Protein AF-A0A8X8WNT2-F1 (afdb_monomer)

Secondary structure (DSSP, 8-state):
-HHHHHHS-TTT------HHHHH-EEEEE-TTS-EEEEEHHHHS-TTTTT--PPP---GGGG-PPPPPSS---HHHHHHHPBP--TTT-SEE-SS-EEEEEEPSSSSS--EEEEEEEEEEETTS-EEEEEEES---SS---SSSTTEEEEEEE-----SSSEEEEEEEEE-HHHHHHHT--S-SEEEEEEEEEE-GGGEEE-EEEEEE--SS--TTS---HHHHHHS---STT--HHHHHHHHHHHHHHHHHHHTTS--------HHHHHHHHHHHHHHHHHHHHHHHHHHHHHHHHHHHHHHHHHHHHHHHHHHHHHHHHHHHHHHHHHHHHHHHHHHHHHHHHHHHHH----PPPGGGS-TT----

Organism: Salvia splendens (NCBI:txid180675)

Foldseek 3Di:
DLVVQCVPDPVRDDDDPFPVQQADWDWDQDPVRDIDIDGPVCPNDVVNVVDDDDDDDDVCVPLQFAADPDAFDVVVLVVVADEQDQVCPQDQQPFKHKYKAFAPAFDQAFKKKKFFFKKFFLQFKWKKWKFKSDPDPDDDDCSHLRTQGMDIHHRDDDPDRIDTDMDITTCNSSCRRNVHHRDRIMMMIMGTDTPSNRITTGGIHMGGPPPDPCVVPDDDPVRVVVPPPPPPPDDVVVVVVVVVVVVVVVVVVVVVPDDDDDDDDDPVVVVVVVVVVVVVVVVVVVVVVVVVVVVVVVVVVVVVVVVVVVVVVVVVVVVVVVVVVVVVLVVVLVVVVVVVVVLVVVCVVVVDDDDDDCPPNDPDPDDD

Radius of gyration: 32.55 Å; Cα contacts (8 Å, |Δi|>4): 405; chains: 1; bounding box: 71×98×78 Å

pLDDT: mean 74.8, std 18.67, range [29.34, 97.81]

Sequence (368 aa):
MWTLWKDIPADYSKDITDTDFLKSAFMFYDENKNLVRVTVADFLDYKKMGYEYEPGNTPWMNYRPQKRAVPANIRNLAKTAQAPDKTSFPLTLNKIVKVVVAKPSKGKADEVLVIEDIVTDNTKLIKFDVFVDDEDEKPEEVDRAEYAGAFTQLRHRVKAKESTGNLRLKLKELYENINIADDDRVAVTIVPTINGDAVTIGVLMVDLLDVNDISMIGYSLKDILMHSNLFDEMPKRNLIHLRRVSDKFMRYVSDKGMASDAESTSNGRVSNRESAKRLRTNKQERVRELIREEALLKEENEKLRQRIEAVTRKHFVRECYNNVLRARMAELADRLKWLNSLLQDISKVTGLAIEIPGELLQPGSVCP

Structure (mmCIF, N/CA/C/O backbone):
data_AF-A0A8X8WNT2-F1
#
_entry.id   AF-A0A8X8WNT2-F1
#
loop_
_atom_site.group_PDB
_atom_site.id
_atom_site.type_symbol
_atom_site.label_atom_id
_atom_site.label_alt_id
_atom_site.label_comp_id
_atom_site.label_asym_id
_atom_site.label_entity_id
_atom_site.label_seq_id
_atom_site.pdbx_PDB_ins_code
_atom_site.Cartn_x
_atom_site.Cartn_y
_atom_site.Cartn_z
_atom_site.occupancy
_atom_site.B_iso_or_equiv
_atom_site.auth_seq_id
_atom_site.auth_comp_id
_atom_site.auth_asym_id
_atom_site.auth_atom_id
_atom_site.pdbx_PDB_model_num
ATOM 1 N N . MET A 1 1 ? -16.449 -3.910 -3.480 1.00 87.94 1 MET A N 1
ATOM 2 C CA . MET A 1 1 ? -15.078 -4.119 -3.998 1.00 87.94 1 MET A CA 1
ATOM 3 C C . MET A 1 1 ? -14.576 -5.513 -3.698 1.00 87.94 1 MET A C 1
ATOM 5 O O . MET A 1 1 ? -14.286 -6.212 -4.647 1.00 87.94 1 MET A O 1
ATOM 9 N N . TRP A 1 2 ? -14.524 -5.953 -2.437 1.00 88.81 2 TRP A N 1
ATOM 10 C CA . TRP A 1 2 ? -14.079 -7.315 -2.118 1.00 88.81 2 TRP A CA 1
ATOM 11 C C . TRP A 1 2 ? -14.868 -8.418 -2.848 1.00 88.81 2 TRP A C 1
ATOM 13 O O . TRP A 1 2 ? -14.258 -9.278 -3.473 1.00 88.81 2 TRP A O 1
ATOM 23 N N . THR A 1 3 ? -16.203 -8.355 -2.829 1.00 88.25 3 THR A N 1
ATOM 24 C CA . THR A 1 3 ? -17.066 -9.297 -3.564 1.00 88.25 3 THR A CA 1
ATOM 25 C C . THR A 1 3 ? -16.759 -9.296 -5.061 1.00 88.25 3 THR A C 1
ATOM 27 O O . THR A 1 3 ? -16.430 -10.336 -5.609 1.00 88.25 3 THR A O 1
ATOM 30 N N . LEU A 1 4 ? -16.722 -8.111 -5.679 1.00 88.62 4 LEU A N 1
ATOM 31 C CA . LEU A 1 4 ? -16.348 -7.946 -7.088 1.00 88.62 4 LEU A CA 1
ATOM 32 C C . LEU A 1 4 ? -14.946 -8.492 -7.394 1.00 88.62 4 LEU A C 1
ATOM 34 O O . LEU A 1 4 ? -14.756 -9.106 -8.430 1.00 88.62 4 LEU A O 1
ATOM 38 N N . TRP A 1 5 ? -13.970 -8.296 -6.502 1.00 86.75 5 TRP A N 1
ATOM 39 C CA . TRP A 1 5 ? -12.603 -8.788 -6.684 1.00 86.75 5 TRP A CA 1
ATOM 40 C C . TRP A 1 5 ? -12.527 -10.317 -6.674 1.00 86.75 5 TRP A C 1
ATOM 42 O O . TRP A 1 5 ? -11.757 -10.877 -7.445 1.00 86.75 5 TRP A O 1
ATOM 52 N N . LYS A 1 6 ? -13.347 -10.995 -5.860 1.00 83.25 6 LYS A N 1
ATOM 53 C CA . LYS A 1 6 ? -13.458 -12.464 -5.883 1.00 83.25 6 LYS A CA 1
ATOM 54 C C . LYS A 1 6 ? -14.020 -12.998 -7.203 1.00 83.25 6 LYS A C 1
ATOM 56 O O . LYS A 1 6 ? -13.680 -14.109 -7.589 1.00 83.25 6 LYS A O 1
ATOM 61 N N . ASP A 1 7 ? -14.844 -12.207 -7.884 1.00 82.69 7 ASP A N 1
ATOM 62 C CA . ASP A 1 7 ? -15.470 -12.590 -9.152 1.00 82.69 7 ASP A CA 1
ATOM 63 C C . ASP A 1 7 ? -14.562 -12.320 -10.376 1.00 82.69 7 ASP A C 1
ATOM 65 O O . ASP A 1 7 ? -14.855 -12.774 -11.484 1.00 82.69 7 ASP A O 1
ATOM 69 N N . ILE A 1 8 ? -13.443 -11.600 -10.200 1.00 82.62 8 ILE A N 1
ATOM 70 C CA . ILE A 1 8 ? -12.401 -11.413 -11.229 1.00 82.62 8 ILE A CA 1
ATOM 71 C C . ILE A 1 8 ? -11.619 -12.733 -11.403 1.00 82.62 8 ILE A C 1
ATOM 73 O O . ILE A 1 8 ? -11.437 -13.447 -10.414 1.00 82.62 8 ILE A O 1
ATOM 77 N N . PRO A 1 9 ? -11.121 -13.073 -12.616 1.00 76.38 9 PRO A N 1
ATOM 78 C CA . PRO A 1 9 ? -10.366 -14.304 -12.860 1.00 76.38 9 PRO A CA 1
ATOM 79 C C . PRO A 1 9 ? -9.258 -14.595 -11.836 1.00 76.38 9 PRO A C 1
ATOM 81 O O . PRO A 1 9 ? -8.556 -13.689 -11.382 1.00 76.38 9 PRO A O 1
ATOM 84 N N . ALA A 1 10 ? -9.059 -15.883 -11.540 1.00 66.25 10 ALA A N 1
ATOM 85 C CA . ALA A 1 10 ? -8.167 -16.379 -10.483 1.00 66.25 10 ALA A CA 1
ATOM 86 C C . ALA A 1 10 ? -6.677 -16.004 -10.651 1.00 66.25 10 ALA A C 1
ATOM 88 O O . ALA A 1 10 ? -5.899 -16.078 -9.701 1.00 66.25 10 ALA A O 1
ATOM 89 N N . ASP A 1 11 ? -6.264 -15.570 -11.845 1.00 69.38 11 ASP A N 1
ATOM 90 C CA . ASP A 1 11 ? -4.919 -15.029 -12.074 1.00 69.38 11 ASP A CA 1
ATOM 91 C C . ASP A 1 11 ? -4.688 -13.712 -11.301 1.00 69.38 11 ASP A C 1
ATOM 93 O O . ASP A 1 11 ? -3.552 -13.375 -10.955 1.00 69.38 11 ASP A O 1
ATOM 97 N N . TYR A 1 12 ? -5.769 -12.992 -10.976 1.00 66.69 12 TYR A N 1
ATOM 98 C CA . TYR A 1 12 ? -5.757 -11.739 -10.215 1.00 66.69 12 TYR A CA 1
ATOM 99 C C . TYR A 1 12 ? -6.219 -11.914 -8.770 1.00 66.69 12 TYR A C 1
ATOM 101 O O . TYR A 1 12 ? -5.705 -11.226 -7.882 1.00 66.69 12 TYR A O 1
ATOM 109 N N . SER A 1 13 ? -7.189 -12.802 -8.539 1.00 70.38 13 SER A N 1
ATOM 110 C CA . SER A 1 13 ? -7.825 -13.008 -7.241 1.00 70.38 13 SER A CA 1
ATOM 111 C C . SER A 1 13 ? -7.459 -14.370 -6.649 1.00 70.38 13 SER A C 1
ATOM 113 O O . SER A 1 13 ? -7.547 -15.410 -7.295 1.00 70.38 13 SER A O 1
ATOM 115 N N . LYS A 1 14 ? -7.003 -14.373 -5.394 1.00 75.56 14 LYS A N 1
ATOM 116 C CA . LYS A 1 14 ? -6.686 -15.597 -4.647 1.00 75.56 14 LYS A CA 1
ATOM 117 C C . LYS A 1 14 ? -7.316 -15.530 -3.270 1.00 75.56 14 LYS A C 1
ATOM 119 O O . LYS A 1 14 ? -7.243 -14.501 -2.598 1.00 75.56 14 LYS A O 1
ATOM 124 N N . ASP A 1 15 ? -7.904 -16.637 -2.840 1.00 79.06 15 ASP A N 1
ATOM 125 C CA . ASP A 1 15 ? -8.403 -16.744 -1.477 1.00 79.06 15 ASP A CA 1
ATOM 126 C C . ASP A 1 15 ? -7.246 -16.737 -0.476 1.00 79.06 15 ASP A C 1
ATOM 128 O O . ASP A 1 15 ? -6.197 -17.350 -0.684 1.00 79.06 15 ASP A O 1
ATOM 132 N N . ILE A 1 16 ? -7.457 -16.041 0.640 1.00 83.69 16 ILE A N 1
ATOM 133 C CA . ILE A 1 16 ? -6.492 -15.995 1.734 1.00 83.69 16 ILE A CA 1
ATOM 134 C C . ILE A 1 16 ? -6.683 -17.257 2.577 1.00 83.69 16 ILE A C 1
ATOM 136 O O . ILE A 1 16 ? -7.671 -17.391 3.298 1.00 83.69 16 ILE A O 1
ATOM 140 N N . THR A 1 17 ? -5.730 -18.183 2.488 1.00 86.31 17 THR A N 1
ATOM 141 C CA . THR A 1 17 ? -5.746 -19.458 3.227 1.00 86.31 17 THR A CA 1
ATOM 142 C C . THR A 1 17 ? -4.917 -19.423 4.510 1.00 86.31 17 THR A C 1
ATOM 144 O O . THR A 1 17 ? -4.731 -20.458 5.153 1.00 86.31 17 THR A O 1
ATOM 147 N N . ASP A 1 18 ? -4.381 -18.254 4.868 1.00 87.69 18 ASP A N 1
ATOM 148 C CA . ASP A 1 18 ? -3.565 -18.086 6.064 1.00 87.69 18 ASP A CA 1
ATOM 149 C C . ASP A 1 18 ? -4.330 -18.455 7.328 1.00 87.69 18 ASP A C 1
ATOM 151 O O . ASP A 1 18 ? -5.385 -17.897 7.625 1.00 87.69 18 ASP A O 1
ATOM 155 N N . THR A 1 19 ? -3.769 -19.361 8.119 1.00 91.69 19 THR A N 1
ATOM 156 C CA . THR A 1 19 ? -4.420 -19.791 9.353 1.00 91.69 19 THR A CA 1
ATOM 157 C C . THR A 1 19 ? -4.442 -18.674 10.395 1.00 91.69 19 THR A C 1
ATOM 159 O O . THR A 1 19 ? -5.428 -18.569 11.129 1.00 91.69 19 THR A O 1
ATOM 162 N N . ASP A 1 20 ? -3.405 -17.835 10.453 1.00 92.19 20 ASP A N 1
ATOM 163 C CA . ASP A 1 20 ? -3.318 -16.753 11.437 1.00 92.19 20 ASP A CA 1
ATOM 164 C C . ASP A 1 20 ? -4.300 -15.622 11.090 1.00 92.19 20 ASP A C 1
ATOM 166 O O . ASP A 1 20 ? -5.066 -15.170 11.951 1.00 92.19 20 ASP A O 1
ATOM 170 N N . PHE A 1 21 ? -4.391 -15.239 9.814 1.00 90.50 21 PHE A N 1
ATOM 171 C CA . PHE A 1 21 ? -5.444 -14.352 9.315 1.00 90.50 21 PHE A CA 1
ATOM 172 C C . PHE A 1 21 ? -6.847 -14.904 9.591 1.00 90.50 21 PHE A C 1
ATOM 174 O O . PHE A 1 21 ? -7.667 -14.215 10.191 1.00 90.50 21 PHE A O 1
ATOM 181 N N . LEU A 1 22 ? -7.130 -16.157 9.214 1.00 91.56 22 LEU A N 1
ATOM 182 C CA . LEU A 1 22 ? -8.464 -16.755 9.347 1.00 91.56 22 LEU A CA 1
ATOM 183 C C . LEU A 1 22 ? -8.931 -16.841 10.804 1.00 91.56 22 LEU A C 1
ATOM 185 O O . LEU A 1 22 ? -10.116 -16.656 11.088 1.00 91.56 22 LEU A O 1
ATOM 189 N N . LYS A 1 23 ? -8.004 -17.103 11.732 1.00 93.38 23 LYS A N 1
ATOM 190 C CA . LYS A 1 23 ? -8.284 -17.192 13.173 1.00 93.38 23 LYS A CA 1
ATOM 191 C C . LYS A 1 23 ? -8.256 -15.845 13.889 1.00 93.38 23 LYS A C 1
ATOM 193 O O . LYS A 1 23 ? -8.602 -15.796 15.075 1.00 93.38 23 LYS A O 1
ATOM 198 N N . SER A 1 24 ? -7.863 -14.769 13.207 1.00 94.75 24 SER A N 1
ATOM 199 C CA . SER A 1 24 ? -7.923 -13.421 13.768 1.00 94.75 24 SER A CA 1
ATOM 200 C C . SER A 1 24 ? -9.359 -13.104 14.171 1.00 94.75 24 SER A C 1
ATOM 202 O O . SER A 1 24 ? -10.304 -13.372 13.427 1.00 94.75 24 SER A O 1
ATOM 204 N N . ALA A 1 25 ? -9.524 -12.594 15.390 1.00 95.00 25 ALA A N 1
ATOM 205 C CA . ALA A 1 25 ? -10.828 -12.452 16.016 1.00 95.00 25 ALA A CA 1
ATOM 206 C C . ALA A 1 25 ? -11.073 -11.033 16.517 1.00 95.00 25 ALA A C 1
ATOM 208 O O . ALA A 1 25 ? -10.174 -10.375 17.040 1.00 95.00 25 ALA A O 1
ATOM 209 N N . PHE A 1 26 ? -12.327 -10.614 16.413 1.00 95.31 26 PHE A N 1
ATOM 210 C CA . PHE A 1 26 ? -12.812 -9.304 16.821 1.00 95.31 26 PHE A CA 1
ATOM 211 C C . PHE A 1 26 ? -13.997 -9.463 17.773 1.00 95.31 26 PHE A C 1
ATOM 213 O O . PHE A 1 26 ? -14.609 -10.531 17.853 1.00 95.31 26 PHE A O 1
ATOM 220 N N . MET A 1 27 ? -14.308 -8.404 18.517 1.00 96.25 27 MET A N 1
ATOM 221 C CA . MET A 1 27 ? -15.440 -8.371 19.440 1.00 96.25 27 MET A CA 1
ATOM 222 C C . MET A 1 27 ? -16.366 -7.220 19.064 1.00 96.25 27 MET A C 1
ATOM 224 O O . MET A 1 27 ? -15.912 -6.081 18.960 1.00 96.25 27 MET A O 1
ATOM 228 N N . PHE A 1 28 ? -17.650 -7.518 18.889 1.00 95.88 28 PHE A N 1
ATOM 229 C CA . PHE A 1 28 ? -18.687 -6.539 18.567 1.00 95.88 28 PHE A CA 1
ATOM 230 C C . PHE A 1 28 ? -19.878 -6.709 19.501 1.00 95.88 28 PHE A C 1
ATOM 232 O O . PHE A 1 28 ? -20.115 -7.797 20.020 1.00 95.88 28 PHE A O 1
ATOM 239 N N . TYR A 1 29 ? -20.626 -5.631 19.707 1.00 96.69 29 TYR A N 1
ATOM 240 C CA . TYR A 1 29 ? -21.952 -5.730 20.301 1.00 96.69 29 TYR A CA 1
ATOM 241 C C . TYR A 1 29 ? -22.970 -6.014 19.201 1.00 96.69 29 TYR A C 1
ATOM 243 O O . TYR A 1 29 ? -22.965 -5.322 18.182 1.00 96.69 29 TYR A O 1
ATOM 251 N N . ASP A 1 30 ? -23.813 -7.022 19.411 1.00 96.50 30 ASP A N 1
ATOM 252 C CA . ASP A 1 30 ? -24.957 -7.295 18.543 1.00 96.50 30 ASP A CA 1
ATOM 253 C C . ASP A 1 30 ? -26.114 -6.309 18.816 1.00 96.50 30 ASP A C 1
ATOM 255 O O . ASP A 1 30 ? -26.065 -5.468 19.724 1.00 96.50 30 ASP A O 1
ATOM 259 N N . GLU A 1 31 ? -27.184 -6.410 18.033 1.00 96.94 31 GLU A N 1
ATOM 260 C CA . GLU A 1 31 ? -28.406 -5.613 18.177 1.00 96.94 31 GLU A CA 1
ATOM 261 C C . GLU A 1 31 ? -29.102 -5.793 19.539 1.00 96.94 31 GLU A C 1
ATOM 263 O O . GLU A 1 31 ? -29.834 -4.911 19.993 1.00 96.94 31 GLU A O 1
ATOM 268 N N . ASN A 1 32 ? -28.820 -6.900 20.228 1.00 97.81 32 ASN A N 1
ATOM 269 C CA . ASN A 1 32 ? -29.334 -7.231 21.553 1.00 97.81 32 ASN A CA 1
ATOM 270 C C . ASN A 1 32 ? -28.389 -6.780 22.681 1.00 97.81 32 ASN A C 1
ATOM 272 O O . ASN A 1 32 ? -28.662 -7.039 23.854 1.00 97.81 32 ASN A O 1
ATOM 276 N N . LYS A 1 33 ? -27.308 -6.056 22.348 1.00 96.50 33 LYS A N 1
ATOM 277 C CA . LYS A 1 33 ? -26.257 -5.586 23.267 1.00 96.50 33 LYS A CA 1
ATOM 278 C C . LYS A 1 33 ? -25.457 -6.717 23.917 1.00 96.50 33 LYS A C 1
ATOM 280 O O . LYS A 1 33 ? -24.814 -6.500 24.947 1.00 96.50 33 LYS A O 1
ATOM 285 N N . ASN A 1 34 ? -25.441 -7.901 23.318 1.00 97.56 34 ASN A N 1
ATOM 286 C CA . ASN A 1 34 ? -24.545 -8.972 23.720 1.00 97.56 34 ASN A CA 1
ATOM 287 C C . ASN A 1 34 ? -23.178 -8.755 23.082 1.00 97.56 34 ASN A C 1
ATOM 289 O O . ASN A 1 34 ? -23.068 -8.405 21.909 1.00 97.56 34 ASN A O 1
ATOM 293 N N . LEU A 1 35 ? -22.121 -8.990 23.855 1.00 97.50 35 LEU A N 1
ATOM 294 C CA . LEU A 1 35 ? -20.759 -8.954 23.343 1.00 97.50 35 LEU A CA 1
ATOM 295 C C . LEU A 1 35 ? -20.438 -10.288 22.655 1.00 97.50 35 LEU A C 1
ATOM 297 O O . LEU A 1 35 ? -20.324 -11.320 23.316 1.00 97.50 35 LEU A O 1
ATOM 301 N N . VAL A 1 36 ? -20.265 -10.260 21.337 1.00 96.56 36 VAL A N 1
ATOM 302 C CA . VAL A 1 36 ? -20.027 -11.434 20.493 1.00 96.56 36 VAL A CA 1
ATOM 303 C C . VAL A 1 36 ? -18.598 -11.410 19.959 1.00 96.56 36 VAL A C 1
ATOM 305 O O . VAL A 1 36 ? -18.108 -10.384 19.484 1.00 96.56 36 VAL A O 1
ATOM 308 N N . ARG A 1 37 ? -17.917 -12.559 20.029 1.00 96.44 37 ARG A N 1
ATOM 309 C CA . ARG A 1 37 ? -16.616 -12.781 19.389 1.00 96.44 37 ARG A CA 1
ATOM 310 C C . ARG A 1 37 ? -16.825 -13.428 18.025 1.00 96.44 37 ARG A C 1
ATOM 312 O O . ARG A 1 37 ? -17.503 -14.443 17.930 1.00 96.44 37 ARG A O 1
ATOM 319 N N . VAL A 1 38 ? -16.169 -12.884 17.012 1.00 94.69 38 VAL A N 1
ATOM 320 C CA . VAL A 1 38 ? -16.261 -13.309 15.609 1.00 94.69 38 VAL A CA 1
ATOM 321 C C . VAL A 1 38 ? -14.864 -13.465 15.023 1.00 94.69 38 VAL A C 1
ATOM 323 O O . VAL A 1 38 ? -13.939 -12.783 15.472 1.00 94.69 38 VAL A O 1
ATOM 326 N N . THR A 1 39 ? -14.688 -14.348 14.045 1.00 95.19 39 THR A N 1
ATOM 327 C CA . THR A 1 39 ? -13.402 -14.551 13.361 1.00 95.19 39 THR A CA 1
ATOM 328 C C . THR A 1 39 ? -13.463 -14.107 11.906 1.00 95.19 39 THR A C 1
ATOM 330 O O . THR A 1 39 ? -14.539 -13.999 11.326 1.00 95.19 39 THR A O 1
ATOM 333 N N . VAL A 1 40 ? -12.307 -13.846 11.292 1.00 94.31 40 VAL A N 1
ATOM 334 C CA . VAL A 1 40 ? -12.235 -13.488 9.865 1.00 94.31 40 VAL A CA 1
ATOM 335 C C . VAL A 1 40 ? -12.854 -14.574 8.983 1.00 94.31 40 VAL A C 1
ATOM 337 O O . VAL A 1 40 ? -13.570 -14.250 8.037 1.00 94.31 40 VAL A O 1
ATOM 340 N N . ALA A 1 41 ? -12.627 -15.852 9.307 1.00 93.12 41 ALA A N 1
ATOM 341 C CA . ALA A 1 41 ? -13.176 -16.982 8.560 1.00 93.12 41 ALA A CA 1
ATOM 342 C C . ALA A 1 41 ? -14.712 -16.953 8.457 1.00 93.12 41 ALA A C 1
ATOM 344 O O . ALA A 1 41 ? -15.257 -17.336 7.421 1.00 93.12 41 ALA A O 1
ATOM 345 N N . ASP A 1 42 ? -15.397 -16.448 9.488 1.00 90.69 42 ASP A N 1
ATOM 346 C CA . ASP A 1 42 ? -16.861 -16.351 9.525 1.00 90.69 42 ASP A CA 1
ATOM 347 C C . ASP A 1 42 ? -17.405 -15.329 8.507 1.00 90.69 42 ASP A C 1
ATOM 349 O O . ASP A 1 42 ? -18.552 -15.432 8.077 1.00 90.69 42 ASP A O 1
ATOM 353 N N . PHE A 1 43 ? -16.578 -14.364 8.088 1.00 89.62 43 PHE A N 1
ATOM 354 C CA . PHE A 1 43 ? -16.970 -13.246 7.225 1.00 89.62 43 PHE A CA 1
ATOM 355 C C . PHE A 1 43 ? -16.602 -13.418 5.750 1.00 89.62 43 PHE A C 1
ATOM 357 O O . PHE A 1 43 ? -17.074 -12.646 4.917 1.00 89.62 43 PHE A O 1
ATOM 364 N N . LEU A 1 44 ? -15.767 -14.406 5.397 1.00 89.06 44 LEU A N 1
ATOM 365 C CA . LEU A 1 44 ? -15.289 -14.582 4.016 1.00 89.06 44 LEU A CA 1
ATOM 366 C C . LEU A 1 44 ? -16.392 -14.933 3.009 1.00 89.06 44 LEU A C 1
ATOM 368 O O . LEU A 1 44 ? -16.201 -14.747 1.801 1.00 89.06 44 LEU A O 1
ATOM 372 N N . ASP A 1 45 ? -17.522 -15.428 3.506 1.00 89.12 45 ASP A N 1
ATOM 373 C CA . ASP A 1 45 ? -18.719 -15.748 2.742 1.00 89.12 45 ASP A CA 1
ATOM 374 C C . ASP A 1 45 ? -19.860 -14.812 3.156 1.00 89.12 45 ASP A C 1
ATOM 376 O O . ASP A 1 45 ? -20.599 -15.061 4.110 1.00 89.12 45 ASP A O 1
ATOM 380 N N . TYR A 1 46 ? -20.002 -13.716 2.412 1.00 88.06 46 TYR A N 1
ATOM 381 C CA . TYR A 1 46 ? -21.019 -12.700 2.669 1.00 88.06 46 TYR A CA 1
ATOM 382 C C . TYR A 1 46 ? -22.454 -13.247 2.570 1.00 88.06 46 TYR A C 1
ATOM 384 O O . TYR A 1 46 ? -23.350 -12.737 3.242 1.00 88.06 46 TYR A O 1
ATOM 392 N N . LYS A 1 47 ? -22.679 -14.334 1.817 1.00 91.00 47 LYS A N 1
ATOM 393 C CA . LYS A 1 47 ? -24.006 -14.955 1.689 1.00 91.00 47 LYS A CA 1
ATOM 394 C C . LYS A 1 47 ? -24.422 -15.658 2.974 1.00 91.00 47 LYS A C 1
ATOM 396 O O . LYS A 1 47 ? -25.584 -15.579 3.364 1.00 91.00 47 LYS A O 1
ATOM 401 N N . LYS A 1 48 ? -23.474 -16.274 3.691 1.00 93.31 48 LYS A N 1
ATOM 402 C CA . LYS A 1 48 ? -23.727 -16.840 5.032 1.00 93.31 48 LYS A CA 1
ATOM 403 C C . LYS A 1 48 ? -24.049 -15.776 6.076 1.00 93.31 48 LYS A C 1
ATOM 405 O O . LYS A 1 48 ? -24.742 -16.077 7.040 1.00 93.31 48 LYS A O 1
ATOM 410 N N . MET A 1 49 ? -23.590 -14.544 5.868 1.00 92.12 49 MET A N 1
ATOM 411 C CA . MET A 1 49 ? -23.947 -13.403 6.713 1.00 92.12 49 MET A CA 1
ATOM 412 C C . MET A 1 49 ? -25.359 -12.865 6.433 1.00 92.12 49 MET A C 1
ATOM 414 O O . MET A 1 49 ? -25.821 -11.982 7.149 1.00 92.12 49 MET A O 1
ATOM 418 N N . GLY A 1 50 ? -26.042 -13.374 5.402 1.00 94.56 50 GLY A N 1
ATOM 419 C CA . GLY A 1 50 ? -27.423 -13.011 5.094 1.00 94.56 50 GLY A CA 1
ATOM 420 C C . GLY A 1 50 ? -27.586 -11.693 4.336 1.00 94.56 50 GLY A C 1
ATOM 421 O O . GLY A 1 50 ? -28.666 -11.109 4.394 1.00 94.56 50 GLY A O 1
ATOM 422 N N . TYR A 1 51 ? -26.554 -11.218 3.628 1.00 93.94 51 TYR A N 1
ATOM 423 C CA . TYR A 1 51 ? -26.664 -10.047 2.752 1.00 93.94 51 TYR A CA 1
ATOM 424 C C . TYR A 1 51 ? -26.070 -10.303 1.362 1.00 93.94 51 TYR A C 1
ATOM 426 O O . TYR A 1 51 ? -25.253 -11.200 1.173 1.00 93.94 51 TYR A O 1
ATOM 434 N N . GLU A 1 52 ? -26.476 -9.494 0.385 1.00 93.19 52 GLU A N 1
ATOM 435 C CA . GLU A 1 52 ? -25.914 -9.444 -0.969 1.00 93.19 52 GLU A CA 1
ATOM 436 C C . GLU A 1 52 ? -26.023 -8.003 -1.495 1.00 93.19 52 GLU A C 1
ATOM 438 O O . GLU A 1 52 ? -26.782 -7.192 -0.956 1.00 93.19 52 GLU A O 1
ATOM 443 N N . TYR A 1 53 ? -25.228 -7.662 -2.508 1.00 92.25 53 TYR A N 1
ATOM 444 C CA . TYR A 1 53 ? -25.278 -6.347 -3.144 1.00 92.25 53 TYR A CA 1
ATOM 445 C C . TYR A 1 53 ? 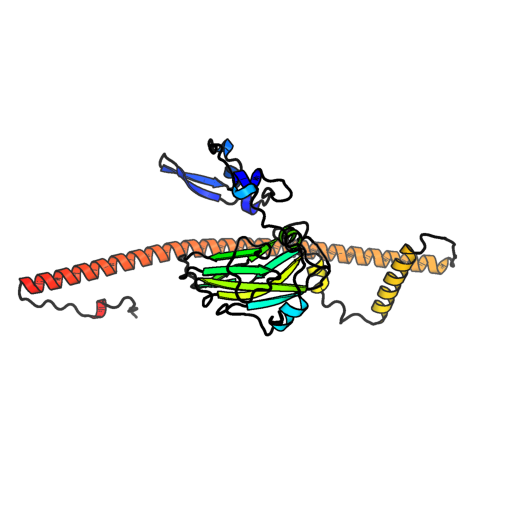-26.235 -6.363 -4.333 1.00 92.25 53 TYR A C 1
ATOM 447 O O . TYR A 1 53 ? -26.265 -7.325 -5.099 1.00 92.25 53 TYR A O 1
ATOM 455 N N . GLU A 1 54 ? -26.974 -5.270 -4.520 1.00 93.81 54 GLU A N 1
ATOM 456 C CA . GLU A 1 54 ? -27.742 -5.059 -5.744 1.00 93.81 54 GLU A CA 1
ATOM 457 C C . GLU A 1 54 ? -26.795 -5.056 -6.962 1.00 93.81 54 GLU A C 1
ATOM 459 O O . GLU A 1 54 ? -25.762 -4.373 -6.926 1.00 93.81 54 GLU A O 1
ATOM 464 N N . PRO A 1 55 ? -27.105 -5.806 -8.037 1.00 88.44 55 PRO A N 1
ATOM 465 C CA . PRO A 1 55 ? -26.292 -5.800 -9.244 1.00 88.44 55 PRO A CA 1
ATOM 466 C C . PRO A 1 55 ? -26.218 -4.396 -9.853 1.00 88.44 55 PRO A C 1
ATOM 468 O O . PRO A 1 55 ? -27.231 -3.808 -10.225 1.00 88.44 55 PRO A O 1
ATOM 471 N N . GLY A 1 56 ? -25.003 -3.868 -9.981 1.00 87.75 56 GLY A N 1
ATOM 472 C CA . GLY A 1 56 ? -24.737 -2.557 -10.565 1.00 87.75 56 GLY A CA 1
ATOM 473 C C . GLY A 1 56 ? -23.777 -2.645 -11.745 1.00 87.75 56 GLY A C 1
ATOM 474 O O . GLY A 1 56 ? -22.991 -3.585 -11.858 1.00 87.75 56 GLY A O 1
ATOM 475 N N . ASN A 1 57 ? -23.815 -1.641 -12.622 1.00 88.94 57 ASN A N 1
ATOM 476 C CA . ASN A 1 57 ? -22.828 -1.518 -13.692 1.00 88.94 57 ASN A CA 1
ATOM 477 C C . ASN A 1 57 ? -21.441 -1.187 -13.109 1.00 88.94 57 ASN A C 1
ATOM 479 O O . ASN A 1 57 ? -21.308 -0.291 -12.274 1.00 88.94 57 ASN A O 1
ATOM 483 N N . THR A 1 58 ? -20.401 -1.865 -13.592 1.00 89.44 58 THR A N 1
ATOM 484 C CA . THR A 1 58 ? -18.997 -1.664 -13.200 1.00 89.44 58 THR A CA 1
ATOM 485 C C . THR A 1 58 ? -18.192 -1.101 -14.379 1.00 89.44 58 THR A C 1
ATOM 487 O O . THR A 1 58 ? -17.415 -1.832 -14.998 1.00 89.44 58 THR A O 1
ATOM 490 N N . PRO A 1 59 ? -18.356 0.194 -14.727 1.00 89.44 59 PRO A N 1
ATOM 491 C CA . PRO A 1 59 ? -17.767 0.776 -15.939 1.00 89.44 59 PRO A CA 1
ATOM 492 C C . PRO A 1 59 ? -16.231 0.758 -15.946 1.00 89.44 59 PRO A C 1
ATOM 494 O O . PRO A 1 59 ? -15.615 0.729 -17.007 1.00 89.44 59 PRO A O 1
ATOM 497 N N . TRP A 1 60 ? -15.606 0.725 -14.768 1.00 87.69 60 TRP A N 1
ATOM 498 C CA . TRP A 1 60 ? -14.153 0.689 -14.600 1.00 87.69 60 TRP A CA 1
ATOM 499 C C . TRP A 1 60 ? -13.516 -0.669 -14.944 1.00 87.69 60 TRP A C 1
ATOM 501 O O . TRP A 1 60 ? -12.307 -0.725 -15.136 1.00 87.69 60 TRP A O 1
ATOM 511 N N . MET A 1 61 ? -14.294 -1.752 -15.086 1.00 84.81 61 MET A N 1
ATOM 512 C CA . MET A 1 61 ? -13.761 -3.085 -15.432 1.00 84.81 61 MET A CA 1
ATOM 513 C C . MET A 1 61 ? -13.090 -3.129 -16.811 1.00 84.81 61 MET A C 1
ATOM 515 O O . MET A 1 61 ? -12.206 -3.948 -17.038 1.00 84.81 61 MET A O 1
ATOM 519 N N . ASN A 1 62 ? -13.483 -2.231 -17.719 1.00 83.00 62 ASN A N 1
ATOM 520 C CA . ASN A 1 62 ? -12.907 -2.116 -19.061 1.00 83.00 62 ASN A CA 1
ATOM 521 C C . ASN A 1 62 ? -11.989 -0.889 -19.200 1.00 83.00 62 ASN A C 1
ATOM 523 O O . ASN A 1 62 ? -11.632 -0.513 -20.314 1.00 83.00 62 ASN A O 1
ATOM 527 N N . TYR A 1 63 ? -11.617 -0.244 -18.090 1.00 84.88 63 TYR A N 1
ATOM 528 C CA . TYR A 1 63 ? -10.808 0.977 -18.088 1.00 84.88 63 TYR A CA 1
ATOM 529 C C . TYR A 1 63 ? -9.308 0.654 -18.029 1.00 84.88 63 TYR A C 1
ATOM 531 O O . TYR A 1 63 ? -8.585 1.106 -17.144 1.00 84.88 63 TYR A O 1
ATOM 539 N N . ARG A 1 64 ? -8.831 -0.181 -18.959 1.00 83.94 64 ARG A N 1
ATOM 540 C CA . ARG A 1 64 ? -7.392 -0.434 -19.117 1.00 83.94 64 ARG A CA 1
ATOM 541 C C . ARG A 1 64 ? -6.763 0.741 -19.886 1.00 83.94 64 ARG A C 1
ATOM 543 O O . ARG A 1 64 ? -7.300 1.087 -20.941 1.00 83.94 64 ARG A O 1
ATOM 550 N N . PRO A 1 65 ? -5.645 1.333 -19.413 1.00 84.94 65 PRO A N 1
ATOM 551 C CA . PRO A 1 65 ? -4.964 2.407 -20.133 1.00 84.94 65 PRO A CA 1
ATOM 552 C C . PRO A 1 65 ? -4.616 2.011 -21.570 1.00 84.94 65 PRO A C 1
ATOM 554 O O . PRO A 1 65 ? -4.311 0.846 -21.854 1.00 84.94 65 PRO A O 1
ATOM 557 N N . GLN A 1 66 ? -4.656 2.980 -22.487 1.00 82.75 66 GLN A N 1
ATOM 558 C CA . GLN A 1 66 ? -4.356 2.718 -23.893 1.00 82.75 66 GLN A CA 1
ATOM 559 C C . GLN A 1 66 ? -2.901 2.289 -24.070 1.00 82.75 66 GLN A C 1
ATOM 561 O O . GLN A 1 66 ? -1.979 2.906 -23.541 1.00 82.75 66 GLN A O 1
ATOM 566 N N . LYS A 1 67 ? -2.691 1.231 -24.855 1.00 82.81 67 LYS A N 1
ATOM 567 C CA . LYS A 1 67 ? -1.353 0.715 -25.133 1.00 82.81 67 LYS A CA 1
ATOM 568 C C . LYS A 1 67 ? -0.546 1.721 -25.953 1.00 82.81 67 LYS A C 1
ATOM 570 O O . LYS A 1 67 ? -0.985 2.181 -27.007 1.00 82.81 67 LYS A O 1
ATOM 575 N N . ARG A 1 68 ? 0.680 1.979 -25.515 1.00 78.12 68 ARG A N 1
ATOM 576 C CA . ARG A 1 68 ? 1.654 2.800 -26.223 1.00 78.12 68 ARG A CA 1
ATOM 577 C C . ARG A 1 68 ? 2.221 2.030 -27.420 1.00 78.12 68 ARG A C 1
ATOM 579 O O . ARG A 1 68 ? 2.589 0.859 -27.319 1.00 78.12 68 ARG A O 1
ATOM 586 N N . ALA A 1 69 ? 2.291 2.690 -28.576 1.00 71.06 69 ALA A N 1
ATOM 587 C CA . ALA A 1 69 ? 2.808 2.078 -29.803 1.00 71.06 69 ALA A CA 1
ATOM 588 C C . ALA A 1 69 ? 4.347 2.013 -29.832 1.00 71.06 69 ALA A C 1
ATOM 590 O O . ALA A 1 69 ? 4.917 1.065 -30.373 1.00 71.06 69 ALA A O 1
ATOM 591 N N . VAL A 1 70 ? 5.017 3.007 -29.239 1.00 73.38 70 VAL A N 1
ATOM 592 C CA . VAL A 1 70 ? 6.476 3.184 -29.298 1.00 73.38 70 VAL A CA 1
ATOM 593 C C . VAL A 1 70 ? 7.086 2.964 -27.910 1.00 73.38 70 VAL A C 1
ATOM 595 O O . VAL A 1 70 ? 6.620 3.614 -26.973 1.00 73.38 70 VAL A O 1
ATOM 598 N N . PRO A 1 71 ? 8.115 2.107 -27.763 1.00 69.69 71 PRO A N 1
ATOM 599 C CA . PRO A 1 71 ? 8.825 1.940 -26.494 1.00 69.69 71 PRO A CA 1
ATOM 600 C C . PRO A 1 71 ? 9.449 3.262 -26.027 1.00 69.69 71 PRO A C 1
ATOM 602 O O . PRO A 1 71 ? 9.901 4.063 -26.848 1.00 69.69 71 PRO A O 1
ATOM 605 N N . ALA A 1 72 ? 9.506 3.476 -24.714 1.00 69.06 72 ALA A N 1
ATOM 606 C CA . ALA A 1 72 ? 10.204 4.617 -24.130 1.00 69.06 72 ALA A CA 1
ATOM 607 C C . ALA A 1 72 ? 11.724 4.527 -24.348 1.00 69.06 72 ALA A C 1
ATOM 609 O O . ALA A 1 72 ? 12.315 3.444 -24.362 1.00 69.06 72 ALA A O 1
ATOM 610 N N . ASN A 1 73 ? 12.385 5.674 -24.498 1.00 74.25 73 ASN A N 1
ATOM 611 C CA . ASN A 1 73 ? 13.829 5.724 -24.695 1.00 74.25 73 ASN A CA 1
ATOM 612 C C . ASN A 1 73 ? 14.582 5.811 -23.359 1.00 74.25 73 ASN A C 1
ATOM 614 O O . ASN A 1 73 ? 14.964 6.892 -22.895 1.00 74.25 73 ASN A O 1
ATOM 618 N N . ILE A 1 74 ? 14.888 4.646 -22.783 1.00 71.38 74 ILE A N 1
ATOM 619 C CA . ILE A 1 74 ? 15.572 4.522 -21.484 1.00 71.38 74 ILE A CA 1
ATOM 620 C C . ILE A 1 74 ? 16.932 5.237 -21.467 1.00 71.38 74 ILE A C 1
ATOM 622 O O . ILE A 1 74 ? 17.330 5.806 -20.450 1.00 71.38 74 ILE A O 1
ATOM 626 N N . ARG A 1 75 ? 17.642 5.310 -22.604 1.00 67.50 75 ARG A N 1
ATOM 627 C CA . ARG A 1 75 ? 18.934 6.021 -22.689 1.00 67.50 75 ARG A CA 1
ATOM 628 C C . ARG A 1 75 ? 18.803 7.523 -22.460 1.00 67.50 75 ARG A C 1
ATOM 630 O O . ARG A 1 75 ? 19.755 8.140 -21.990 1.00 67.50 75 ARG A O 1
ATOM 637 N N . ASN A 1 76 ? 17.670 8.122 -22.821 1.00 72.44 76 ASN A N 1
ATOM 638 C CA . ASN A 1 76 ? 17.415 9.533 -22.546 1.00 72.44 76 ASN A CA 1
ATOM 639 C C . ASN A 1 76 ? 16.971 9.736 -21.094 1.00 72.44 76 ASN A C 1
ATOM 641 O O . ASN A 1 76 ? 17.476 10.646 -20.442 1.00 72.44 76 ASN A O 1
ATOM 645 N N . LEU A 1 77 ? 16.139 8.837 -20.567 1.00 68.38 77 LEU A N 1
ATOM 646 C CA . LEU A 1 77 ? 15.688 8.853 -19.170 1.00 68.38 77 LEU A CA 1
ATOM 647 C C . LEU A 1 77 ? 16.850 8.724 -18.177 1.00 68.38 77 LEU A C 1
ATOM 649 O O . LEU A 1 77 ? 16.926 9.465 -17.194 1.00 68.38 77 LEU A O 1
ATOM 653 N N . ALA A 1 78 ? 17.811 7.849 -18.482 1.00 67.19 78 ALA A N 1
ATOM 654 C CA . ALA A 1 78 ? 18.997 7.622 -17.663 1.00 67.19 78 ALA A CA 1
ATOM 655 C C . ALA A 1 78 ? 19.916 8.850 -17.540 1.00 67.19 78 ALA A C 1
ATOM 657 O O . ALA A 1 78 ? 20.706 8.917 -16.604 1.00 67.19 78 ALA A O 1
ATOM 658 N N . LYS A 1 79 ? 19.819 9.843 -18.439 1.00 70.19 79 LYS A N 1
ATOM 659 C CA . LYS A 1 79 ? 20.622 11.080 -18.351 1.00 70.19 79 LYS A CA 1
ATOM 660 C C . LYS A 1 79 ? 20.176 11.983 -17.204 1.00 70.19 79 LYS A C 1
ATOM 662 O O . LYS A 1 79 ? 20.987 12.721 -16.658 1.00 70.19 79 LYS A O 1
ATOM 667 N N . THR A 1 80 ? 18.888 11.943 -16.870 1.00 65.44 80 THR A N 1
ATOM 668 C CA . THR A 1 80 ? 18.262 12.798 -15.849 1.00 65.44 80 THR A CA 1
ATOM 669 C C . THR A 1 80 ? 18.000 12.073 -14.530 1.00 65.44 80 THR A C 1
ATOM 671 O O . THR A 1 80 ? 17.610 12.702 -13.549 1.00 65.44 80 THR A O 1
ATOM 674 N N . ALA A 1 81 ? 18.180 10.754 -14.507 1.00 70.25 81 ALA A N 1
ATOM 675 C CA . ALA A 1 81 ? 17.800 9.902 -13.394 1.00 70.25 81 ALA A CA 1
ATOM 676 C C . ALA A 1 81 ? 18.996 9.538 -12.502 1.00 70.25 81 ALA A C 1
ATOM 678 O O . ALA A 1 81 ? 20.137 9.435 -12.950 1.00 70.25 81 ALA A O 1
ATOM 679 N N . GLN A 1 82 ? 18.717 9.347 -11.215 1.00 69.25 82 GLN A N 1
ATOM 680 C CA . GLN A 1 82 ? 19.697 8.933 -10.216 1.00 69.25 82 GLN A CA 1
ATOM 681 C C . GLN A 1 82 ? 19.876 7.409 -10.242 1.00 69.25 82 GLN A C 1
ATOM 683 O O . GLN A 1 82 ? 18.942 6.665 -10.556 1.00 69.25 82 GLN A O 1
ATOM 688 N N . ALA A 1 83 ? 21.072 6.935 -9.891 1.00 61.94 83 ALA A N 1
ATOM 689 C CA . ALA A 1 83 ? 21.301 5.516 -9.647 1.00 61.94 83 ALA A CA 1
ATOM 690 C C . ALA A 1 83 ? 20.766 5.121 -8.251 1.00 61.94 83 ALA A C 1
ATOM 692 O O . ALA A 1 83 ? 20.919 5.897 -7.298 1.00 61.94 83 ALA A O 1
ATOM 693 N N . PRO A 1 84 ? 20.150 3.935 -8.099 1.00 59.91 84 PRO A N 1
ATOM 694 C CA . PRO A 1 84 ? 19.745 3.372 -6.816 1.00 59.91 84 PRO A CA 1
ATOM 695 C C . PRO A 1 84 ? 20.969 2.777 -6.109 1.00 59.91 84 PRO A C 1
ATOM 697 O O . PRO A 1 84 ? 21.091 1.567 -5.947 1.00 59.91 84 PRO A O 1
ATOM 700 N N . ASP A 1 85 ? 21.916 3.630 -5.733 1.00 61.06 85 ASP A N 1
ATOM 701 C CA . ASP A 1 85 ? 23.085 3.234 -4.955 1.00 61.06 85 ASP A CA 1
ATOM 702 C C . ASP A 1 85 ? 22.836 3.486 -3.460 1.00 61.06 85 ASP A C 1
ATOM 704 O O . ASP A 1 85 ? 22.034 4.333 -3.071 1.00 61.06 85 ASP A O 1
ATOM 708 N N . LYS A 1 86 ? 23.582 2.805 -2.580 1.00 57.50 86 LYS A N 1
ATOM 709 C CA . LYS A 1 86 ? 23.501 2.991 -1.111 1.00 57.50 86 LYS A CA 1
ATOM 710 C C . LYS A 1 86 ? 23.759 4.429 -0.634 1.00 57.50 86 LYS A C 1
ATOM 712 O O . LYS A 1 86 ? 23.568 4.721 0.538 1.00 57.50 86 LYS A O 1
ATOM 717 N N . THR A 1 87 ? 24.253 5.303 -1.506 1.00 55.81 87 THR A N 1
ATOM 718 C CA . THR A 1 87 ? 24.500 6.722 -1.231 1.00 55.81 87 THR A CA 1
ATOM 719 C C . THR A 1 87 ? 23.312 7.623 -1.567 1.00 55.81 87 THR A C 1
ATOM 721 O O . THR A 1 87 ? 23.288 8.754 -1.087 1.00 55.81 87 THR A O 1
ATOM 724 N N . SER A 1 88 ? 22.344 7.166 -2.373 1.00 66.56 88 SER A N 1
ATOM 725 C CA . SER A 1 88 ? 21.149 7.942 -2.745 1.00 66.56 88 SER A CA 1
ATOM 726 C C . SER A 1 88 ? 19.937 7.663 -1.853 1.00 66.56 88 SER A C 1
ATOM 728 O O . SER A 1 88 ? 18.982 8.438 -1.873 1.00 66.56 88 SER A O 1
ATOM 730 N N . PHE A 1 89 ? 20.006 6.613 -1.030 1.00 79.50 89 PHE A N 1
ATOM 731 C CA . PHE A 1 89 ? 18.995 6.254 -0.042 1.00 79.50 89 PHE A CA 1
ATOM 732 C C . PHE A 1 89 ? 19.572 6.271 1.384 1.00 79.50 89 PHE A C 1
ATOM 734 O O . PHE A 1 89 ? 20.733 5.900 1.571 1.00 79.50 89 PHE A O 1
ATOM 741 N N . PRO A 1 90 ? 18.791 6.659 2.409 1.00 82.94 90 PRO A N 1
ATOM 742 C CA . PRO A 1 90 ? 17.375 7.032 2.360 1.00 82.94 90 PRO A CA 1
ATOM 743 C C . PRO A 1 90 ? 17.126 8.404 1.709 1.00 82.94 90 PRO A C 1
ATOM 745 O O . PRO A 1 90 ? 17.918 9.332 1.865 1.00 82.94 90 PRO A O 1
ATOM 748 N N . LEU A 1 91 ? 16.011 8.529 0.983 1.00 86.94 91 LEU A N 1
ATOM 749 C CA . LEU A 1 91 ? 15.680 9.699 0.166 1.00 86.94 91 LEU A CA 1
ATOM 750 C C . LEU A 1 91 ? 14.415 10.404 0.658 1.00 86.94 91 LEU A C 1
ATOM 752 O O . LEU A 1 91 ? 13.352 9.792 0.740 1.00 86.94 91 LEU A O 1
ATOM 756 N N . THR A 1 92 ? 14.501 11.713 0.898 1.00 89.81 92 THR A N 1
ATOM 757 C CA . THR A 1 92 ? 13.332 12.549 1.214 1.00 89.81 92 THR A CA 1
ATOM 758 C C . THR A 1 92 ? 12.639 13.040 -0.061 1.00 89.81 92 THR A C 1
ATOM 760 O O . THR A 1 92 ? 13.283 13.618 -0.944 1.00 89.81 92 THR A O 1
ATOM 763 N N . LEU A 1 93 ? 11.317 12.868 -0.154 1.00 89.25 93 LEU A N 1
ATOM 764 C CA . LEU A 1 93 ? 10.520 13.197 -1.347 1.00 89.25 93 LEU A CA 1
ATOM 765 C C . LEU A 1 93 ? 10.117 14.682 -1.426 1.00 89.25 93 LEU A C 1
ATOM 767 O O . LEU A 1 93 ? 8.948 15.031 -1.577 1.00 89.25 93 LEU A O 1
ATOM 771 N N . ASN A 1 94 ? 11.095 15.586 -1.380 1.00 87.81 94 ASN A N 1
ATOM 772 C CA . ASN A 1 94 ? 10.843 17.035 -1.469 1.00 87.81 94 ASN A CA 1
ATOM 773 C C . ASN A 1 94 ? 10.495 17.513 -2.891 1.00 87.81 94 ASN A C 1
ATOM 775 O O . ASN A 1 94 ? 9.982 18.614 -3.078 1.00 87.81 94 ASN A O 1
ATOM 779 N N . LYS A 1 95 ? 10.850 16.725 -3.907 1.00 89.56 95 LYS A N 1
ATOM 780 C CA . LYS A 1 95 ? 10.685 17.026 -5.333 1.00 89.56 95 LYS A CA 1
ATOM 781 C C . LYS A 1 95 ? 10.485 15.729 -6.107 1.00 89.56 95 LYS A C 1
ATOM 783 O O . LYS A 1 95 ? 10.649 14.652 -5.545 1.00 89.56 95 LYS A O 1
ATOM 788 N N . ILE A 1 96 ? 10.183 15.844 -7.396 1.00 89.25 96 ILE A N 1
ATOM 789 C CA . ILE A 1 96 ? 10.122 14.694 -8.302 1.00 89.25 96 ILE A CA 1
ATOM 790 C C . ILE A 1 96 ? 11.488 14.007 -8.342 1.00 89.25 96 ILE A C 1
ATOM 792 O O . ILE A 1 96 ? 12.526 14.660 -8.500 1.00 89.25 96 ILE A O 1
ATOM 796 N N . VAL A 1 97 ? 11.474 12.686 -8.198 1.00 88.81 97 VAL A N 1
ATOM 797 C CA . VAL A 1 97 ? 12.669 11.843 -8.221 1.00 88.81 97 VAL A CA 1
ATOM 798 C C . VAL A 1 97 ? 12.536 10.851 -9.364 1.00 88.81 97 VAL A C 1
ATOM 800 O O . VAL A 1 97 ? 11.546 10.134 -9.440 1.00 88.81 97 VAL A O 1
ATOM 803 N N . LYS A 1 98 ? 13.556 10.776 -10.220 1.00 88.31 98 LYS A N 1
ATOM 804 C CA . LYS A 1 98 ? 13.707 9.710 -11.216 1.00 88.31 98 LYS A CA 1
ATOM 805 C C . LYS A 1 98 ? 14.853 8.794 -10.798 1.00 88.31 98 LYS A C 1
ATOM 807 O O . LYS A 1 98 ? 15.955 9.288 -10.556 1.00 88.31 98 LYS A O 1
ATOM 812 N N . VAL A 1 99 ? 14.607 7.489 -10.722 1.00 86.94 99 VAL A N 1
ATOM 813 C CA . VAL A 1 99 ? 15.587 6.469 -10.320 1.00 86.94 99 VAL A CA 1
ATOM 814 C C . VAL A 1 99 ? 15.624 5.351 -11.356 1.00 86.94 99 VAL A C 1
ATOM 816 O O . VAL A 1 99 ? 14.578 4.830 -11.729 1.00 86.94 99 VAL A O 1
ATOM 819 N N . VAL A 1 100 ? 16.812 4.962 -11.825 1.00 86.06 100 VAL A N 1
ATOM 820 C CA . VAL A 1 100 ? 16.956 3.850 -12.787 1.00 86.06 100 VAL A CA 1
ATOM 821 C C . VAL A 1 100 ? 17.250 2.546 -12.062 1.00 86.06 100 VAL A C 1
ATOM 823 O O . VAL A 1 100 ? 18.366 2.329 -11.603 1.00 86.06 100 VAL A O 1
ATOM 826 N N . VAL A 1 101 ? 16.283 1.641 -12.015 1.00 85.31 101 VAL A N 1
ATOM 827 C CA . VAL A 1 101 ? 16.398 0.357 -11.321 1.00 85.31 101 VAL A CA 1
ATOM 828 C C . VAL A 1 101 ? 16.769 -0.752 -12.305 1.00 85.31 101 VAL A C 1
ATOM 830 O O . VAL A 1 101 ? 16.314 -0.767 -13.449 1.00 85.31 101 VAL A O 1
ATOM 833 N N . ALA A 1 102 ? 17.644 -1.666 -11.883 1.00 83.12 102 ALA A N 1
ATOM 834 C CA . ALA A 1 102 ? 17.981 -2.853 -12.664 1.00 83.12 102 ALA A CA 1
ATOM 835 C C . ALA A 1 102 ? 16.859 -3.889 -12.562 1.00 83.12 102 ALA A C 1
ATOM 837 O O . ALA A 1 102 ? 16.320 -4.114 -11.479 1.00 83.12 102 ALA A O 1
ATOM 838 N N . LYS A 1 103 ? 16.533 -4.533 -13.680 1.00 80.00 103 LYS A N 1
ATOM 839 C CA . LYS A 1 103 ? 15.546 -5.608 -13.701 1.00 80.00 103 LYS A CA 1
ATOM 840 C C . LYS A 1 103 ? 16.171 -6.922 -13.240 1.00 80.00 103 LYS A C 1
ATOM 842 O O . LYS A 1 103 ? 17.336 -7.190 -13.553 1.00 80.00 103 LYS A O 1
ATOM 847 N N . PRO A 1 104 ? 15.399 -7.789 -12.575 1.00 75.06 104 PRO A N 1
ATOM 848 C CA . PRO A 1 104 ? 15.856 -9.126 -12.230 1.00 75.06 104 PRO A CA 1
ATOM 849 C C . PRO A 1 104 ? 15.930 -10.042 -13.463 1.00 75.06 104 PRO A C 1
ATOM 851 O O . PRO A 1 104 ? 16.709 -10.998 -13.471 1.00 75.06 104 PRO A O 1
ATOM 854 N N . SER A 1 105 ? 15.158 -9.756 -14.519 1.00 73.69 105 SER A N 1
ATOM 855 C CA . SER A 1 105 ? 15.178 -10.505 -15.774 1.00 73.69 105 SER A CA 1
ATOM 856 C C . SER A 1 105 ? 14.997 -9.604 -17.003 1.00 73.69 105 SER A C 1
ATOM 858 O O . SER A 1 105 ? 14.430 -8.516 -16.926 1.00 73.69 105 SER A O 1
ATOM 860 N N . LYS A 1 106 ? 15.521 -10.033 -18.159 1.00 66.69 106 LYS A N 1
ATOM 861 C CA . LYS A 1 106 ? 15.340 -9.304 -19.426 1.00 66.69 106 LYS A CA 1
ATOM 862 C C . LYS A 1 106 ? 13.965 -9.609 -20.019 1.00 66.69 106 LYS A C 1
ATOM 864 O O . LYS A 1 106 ? 13.553 -10.766 -20.039 1.00 66.69 106 LYS A O 1
ATOM 869 N N . GLY A 1 107 ? 13.310 -8.587 -20.569 1.00 62.88 107 GLY A N 1
ATOM 870 C CA . GLY A 1 107 ? 12.021 -8.722 -21.255 1.00 62.88 107 GLY A CA 1
ATOM 871 C C . GLY A 1 107 ? 10.802 -8.670 -20.327 1.00 62.88 107 GLY A C 1
ATOM 872 O O . GLY A 1 107 ? 10.848 -8.093 -19.240 1.00 62.88 107 GLY A O 1
ATOM 873 N N . LYS A 1 108 ? 9.672 -9.215 -20.787 1.00 61.56 108 LYS A N 1
ATOM 874 C CA . LYS A 1 108 ? 8.386 -9.189 -20.070 1.00 61.56 108 LYS A CA 1
ATOM 875 C C . LYS A 1 108 ? 8.298 -10.371 -19.111 1.00 61.56 108 LYS A C 1
ATOM 877 O O . LYS A 1 108 ? 7.862 -11.451 -19.503 1.00 61.56 108 LYS A O 1
ATOM 882 N N . ALA A 1 109 ? 8.734 -10.165 -17.877 1.00 63.69 109 ALA A N 1
ATOM 883 C CA . ALA A 1 109 ? 8.514 -11.109 -16.794 1.00 63.69 109 ALA A CA 1
ATOM 884 C C . ALA A 1 109 ? 7.455 -10.581 -15.823 1.00 63.69 109 ALA A C 1
ATOM 886 O O . ALA A 1 109 ? 7.177 -9.381 -15.766 1.00 63.69 109 ALA A O 1
ATOM 887 N N . ASP A 1 110 ? 6.871 -11.503 -15.060 1.00 73.94 110 ASP A N 1
ATOM 888 C CA . ASP A 1 110 ? 6.013 -11.167 -13.933 1.00 73.94 110 ASP A CA 1
ATOM 889 C C . ASP A 1 110 ? 6.916 -10.564 -12.846 1.00 73.94 110 ASP A C 1
ATOM 891 O O . ASP A 1 110 ? 7.582 -11.275 -12.101 1.00 73.94 110 ASP A O 1
ATOM 895 N N . GLU A 1 111 ? 6.996 -9.236 -12.814 1.00 82.75 111 GLU A N 1
ATOM 896 C CA . GLU A 1 111 ? 7.839 -8.455 -11.902 1.00 82.75 111 GLU A CA 1
ATOM 897 C C . GLU A 1 111 ? 6.970 -7.539 -11.023 1.00 82.75 111 GLU A C 1
ATOM 899 O O . GLU A 1 111 ? 5.857 -7.146 -11.397 1.00 82.75 111 GLU A O 1
ATOM 904 N N . VAL A 1 112 ? 7.474 -7.202 -9.836 1.00 85.69 112 VAL A N 1
ATOM 905 C CA . VAL A 1 112 ? 6.871 -6.255 -8.892 1.00 85.69 112 VAL A CA 1
ATOM 906 C C . VAL A 1 112 ? 7.874 -5.159 -8.575 1.00 85.69 112 VAL A C 1
ATOM 908 O O . VAL A 1 112 ? 9.010 -5.428 -8.192 1.00 85.69 112 VAL A O 1
ATOM 911 N N . LEU A 1 113 ? 7.422 -3.912 -8.679 1.00 88.50 113 LEU A N 1
ATOM 912 C CA . LEU A 1 113 ? 8.119 -2.776 -8.097 1.00 88.50 113 LEU A CA 1
ATOM 913 C C . LEU A 1 113 ? 7.869 -2.770 -6.590 1.00 88.50 113 LEU A C 1
ATOM 915 O O . LEU A 1 113 ? 6.717 -2.691 -6.151 1.00 88.50 113 LEU A O 1
ATOM 919 N N . VAL A 1 114 ? 8.946 -2.831 -5.816 1.00 87.94 114 VAL A N 1
ATOM 920 C CA . VAL A 1 114 ? 8.928 -2.815 -4.357 1.00 87.94 114 VAL A CA 1
ATOM 921 C C . VAL A 1 114 ? 9.552 -1.510 -3.871 1.00 87.94 114 VAL A C 1
ATOM 923 O O . VAL A 1 114 ? 10.705 -1.197 -4.171 1.00 87.94 114 VAL A O 1
ATOM 926 N N . ILE A 1 115 ? 8.769 -0.746 -3.113 1.00 87.94 115 ILE A N 1
ATOM 927 C CA . ILE A 1 115 ? 9.235 0.419 -2.361 1.00 87.94 115 ILE A CA 1
ATOM 928 C C . ILE A 1 115 ? 9.136 0.061 -0.882 1.00 87.94 115 ILE A C 1
ATOM 930 O O . ILE A 1 115 ? 8.035 -0.133 -0.360 1.00 87.94 115 ILE A O 1
ATOM 934 N N . GLU A 1 116 ? 10.280 -0.049 -0.224 1.00 87.06 116 GLU A N 1
ATOM 935 C CA . GLU A 1 116 ? 10.397 -0.468 1.170 1.00 87.06 116 GLU A CA 1
ATOM 936 C C . GLU A 1 116 ? 10.868 0.676 2.064 1.00 87.06 116 GLU A C 1
ATOM 938 O O . GLU A 1 116 ? 11.476 1.655 1.612 1.00 87.06 116 GLU A O 1
ATOM 943 N N . ASP A 1 117 ? 10.558 0.539 3.353 1.00 86.38 117 ASP A N 1
ATOM 944 C CA . ASP A 1 117 ? 10.930 1.491 4.395 1.00 86.38 117 ASP A CA 1
ATOM 945 C C . ASP A 1 117 ? 10.430 2.916 4.101 1.00 86.38 117 ASP A C 1
ATOM 947 O O . ASP A 1 117 ? 11.160 3.901 4.231 1.00 86.38 117 ASP A O 1
ATOM 951 N N . ILE A 1 118 ? 9.161 3.037 3.694 1.00 90.12 118 ILE A N 1
ATOM 952 C CA . ILE A 1 118 ? 8.498 4.330 3.500 1.00 90.12 118 ILE A CA 1
ATOM 953 C C . ILE A 1 118 ? 8.125 4.879 4.878 1.00 90.12 118 ILE A C 1
ATOM 955 O O . ILE A 1 118 ? 7.100 4.508 5.452 1.00 90.12 118 ILE A O 1
ATOM 959 N N . VAL A 1 119 ? 8.956 5.766 5.416 1.00 92.56 119 VAL A N 1
ATOM 960 C CA . VAL A 1 119 ? 8.723 6.441 6.696 1.00 92.56 119 VAL A CA 1
ATOM 961 C C . VAL A 1 119 ? 7.892 7.698 6.463 1.00 92.56 119 VAL A C 1
ATOM 963 O O . VAL A 1 119 ? 8.240 8.544 5.637 1.00 92.56 119 VAL A O 1
ATOM 966 N N . THR A 1 120 ? 6.783 7.813 7.192 1.00 92.12 120 THR A N 1
ATOM 967 C CA . THR A 1 120 ? 5.758 8.850 7.004 1.00 92.12 120 THR A CA 1
ATOM 968 C C . THR A 1 120 ? 5.340 9.497 8.321 1.00 92.12 120 THR A C 1
ATOM 970 O O . THR A 1 120 ? 5.264 8.816 9.340 1.00 92.12 120 THR A O 1
ATOM 973 N N . ASP A 1 121 ? 5.032 10.800 8.312 1.00 91.75 121 ASP A N 1
ATOM 974 C CA . ASP A 1 121 ? 4.440 11.501 9.465 1.00 91.75 121 ASP A CA 1
ATOM 975 C C . ASP A 1 121 ? 2.929 11.217 9.569 1.00 91.75 121 ASP A C 1
ATOM 977 O O . ASP A 1 121 ? 2.141 11.599 8.699 1.00 91.75 121 ASP A O 1
ATOM 981 N N . ASN A 1 122 ? 2.503 10.617 10.682 1.00 90.88 122 ASN A N 1
ATOM 982 C CA . ASN A 1 122 ? 1.120 10.182 10.906 1.00 90.88 122 ASN A CA 1
ATOM 983 C C . ASN A 1 122 ? 0.116 11.327 11.096 1.00 90.88 122 ASN A C 1
ATOM 985 O O . ASN A 1 122 ? -1.101 11.113 11.063 1.00 90.88 122 ASN A O 1
ATOM 989 N N . THR A 1 123 ? 0.605 12.550 11.312 1.00 91.12 123 THR A N 1
ATOM 990 C CA . THR A 1 123 ? -0.224 13.748 11.491 1.00 91.12 123 THR A CA 1
ATOM 991 C C . THR A 1 123 ? -0.634 14.391 10.168 1.00 91.12 123 THR A C 1
ATOM 993 O O . THR A 1 123 ? -1.581 15.187 10.135 1.00 91.12 123 THR A O 1
ATOM 996 N N . LYS A 1 124 ? 0.040 14.039 9.066 1.00 91.69 124 LYS A N 1
ATOM 997 C CA . LYS A 1 124 ? -0.183 14.604 7.733 1.00 91.69 124 LYS A CA 1
ATOM 998 C C . LYS A 1 124 ? -0.873 13.596 6.814 1.00 91.69 124 LYS A C 1
ATOM 1000 O O . LYS A 1 124 ? -0.827 12.390 7.010 1.00 91.69 124 LYS A O 1
ATOM 1005 N N . LEU A 1 125 ? -1.598 14.129 5.831 1.00 93.50 125 LEU A N 1
ATOM 1006 C CA . LEU A 1 125 ? -2.099 13.324 4.716 1.00 93.50 125 LEU A CA 1
ATOM 1007 C C . LEU A 1 125 ? -0.952 13.238 3.722 1.00 93.50 125 LEU A C 1
ATOM 1009 O O . LEU A 1 125 ? -0.429 14.288 3.355 1.00 93.50 125 LEU A O 1
ATOM 1013 N N . ILE A 1 126 ? -0.578 12.040 3.308 1.00 94.75 126 ILE A N 1
ATOM 1014 C CA . ILE A 1 126 ? 0.556 11.834 2.412 1.00 94.75 126 ILE A CA 1
ATOM 1015 C C . ILE A 1 126 ? 0.059 11.154 1.150 1.00 94.75 126 ILE A C 1
ATOM 1017 O O . ILE A 1 126 ? -0.692 10.183 1.236 1.00 94.75 126 ILE A O 1
ATOM 1021 N N . LYS A 1 127 ? 0.485 11.666 -0.006 1.00 95.06 127 LYS A N 1
ATOM 1022 C CA . LYS A 1 127 ? 0.257 11.031 -1.301 1.00 95.06 127 LYS A CA 1
ATOM 1023 C C . LYS A 1 127 ? 1.446 11.265 -2.225 1.00 95.06 127 LYS A C 1
ATOM 1025 O O . LYS A 1 127 ? 1.878 12.407 -2.389 1.00 95.06 127 LYS A O 1
ATOM 1030 N N . PHE A 1 128 ? 1.906 10.206 -2.874 1.00 94.75 128 PHE A N 1
ATOM 1031 C CA . PHE A 1 128 ? 2.788 10.302 -4.030 1.00 94.75 128 PHE A CA 1
ATOM 1032 C C . PHE A 1 128 ? 2.375 9.291 -5.098 1.00 94.75 128 PHE A C 1
ATOM 1034 O O . PHE A 1 128 ? 1.857 8.216 -4.790 1.00 94.75 128 PHE A O 1
ATOM 1041 N N . ASP A 1 129 ? 2.599 9.669 -6.346 1.00 95.12 129 ASP A N 1
ATOM 1042 C CA . ASP A 1 129 ? 2.269 8.898 -7.536 1.00 95.12 129 ASP A CA 1
ATOM 1043 C C . ASP A 1 129 ? 3.555 8.285 -8.121 1.00 95.12 129 ASP A C 1
ATOM 1045 O O . ASP A 1 129 ? 4.647 8.848 -7.991 1.00 95.12 129 ASP A O 1
ATOM 1049 N N . VAL A 1 130 ? 3.440 7.096 -8.711 1.00 94.50 130 VAL A N 1
ATOM 1050 C CA . VAL A 1 130 ? 4.566 6.323 -9.246 1.00 94.50 130 VAL A CA 1
ATOM 1051 C C . VAL A 1 130 ? 4.332 6.057 -10.727 1.00 94.50 130 VAL A C 1
ATOM 1053 O O . VAL A 1 130 ? 3.317 5.474 -11.112 1.00 94.50 130 VAL A O 1
ATOM 1056 N N . PHE A 1 131 ? 5.304 6.448 -11.543 1.00 91.81 131 PHE A N 1
ATOM 1057 C CA . PHE A 1 131 ? 5.316 6.251 -12.986 1.00 91.81 131 PHE A CA 1
ATOM 1058 C C . PHE A 1 131 ? 6.524 5.414 -13.396 1.00 91.81 131 PHE A C 1
ATOM 1060 O O . PHE A 1 131 ? 7.577 5.455 -12.755 1.00 91.81 131 PHE A O 1
ATOM 1067 N N . VAL A 1 132 ? 6.377 4.664 -14.479 1.00 90.12 132 VAL A N 1
ATOM 1068 C CA . VAL A 1 132 ? 7.396 3.768 -15.016 1.00 90.12 132 VAL A CA 1
ATOM 1069 C C . VAL A 1 132 ? 7.664 4.126 -16.474 1.00 90.12 132 VAL A C 1
ATOM 1071 O O . VAL A 1 132 ? 6.744 4.185 -17.282 1.00 90.12 132 VAL A O 1
ATOM 1074 N N . ASP A 1 133 ? 8.938 4.359 -16.785 1.00 87.38 133 ASP A N 1
ATOM 1075 C CA . ASP A 1 133 ? 9.461 4.745 -18.098 1.00 87.38 133 ASP A CA 1
ATOM 1076 C C . ASP A 1 133 ? 8.796 5.993 -18.711 1.00 87.38 133 ASP A C 1
ATOM 1078 O O . ASP A 1 133 ? 8.678 6.132 -19.929 1.00 87.38 133 ASP A O 1
ATOM 1082 N N . ASP A 1 134 ? 8.407 6.940 -17.853 1.00 84.62 134 ASP A N 1
ATOM 1083 C CA . ASP A 1 134 ? 7.811 8.204 -18.279 1.00 84.62 134 ASP A CA 1
ATOM 1084 C C . ASP A 1 134 ? 8.860 9.229 -18.746 1.00 84.62 134 ASP A C 1
ATOM 1086 O O . ASP A 1 134 ? 9.783 9.614 -18.009 1.00 84.62 134 ASP A O 1
ATOM 1090 N N . GLU A 1 135 ? 8.688 9.681 -19.987 1.00 81.44 135 GLU A N 1
ATOM 1091 C CA . GLU A 1 135 ? 9.534 10.654 -20.680 1.00 81.44 135 GLU A CA 1
ATOM 1092 C C . GLU A 1 135 ? 9.264 12.095 -20.249 1.00 81.44 135 GLU A C 1
ATOM 1094 O O . GLU A 1 135 ? 10.161 12.933 -20.376 1.00 81.44 135 GLU A O 1
ATOM 1099 N N . ASP A 1 136 ? 8.105 12.376 -19.652 1.00 80.56 136 ASP A N 1
ATOM 1100 C CA . ASP A 1 136 ? 7.762 13.721 -19.215 1.00 80.56 136 ASP A CA 1
ATOM 1101 C C . ASP A 1 136 ? 8.539 14.124 -17.959 1.00 80.56 136 ASP A C 1
ATOM 1103 O O . ASP A 1 136 ? 8.788 13.338 -17.040 1.00 80.56 136 ASP A O 1
ATOM 1107 N N . GLU A 1 137 ? 8.963 15.388 -17.893 1.00 76.19 137 GLU A N 1
ATOM 1108 C CA . GLU A 1 137 ? 9.665 15.917 -16.716 1.00 76.19 137 GLU A CA 1
ATOM 1109 C C . GLU A 1 137 ? 8.744 16.032 -15.494 1.00 76.19 137 GLU A C 1
ATOM 1111 O O . GLU A 1 137 ? 9.211 15.918 -14.357 1.00 76.19 137 GLU A O 1
ATOM 1116 N N . LYS A 1 138 ? 7.445 16.253 -15.728 1.00 82.06 138 LYS A N 1
ATOM 1117 C CA . LYS A 1 138 ? 6.407 16.409 -14.705 1.00 82.06 138 LYS A CA 1
ATOM 1118 C C . LYS A 1 138 ? 5.128 15.689 -15.135 1.00 82.06 138 LYS A C 1
ATOM 1120 O O . LYS A 1 138 ? 4.256 16.322 -15.725 1.00 82.06 138 LYS A O 1
ATOM 1125 N N . PRO A 1 139 ? 5.022 14.382 -14.880 1.00 79.75 139 PRO A N 1
ATOM 1126 C CA . PRO A 1 139 ? 3.817 13.652 -15.224 1.00 79.75 139 PRO A CA 1
ATOM 1127 C C . PRO A 1 139 ? 2.700 13.954 -14.218 1.00 79.75 139 PRO A C 1
ATOM 1129 O O . PRO A 1 139 ? 2.905 13.879 -13.005 1.00 79.75 139 PRO A O 1
ATOM 1132 N N . GLU A 1 140 ? 1.529 14.328 -14.733 1.00 80.62 140 GLU A N 1
ATOM 1133 C CA . GLU A 1 140 ? 0.335 14.672 -13.940 1.00 80.62 140 GLU A CA 1
ATOM 1134 C C . GLU A 1 140 ? -0.877 13.782 -14.284 1.00 80.62 140 GLU A C 1
ATOM 1136 O O . GLU A 1 140 ? -1.782 13.611 -13.466 1.00 80.62 140 GLU A O 1
ATOM 1141 N N . GLU A 1 141 ? -0.889 13.185 -15.477 1.00 83.31 141 GLU A N 1
ATOM 1142 C CA . GLU A 1 141 ? -2.000 12.391 -16.008 1.00 83.31 141 GLU A CA 1
ATOM 1143 C C . GLU A 1 141 ? -1.931 10.934 -15.526 1.00 83.31 141 GLU A C 1
ATOM 1145 O O . GLU A 1 141 ? -0.972 10.213 -15.797 1.00 83.31 141 GLU A O 1
ATOM 1150 N N . VAL A 1 142 ? -2.967 10.485 -14.812 1.00 84.81 142 VAL A N 1
ATOM 1151 C CA . VAL A 1 142 ? -3.030 9.141 -14.201 1.00 84.81 142 VAL A CA 1
ATOM 1152 C C . VAL A 1 142 ? -3.705 8.089 -15.087 1.00 84.81 142 VAL A C 1
ATOM 1154 O O . VAL A 1 142 ? -3.696 6.906 -14.763 1.00 84.81 142 VAL A O 1
ATOM 1157 N N . ASP A 1 143 ? -4.306 8.499 -16.201 1.00 83.69 143 ASP A N 1
ATOM 1158 C CA . ASP A 1 143 ? -4.962 7.640 -17.195 1.00 83.69 143 ASP A CA 1
ATOM 1159 C C . ASP A 1 143 ? -4.005 7.149 -18.298 1.00 83.69 143 ASP A C 1
ATOM 1161 O O . ASP A 1 143 ? -4.425 6.592 -19.316 1.00 83.69 143 ASP A O 1
ATOM 1165 N N . ARG A 1 144 ? -2.700 7.306 -18.065 1.00 85.75 144 ARG A N 1
ATOM 1166 C CA . ARG A 1 144 ? -1.622 6.907 -18.968 1.00 85.75 144 ARG A CA 1
ATOM 1167 C C . ARG A 1 144 ? -1.097 5.502 -18.691 1.00 85.75 144 ARG A C 1
ATOM 1169 O O . ARG A 1 144 ? -1.202 4.979 -17.586 1.00 85.75 144 ARG A O 1
ATOM 1176 N N . ALA A 1 145 ? -0.496 4.888 -19.710 1.00 87.19 145 ALA A N 1
ATOM 1177 C CA . ALA A 1 145 ? 0.078 3.545 -19.608 1.00 87.19 145 ALA A CA 1
ATOM 1178 C C . ALA A 1 145 ? 1.268 3.476 -18.640 1.00 87.19 145 ALA A C 1
ATOM 1180 O O . ALA A 1 145 ? 1.518 2.424 -18.060 1.00 87.19 145 ALA A O 1
ATOM 1181 N N . GLU A 1 146 ? 1.989 4.585 -18.484 1.00 89.44 146 GLU A N 1
ATOM 1182 C CA . GLU A 1 146 ? 3.160 4.728 -17.621 1.00 89.44 146 GLU A CA 1
ATOM 1183 C C . GLU A 1 146 ? 2.802 4.799 -16.127 1.00 89.44 146 GLU A C 1
ATOM 1185 O O . GLU A 1 146 ? 3.665 4.576 -15.277 1.00 89.44 146 GLU A O 1
ATOM 1190 N N . TYR A 1 147 ? 1.542 5.088 -15.784 1.00 91.94 147 TYR A N 1
ATOM 1191 C CA . TYR A 1 147 ? 1.099 5.190 -14.397 1.00 91.94 147 TYR A CA 1
ATOM 1192 C C . TYR A 1 147 ? 1.009 3.806 -13.740 1.00 91.94 147 TYR A C 1
ATOM 1194 O O . TYR A 1 147 ? 0.195 2.964 -14.121 1.00 91.94 147 TYR A O 1
ATOM 1202 N N . ALA A 1 148 ? 1.842 3.573 -12.723 1.00 91.56 148 ALA A N 1
ATOM 1203 C CA . ALA A 1 148 ? 1.904 2.301 -12.004 1.00 91.56 148 ALA A CA 1
ATOM 1204 C C . ALA A 1 148 ? 0.981 2.261 -10.781 1.00 91.56 148 ALA A C 1
ATOM 1206 O O . ALA A 1 148 ? 0.520 1.190 -10.384 1.00 91.56 148 ALA A O 1
ATOM 1207 N N . GLY A 1 149 ? 0.726 3.414 -10.161 1.00 92.19 149 GLY A N 1
ATOM 1208 C CA . GLY A 1 149 ? -0.135 3.526 -8.990 1.00 92.19 149 GLY A CA 1
ATOM 1209 C C . GLY A 1 149 ? 0.269 4.664 -8.060 1.00 92.19 149 GLY A C 1
ATOM 1210 O O . GLY A 1 149 ? 1.115 5.496 -8.382 1.00 92.19 149 GLY A O 1
ATOM 1211 N N . ALA A 1 150 ? -0.333 4.679 -6.873 1.00 93.69 150 ALA A N 1
ATOM 1212 C CA . ALA A 1 150 ? -0.072 5.676 -5.844 1.00 93.69 150 ALA A CA 1
ATOM 1213 C C . ALA A 1 150 ? 0.113 5.031 -4.478 1.00 93.69 150 ALA A C 1
ATOM 1215 O O . ALA A 1 150 ? -0.525 4.029 -4.148 1.00 93.69 150 ALA A O 1
ATOM 1216 N N . PHE A 1 151 ? 0.910 5.687 -3.645 1.00 94.69 151 PHE A N 1
ATOM 1217 C CA . PHE A 1 151 ? 0.894 5.476 -2.209 1.00 94.69 151 PHE A CA 1
ATOM 1218 C C . PHE A 1 151 ? 0.097 6.599 -1.554 1.00 94.69 151 PHE A C 1
ATOM 1220 O O . PHE A 1 151 ? 0.328 7.777 -1.830 1.00 94.69 151 PHE A O 1
ATOM 1227 N N . THR A 1 152 ? -0.824 6.240 -0.662 1.00 94.44 152 THR A N 1
ATOM 1228 C CA . THR A 1 152 ? -1.564 7.204 0.152 1.00 94.44 152 THR A CA 1
ATOM 1229 C C . THR A 1 152 ? -1.611 6.738 1.597 1.00 94.44 152 THR A C 1
ATOM 1231 O O . THR A 1 152 ? -1.952 5.591 1.874 1.00 94.44 152 THR A O 1
ATOM 1234 N N . GLN A 1 153 ? -1.326 7.648 2.523 1.00 92.06 153 GLN A N 1
ATOM 1235 C CA . GLN A 1 153 ? -1.433 7.404 3.956 1.00 92.06 153 GLN A CA 1
ATOM 1236 C C . GLN A 1 153 ? -2.348 8.455 4.572 1.00 92.06 153 GLN A C 1
ATOM 1238 O O . GLN A 1 153 ? -2.112 9.661 4.460 1.00 92.06 153 GLN A O 1
ATOM 1243 N N . LEU A 1 154 ? -3.409 7.988 5.231 1.00 91.94 154 LEU A N 1
ATOM 1244 C CA . LEU A 1 154 ? -4.326 8.859 5.953 1.00 91.94 154 LEU A CA 1
ATOM 1245 C C . LEU A 1 154 ? -3.734 9.279 7.299 1.00 91.94 154 LEU A C 1
ATOM 1247 O O . LEU A 1 154 ? -3.016 8.530 7.972 1.00 91.94 154 LEU A O 1
ATOM 1251 N N . ARG A 1 155 ? -4.134 10.478 7.723 1.00 92.12 155 ARG A N 1
ATOM 1252 C CA . ARG A 1 155 ? -3.876 10.972 9.075 1.00 92.12 155 ARG A CA 1
ATOM 1253 C C . ARG A 1 155 ? -4.521 10.027 10.072 1.00 92.12 155 ARG A C 1
ATOM 1255 O O . ARG A 1 155 ? -5.719 9.763 9.980 1.00 92.12 155 ARG A O 1
ATOM 1262 N N . HIS A 1 156 ? -3.754 9.557 11.042 1.00 86.50 156 HIS A N 1
ATOM 1263 C CA . HIS A 1 156 ? -4.282 8.686 12.081 1.00 86.50 156 HIS A CA 1
ATOM 1264 C C . HIS A 1 156 ? -3.537 8.900 13.395 1.00 86.50 156 HIS A C 1
ATOM 1266 O O . HIS A 1 156 ? -2.356 9.238 13.438 1.00 86.50 156 HIS A O 1
ATOM 1272 N N . ARG A 1 157 ? -4.265 8.758 14.504 1.00 81.94 157 ARG A N 1
ATOM 1273 C CA . ARG A 1 157 ? -3.738 9.054 15.834 1.00 81.94 157 ARG A CA 1
ATOM 1274 C C . ARG A 1 157 ? -3.094 7.810 16.426 1.00 81.94 157 ARG A C 1
ATOM 1276 O O . ARG A 1 157 ? -3.772 6.968 17.008 1.00 81.94 157 ARG A O 1
ATOM 1283 N N . VAL A 1 158 ? -1.779 7.742 16.325 1.00 82.12 158 VAL A N 1
ATOM 1284 C CA . VAL A 1 158 ? -0.946 6.709 16.946 1.00 82.12 158 VAL A CA 1
ATOM 1285 C C . VAL A 1 158 ? 0.041 7.343 17.922 1.00 82.12 158 VAL A C 1
ATOM 1287 O O . VAL A 1 158 ? 0.285 8.548 17.888 1.00 82.12 158 VAL A O 1
ATOM 1290 N N . LYS A 1 159 ? 0.561 6.545 18.864 1.00 79.50 159 LYS A N 1
ATOM 1291 C CA . LYS A 1 159 ? 1.543 7.028 19.854 1.00 79.50 159 LYS A CA 1
ATOM 1292 C C . LYS A 1 159 ? 2.852 7.448 19.190 1.00 79.50 159 LYS A C 1
ATOM 1294 O O . LYS A 1 159 ? 3.480 8.400 19.641 1.00 79.50 159 LYS A O 1
ATOM 1299 N N . ALA A 1 160 ? 3.257 6.713 18.156 1.00 83.62 160 ALA A N 1
ATOM 1300 C CA . ALA A 1 160 ? 4.418 7.038 17.348 1.00 83.62 160 ALA A CA 1
ATOM 1301 C C . ALA A 1 160 ? 4.080 8.185 16.392 1.00 83.62 160 ALA A C 1
ATOM 1303 O O . ALA A 1 160 ? 3.028 8.183 15.752 1.00 83.62 160 ALA A O 1
ATOM 1304 N N . LYS A 1 161 ? 4.987 9.158 16.293 1.00 85.19 161 LYS A N 1
ATOM 1305 C CA . LYS A 1 161 ? 4.846 10.279 15.359 1.00 85.19 161 LYS A CA 1
ATOM 1306 C C . LYS A 1 161 ? 4.938 9.818 13.900 1.00 85.19 161 LYS A C 1
ATOM 1308 O O . LYS A 1 161 ? 4.294 10.404 13.038 1.00 85.19 161 LYS A O 1
ATOM 1313 N N . GLU A 1 162 ? 5.693 8.752 13.659 1.00 89.56 162 GLU A N 1
ATOM 1314 C CA . GLU A 1 162 ? 5.976 8.230 12.327 1.00 89.56 162 GLU A CA 1
ATOM 1315 C C . GLU A 1 162 ? 5.521 6.777 12.178 1.00 89.56 162 GLU A C 1
ATOM 1317 O O . GLU A 1 162 ? 5.379 6.035 13.159 1.00 89.56 162 GLU A O 1
ATOM 1322 N N . SER A 1 163 ? 5.265 6.366 10.942 1.00 86.81 163 SER A N 1
ATOM 1323 C CA . SER A 1 163 ? 4.997 4.974 10.596 1.00 86.81 163 SER A CA 1
ATOM 1324 C C . SER A 1 163 ? 5.716 4.571 9.327 1.00 86.81 163 SER A C 1
ATOM 1326 O O . SER A 1 163 ? 5.856 5.361 8.394 1.00 86.81 163 SER A O 1
ATOM 1328 N N . THR A 1 164 ? 6.163 3.320 9.332 1.00 89.75 164 THR A N 1
ATOM 1329 C CA . THR A 1 164 ? 6.846 2.690 8.212 1.00 89.75 164 THR A CA 1
ATOM 1330 C C . THR A 1 164 ? 5.852 1.829 7.447 1.00 89.75 164 THR A C 1
ATOM 1332 O O . THR A 1 164 ? 5.131 1.030 8.047 1.00 89.75 164 THR A O 1
ATOM 1335 N N . GLY A 1 165 ? 5.810 1.997 6.131 1.00 85.69 165 GLY A N 1
ATOM 1336 C CA . GLY A 1 165 ? 5.000 1.195 5.224 1.00 85.69 165 GLY A CA 1
ATOM 1337 C C . GLY A 1 165 ? 5.798 0.745 4.008 1.00 85.69 165 GLY A C 1
ATOM 1338 O O . GLY A 1 165 ? 6.893 1.239 3.753 1.00 85.69 165 GLY A O 1
ATOM 1339 N N . ASN A 1 166 ? 5.211 -0.174 3.248 1.00 88.56 166 ASN A N 1
ATOM 1340 C CA . ASN A 1 166 ? 5.777 -0.692 2.008 1.00 88.56 166 ASN A CA 1
ATOM 1341 C C . ASN A 1 166 ? 4.736 -0.562 0.890 1.00 88.56 166 ASN A C 1
ATOM 1343 O O . ASN A 1 166 ? 3.536 -0.699 1.139 1.00 88.56 166 ASN A O 1
ATOM 1347 N N . LEU A 1 167 ? 5.190 -0.341 -0.342 1.00 89.81 167 LEU A N 1
ATOM 1348 C CA . LEU A 1 167 ? 4.356 -0.335 -1.542 1.00 89.81 167 LEU A CA 1
ATOM 1349 C C . LEU A 1 167 ? 4.836 -1.426 -2.498 1.00 89.81 167 LEU A C 1
ATOM 1351 O O . LEU A 1 167 ? 6.026 -1.531 -2.783 1.00 89.81 167 LEU A O 1
ATOM 1355 N N . ARG A 1 168 ? 3.897 -2.222 -3.012 1.00 89.19 168 ARG A N 1
ATOM 1356 C CA . ARG A 1 168 ? 4.157 -3.252 -4.022 1.00 89.19 168 ARG A CA 1
ATOM 1357 C C . ARG A 1 168 ? 3.233 -3.035 -5.210 1.00 89.19 168 ARG A C 1
ATOM 1359 O O . ARG A 1 168 ? 2.016 -3.067 -5.042 1.00 89.19 168 ARG A O 1
ATOM 1366 N N . LEU A 1 169 ? 3.804 -2.831 -6.393 1.00 89.12 169 LEU A N 1
ATOM 1367 C CA . LEU A 1 169 ? 3.060 -2.615 -7.636 1.00 89.12 169 LEU A CA 1
ATOM 1368 C C . LEU A 1 169 ? 3.430 -3.701 -8.646 1.00 89.12 169 LEU A C 1
ATOM 1370 O O . LEU A 1 169 ? 4.594 -3.836 -9.015 1.00 89.12 169 LEU A O 1
ATOM 1374 N N . LYS A 1 170 ? 2.446 -4.489 -9.090 1.00 87.75 170 LYS A N 1
ATOM 1375 C CA . LYS A 1 170 ? 2.652 -5.515 -10.125 1.00 87.75 170 LYS A CA 1
ATOM 1376 C C . LYS A 1 170 ? 2.851 -4.837 -11.481 1.00 87.75 170 LYS A C 1
ATOM 1378 O O . LYS A 1 170 ? 2.019 -4.032 -11.885 1.00 87.75 170 LYS A O 1
ATOM 1383 N N . LEU A 1 171 ? 3.917 -5.192 -12.195 1.00 87.12 171 LEU A N 1
ATOM 1384 C CA . LEU A 1 171 ? 4.318 -4.511 -13.433 1.00 87.12 171 LEU A CA 1
ATOM 1385 C C . LEU A 1 171 ? 3.927 -5.255 -14.712 1.00 87.12 171 LEU A C 1
ATOM 1387 O O . LEU A 1 171 ? 4.052 -4.690 -15.792 1.00 87.12 171 LEU A O 1
ATOM 1391 N N . LYS A 1 172 ? 3.425 -6.493 -14.611 1.00 84.25 172 LYS A N 1
ATOM 1392 C CA . LYS A 1 172 ? 3.064 -7.340 -15.762 1.00 84.25 172 LYS A CA 1
ATOM 1393 C C . LYS A 1 172 ? 2.218 -6.603 -16.807 1.00 84.25 172 LYS A C 1
ATOM 1395 O O . LYS A 1 172 ? 2.627 -6.462 -17.957 1.00 84.25 172 LYS A O 1
ATOM 1400 N N . GLU A 1 173 ? 1.054 -6.099 -16.400 1.00 81.62 173 GLU A N 1
ATOM 1401 C CA . GLU A 1 173 ? 0.142 -5.399 -17.313 1.00 81.62 173 GLU A CA 1
ATOM 1402 C C . GLU A 1 173 ? 0.701 -4.057 -17.774 1.00 81.62 173 GLU A C 1
ATOM 1404 O O . GLU A 1 173 ? 0.500 -3.659 -18.923 1.00 81.62 173 GLU A O 1
ATOM 1409 N N . LEU A 1 174 ? 1.430 -3.372 -16.890 1.00 86.19 174 LEU A N 1
ATOM 1410 C CA . LEU A 1 174 ? 2.065 -2.104 -17.208 1.00 86.19 174 LEU A CA 1
ATOM 1411 C C . LEU A 1 174 ? 3.084 -2.290 -18.337 1.00 86.19 174 LEU A C 1
ATOM 1413 O O . LEU A 1 174 ? 3.004 -1.590 -19.340 1.00 86.19 174 LEU A O 1
ATOM 1417 N N . TYR A 1 175 ? 3.962 -3.292 -18.254 1.00 85.69 175 TYR A N 1
ATOM 1418 C CA . TYR A 1 175 ? 4.940 -3.631 -19.296 1.00 85.69 175 TYR A CA 1
ATOM 1419 C C . TYR A 1 175 ? 4.305 -4.025 -20.630 1.00 85.69 175 TYR A C 1
ATOM 1421 O O . TYR A 1 175 ? 4.852 -3.732 -21.701 1.00 85.69 175 TYR A O 1
ATOM 1429 N N . GLU A 1 176 ? 3.141 -4.673 -20.596 1.00 82.88 176 GLU A N 1
ATOM 1430 C CA . GLU A 1 176 ? 2.355 -4.935 -21.800 1.00 82.88 176 GLU A CA 1
ATOM 1431 C C . GLU A 1 176 ? 1.822 -3.644 -22.436 1.00 82.88 176 GLU A C 1
ATOM 1433 O O . GLU A 1 176 ? 1.810 -3.548 -23.669 1.00 82.88 176 GLU A O 1
ATOM 1438 N N . ASN A 1 177 ? 1.422 -2.668 -21.613 1.00 83.06 177 ASN A N 1
ATOM 1439 C CA . ASN A 1 177 ? 0.830 -1.399 -22.040 1.00 83.06 177 ASN A CA 1
ATOM 1440 C C . ASN A 1 177 ? 1.877 -0.379 -22.514 1.00 83.06 177 ASN A C 1
ATOM 1442 O O . ASN A 1 177 ? 1.659 0.254 -23.542 1.00 83.06 177 ASN A O 1
ATOM 1446 N N . ILE A 1 178 ? 3.023 -0.237 -21.839 1.00 81.75 178 ILE A N 1
ATOM 1447 C CA . ILE A 1 178 ? 4.086 0.707 -22.247 1.00 81.75 178 ILE A CA 1
ATOM 1448 C C . ILE A 1 178 ? 4.935 0.192 -23.418 1.00 81.75 178 ILE A C 1
ATOM 1450 O O . ILE A 1 178 ? 5.728 0.938 -23.987 1.00 81.75 178 ILE A O 1
ATOM 1454 N N . ASN A 1 179 ? 4.760 -1.081 -23.793 1.00 75.94 179 ASN A N 1
ATOM 1455 C CA . ASN A 1 179 ? 5.537 -1.766 -24.825 1.00 75.94 179 ASN A CA 1
ATOM 1456 C C . ASN A 1 179 ? 7.051 -1.722 -24.553 1.00 75.94 179 ASN A C 1
ATOM 1458 O O . ASN A 1 179 ? 7.824 -1.320 -25.418 1.00 75.94 179 ASN A O 1
ATOM 1462 N N . ILE A 1 180 ? 7.462 -2.130 -23.348 1.00 72.81 180 ILE A N 1
ATOM 1463 C CA . ILE A 1 180 ? 8.872 -2.119 -22.932 1.00 72.81 180 ILE A CA 1
ATOM 1464 C C . 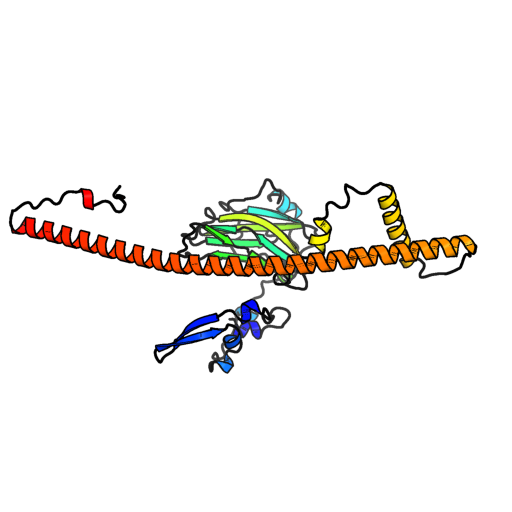ILE A 1 180 ? 9.753 -2.933 -23.900 1.00 72.81 180 ILE A C 1
ATOM 1466 O O . ILE A 1 180 ? 9.340 -3.996 -24.377 1.00 72.81 180 ILE A O 1
ATOM 1470 N N . ALA A 1 181 ? 10.955 -2.433 -24.197 1.00 67.56 181 ALA A N 1
ATOM 1471 C CA . ALA A 1 181 ? 11.955 -3.160 -24.979 1.00 67.56 181 ALA A CA 1
ATOM 1472 C C . ALA A 1 181 ? 12.644 -4.258 -24.135 1.00 67.56 181 ALA A C 1
ATOM 1474 O O . ALA A 1 181 ? 12.408 -4.373 -22.931 1.00 67.56 181 ALA A O 1
ATOM 1475 N N . ASP A 1 182 ? 13.531 -5.056 -24.744 1.00 70.06 182 ASP A N 1
ATOM 1476 C CA . ASP A 1 182 ? 14.359 -6.071 -24.054 1.00 70.06 182 ASP A CA 1
ATOM 1477 C C . ASP A 1 182 ? 15.498 -5.451 -23.214 1.00 70.06 182 ASP A C 1
ATOM 1479 O O . ASP A 1 182 ? 16.602 -5.998 -23.102 1.00 70.06 182 ASP A O 1
ATOM 1483 N N . ASP A 1 183 ? 15.233 -4.286 -22.629 1.00 71.56 183 ASP A N 1
ATOM 1484 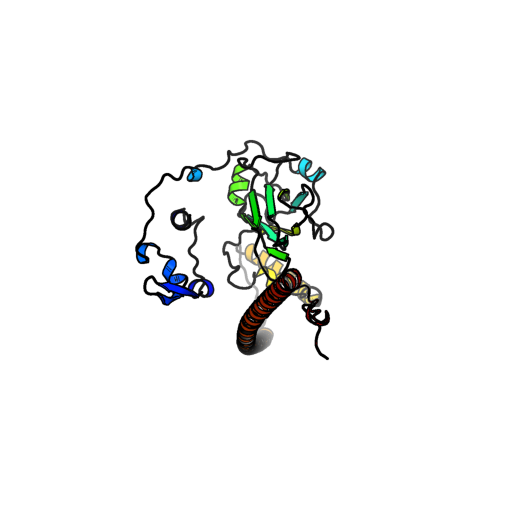C CA . ASP A 1 183 ? 16.159 -3.568 -21.773 1.00 71.56 183 ASP A CA 1
ATOM 1485 C C . ASP A 1 183 ? 16.286 -4.262 -20.407 1.00 71.56 183 ASP A C 1
ATOM 1487 O O . ASP A 1 183 ? 15.380 -4.949 -19.922 1.00 71.56 183 ASP A O 1
ATOM 1491 N N . ASP A 1 184 ? 17.453 -4.098 -19.787 1.00 79.81 184 ASP A N 1
ATOM 1492 C CA . ASP A 1 184 ? 17.822 -4.668 -18.487 1.00 79.81 184 ASP A CA 1
ATOM 1493 C C . ASP A 1 184 ? 17.544 -3.717 -17.311 1.00 79.81 184 ASP A C 1
ATOM 1495 O O . ASP A 1 184 ? 17.872 -4.019 -16.161 1.00 79.81 184 ASP A O 1
ATOM 1499 N N . ARG A 1 185 ? 16.947 -2.558 -17.592 1.00 82.31 185 ARG A N 1
ATOM 1500 C CA . ARG A 1 185 ? 16.704 -1.468 -16.647 1.00 82.31 185 ARG A CA 1
ATOM 1501 C C . ARG A 1 185 ? 15.346 -0.833 -16.880 1.00 82.31 185 ARG A C 1
ATOM 1503 O O . ARG A 1 185 ? 14.804 -0.928 -17.974 1.00 82.31 185 ARG A O 1
ATOM 1510 N N . VAL A 1 186 ? 14.843 -0.167 -15.848 1.00 87.12 186 VAL A N 1
ATOM 1511 C CA . VAL A 1 186 ? 13.579 0.575 -15.848 1.00 87.12 186 VAL A CA 1
ATOM 1512 C C . VAL A 1 186 ? 13.781 1.897 -15.128 1.00 87.12 186 VAL A C 1
ATOM 1514 O O . VAL A 1 186 ? 14.429 1.942 -14.082 1.00 87.12 186 VAL A O 1
ATOM 1517 N N . ALA A 1 187 ? 13.234 2.980 -15.668 1.00 88.31 187 ALA A N 1
ATOM 1518 C CA . ALA A 1 187 ? 13.205 4.271 -15.001 1.00 88.31 187 ALA A CA 1
ATOM 1519 C C . ALA A 1 187 ? 11.913 4.407 -14.187 1.00 88.31 187 ALA A C 1
ATOM 1521 O O . ALA A 1 187 ? 10.815 4.406 -14.729 1.00 88.31 187 ALA A O 1
ATOM 1522 N N . VAL A 1 188 ? 12.042 4.557 -12.874 1.00 90.56 188 VAL A N 1
ATOM 1523 C CA . VAL A 1 188 ? 10.922 4.797 -11.962 1.00 90.56 188 VAL A CA 1
ATOM 1524 C C . VAL A 1 188 ? 10.905 6.274 -11.594 1.00 90.56 188 VAL A C 1
ATOM 1526 O O . VAL A 1 188 ? 11.895 6.806 -11.087 1.00 90.56 188 VAL A O 1
ATOM 1529 N N . THR A 1 189 ? 9.780 6.939 -11.832 1.00 91.25 189 THR A N 1
ATOM 1530 C CA . THR A 1 189 ? 9.552 8.337 -11.463 1.00 91.25 189 THR A CA 1
ATOM 1531 C C . THR A 1 189 ? 8.574 8.394 -10.295 1.00 91.25 189 THR A C 1
ATOM 1533 O O . THR A 1 189 ? 7.456 7.900 -10.392 1.00 91.25 189 THR A O 1
ATOM 1536 N N . ILE A 1 190 ? 8.989 9.007 -9.188 1.00 92.94 190 ILE A N 1
ATOM 1537 C CA . ILE A 1 190 ? 8.170 9.213 -7.991 1.00 92.94 190 ILE A CA 1
ATOM 1538 C C . ILE A 1 190 ? 7.823 10.696 -7.900 1.00 92.94 190 ILE A C 1
ATOM 1540 O O . ILE A 1 190 ? 8.712 11.553 -7.827 1.00 92.94 190 ILE A O 1
ATOM 1544 N N . VAL A 1 191 ? 6.526 10.994 -7.902 1.00 92.81 191 VAL A N 1
ATOM 1545 C CA . VAL A 1 191 ? 5.983 12.354 -7.895 1.00 92.81 191 VAL A CA 1
ATOM 1546 C C . VAL A 1 191 ? 5.286 12.609 -6.558 1.00 92.81 191 VAL A C 1
ATOM 1548 O O . VAL A 1 191 ? 4.221 12.044 -6.311 1.00 92.81 191 VAL A O 1
ATOM 1551 N N . PRO A 1 192 ? 5.857 13.434 -5.662 1.00 93.88 192 PRO A N 1
ATOM 1552 C CA . PRO A 1 192 ? 5.166 13.823 -4.440 1.00 93.88 192 PRO A CA 1
ATOM 1553 C C . PRO A 1 192 ? 3.997 14.761 -4.763 1.00 93.88 192 PRO A C 1
ATOM 1555 O O . PRO A 1 192 ? 4.201 15.862 -5.271 1.00 93.88 192 PRO A O 1
ATOM 1558 N N . THR A 1 193 ? 2.780 14.343 -4.414 1.00 92.06 193 THR A N 1
ATOM 1559 C CA . THR A 1 193 ? 1.539 15.079 -4.717 1.00 92.06 193 THR A CA 1
ATOM 1560 C C . THR A 1 193 ? 1.025 15.827 -3.484 1.00 92.06 193 THR A C 1
ATOM 1562 O O . THR A 1 193 ? 0.564 16.962 -3.584 1.00 92.06 193 THR A O 1
ATOM 1565 N N . ILE A 1 194 ? 1.114 15.218 -2.293 1.00 92.31 194 ILE A N 1
ATOM 1566 C CA . ILE A 1 194 ? 0.676 15.815 -1.021 1.00 92.31 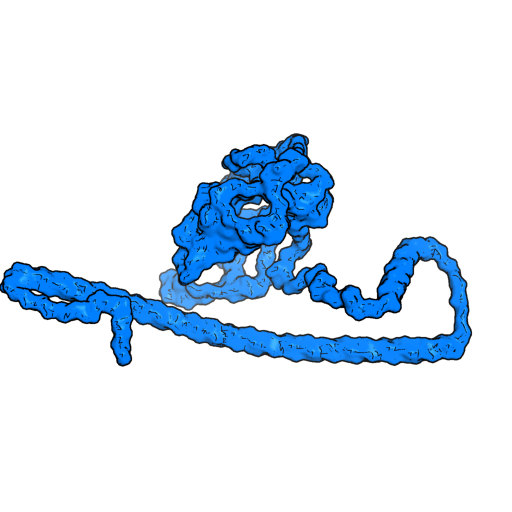194 ILE A CA 1
ATOM 1567 C C . ILE A 1 194 ? 1.704 15.515 0.077 1.00 92.31 194 ILE A C 1
ATOM 1569 O O . ILE A 1 194 ? 1.958 14.349 0.372 1.00 92.31 194 ILE A O 1
ATOM 1573 N N . ASN A 1 195 ? 2.231 16.567 0.722 1.00 90.88 195 ASN A N 1
ATOM 1574 C CA . ASN A 1 195 ? 3.173 16.506 1.857 1.00 90.88 195 ASN A CA 1
ATOM 1575 C C . ASN A 1 195 ? 4.352 15.530 1.652 1.00 90.88 195 ASN A C 1
ATOM 1577 O O . ASN A 1 195 ? 4.699 14.769 2.557 1.00 90.88 195 ASN A O 1
ATOM 1581 N N . GLY A 1 196 ? 4.961 15.530 0.461 1.00 87.38 196 GLY A N 1
ATOM 1582 C CA . GLY A 1 196 ? 6.120 14.677 0.159 1.00 87.38 196 GLY A CA 1
ATOM 1583 C C . GLY A 1 196 ? 7.352 14.969 1.022 1.00 87.38 196 GLY A C 1
ATOM 1584 O O . GLY A 1 196 ? 8.148 14.073 1.280 1.00 87.38 196 GLY A O 1
ATOM 1585 N N . ASP A 1 197 ? 7.460 16.189 1.555 1.00 91.06 197 ASP A N 1
ATOM 1586 C CA . ASP A 1 197 ? 8.492 16.599 2.515 1.00 91.06 197 ASP A CA 1
ATOM 1587 C C . ASP A 1 197 ? 8.481 15.775 3.810 1.00 91.06 197 ASP A C 1
ATOM 1589 O O . ASP A 1 197 ? 9.490 15.675 4.504 1.00 91.06 197 ASP A O 1
ATOM 1593 N N . ALA A 1 198 ? 7.337 15.171 4.129 1.00 90.56 198 ALA A N 1
ATOM 1594 C CA . ALA A 1 198 ? 7.150 14.311 5.287 1.00 90.56 198 ALA A CA 1
ATOM 1595 C C . ALA A 1 198 ? 7.305 12.815 4.966 1.00 90.56 198 ALA A C 1
ATOM 1597 O O . ALA A 1 198 ? 6.842 11.979 5.745 1.00 90.56 198 ALA A O 1
ATOM 1598 N N . VAL A 1 199 ? 7.914 12.481 3.822 1.00 93.12 199 VAL A N 1
ATOM 1599 C CA . VAL A 1 199 ? 8.145 11.103 3.382 1.00 93.12 199 VAL A CA 1
ATOM 1600 C C . VAL A 1 199 ? 9.624 10.864 3.150 1.00 93.12 199 VAL A C 1
ATOM 1602 O O . VAL A 1 199 ? 10.284 11.601 2.415 1.00 93.12 199 VAL A O 1
ATOM 1605 N N . THR A 1 200 ? 10.120 9.779 3.732 1.00 92.31 200 THR A N 1
ATOM 1606 C CA . THR A 1 200 ? 11.448 9.245 3.438 1.00 92.31 200 THR A CA 1
ATOM 1607 C C . THR A 1 200 ? 11.306 7.827 2.905 1.00 92.31 200 THR A C 1
ATOM 1609 O O . THR A 1 200 ? 10.641 7.009 3.529 1.00 92.31 200 THR A O 1
ATOM 1612 N N . ILE A 1 201 ? 11.910 7.541 1.754 1.00 89.75 201 ILE A N 1
ATOM 1613 C CA . ILE A 1 201 ? 11.977 6.193 1.181 1.00 89.75 201 ILE A CA 1
ATOM 1614 C C . ILE A 1 201 ? 13.325 5.582 1.546 1.00 89.75 201 ILE A C 1
ATOM 1616 O O . ILE A 1 201 ? 14.357 6.220 1.330 1.00 89.75 201 ILE A O 1
ATOM 1620 N N . GLY A 1 202 ? 13.326 4.356 2.068 1.00 84.44 202 GLY A N 1
ATOM 1621 C CA . GLY A 1 202 ? 14.555 3.627 2.374 1.00 84.44 202 GLY A CA 1
ATOM 1622 C C . GLY A 1 202 ? 15.088 2.803 1.204 1.00 84.44 202 GLY A C 1
ATOM 1623 O O . GLY A 1 202 ? 16.278 2.882 0.922 1.00 84.44 202 GLY A O 1
ATOM 1624 N N . VAL A 1 203 ? 14.246 2.042 0.498 1.00 82.75 203 VAL A N 1
ATOM 1625 C CA . VAL A 1 203 ? 14.700 1.153 -0.588 1.00 82.75 203 VAL A CA 1
ATOM 1626 C C . VAL A 1 203 ? 13.726 1.181 -1.765 1.00 82.75 203 VAL A C 1
ATOM 1628 O O . VAL A 1 203 ? 12.509 1.214 -1.588 1.00 82.75 203 VAL A O 1
ATOM 1631 N N . LEU A 1 204 ? 14.275 1.145 -2.981 1.00 84.62 204 LEU A N 1
ATOM 1632 C CA . LEU A 1 204 ? 13.532 1.008 -4.231 1.00 84.62 204 LEU A CA 1
ATOM 1633 C C . LEU A 1 204 ? 14.168 -0.091 -5.088 1.00 84.62 204 LEU A C 1
ATOM 1635 O O . LEU A 1 204 ? 15.329 0.032 -5.482 1.00 84.62 204 LEU A O 1
ATOM 1639 N N . MET A 1 205 ? 13.407 -1.136 -5.405 1.00 82.56 205 MET A N 1
ATOM 1640 C CA . MET A 1 205 ? 13.888 -2.277 -6.188 1.00 82.56 205 MET A CA 1
ATOM 1641 C C . MET A 1 205 ? 12.785 -2.908 -7.039 1.00 82.56 205 MET A C 1
ATOM 1643 O O . MET A 1 205 ? 11.598 -2.709 -6.790 1.00 82.56 205 MET A O 1
ATOM 1647 N N . VAL A 1 206 ? 13.185 -3.655 -8.067 1.00 82.50 206 VAL A N 1
ATOM 1648 C CA . VAL A 1 206 ? 12.282 -4.478 -8.877 1.00 82.50 206 VAL A CA 1
ATOM 1649 C C . VAL A 1 206 ? 12.641 -5.934 -8.625 1.00 82.50 206 VAL A C 1
ATOM 1651 O O . VAL A 1 206 ? 13.771 -6.342 -8.890 1.00 82.50 206 VAL A O 1
ATOM 1654 N N . ASP A 1 207 ? 11.670 -6.701 -8.146 1.00 79.44 207 ASP A N 1
ATOM 1655 C CA . ASP A 1 207 ? 11.814 -8.125 -7.861 1.00 79.44 207 ASP A CA 1
ATOM 1656 C C . ASP A 1 207 ? 10.922 -8.958 -8.783 1.00 79.44 207 ASP A C 1
ATOM 1658 O O . ASP A 1 207 ? 9.937 -8.475 -9.346 1.00 79.44 207 ASP A O 1
ATOM 1662 N N . LEU A 1 208 ? 11.271 -10.233 -8.958 1.00 73.06 208 LEU A N 1
ATOM 1663 C CA . LEU A 1 208 ? 10.380 -11.176 -9.629 1.00 73.06 208 LEU A CA 1
ATOM 1664 C C . LEU A 1 208 ? 9.161 -11.416 -8.738 1.00 73.06 208 LEU A C 1
ATOM 1666 O O . LEU A 1 208 ? 9.296 -11.574 -7.524 1.00 73.06 208 LEU A O 1
ATOM 1670 N N . LEU A 1 209 ? 7.978 -11.498 -9.347 1.00 63.62 209 LEU A N 1
ATOM 1671 C CA . LEU A 1 209 ? 6.840 -12.144 -8.711 1.00 63.62 209 LEU A CA 1
ATOM 1672 C C . LEU A 1 209 ? 7.240 -13.593 -8.490 1.00 63.62 209 LEU A C 1
ATOM 1674 O O . LEU A 1 209 ? 7.206 -14.413 -9.411 1.00 63.62 209 LEU A O 1
ATOM 1678 N N . ASP A 1 210 ? 7.624 -13.915 -7.262 1.00 49.81 210 ASP A N 1
ATOM 1679 C CA . ASP A 1 210 ? 7.646 -15.301 -6.852 1.00 49.81 210 ASP A CA 1
ATOM 1680 C C . ASP A 1 210 ? 6.247 -15.864 -7.137 1.00 49.81 210 ASP A C 1
ATOM 1682 O O . ASP A 1 210 ? 5.225 -15.347 -6.680 1.00 49.81 210 ASP A O 1
ATOM 1686 N N . VAL A 1 211 ? 6.196 -16.948 -7.920 1.00 41.34 211 VAL A N 1
ATOM 1687 C CA . VAL A 1 211 ? 4.968 -17.703 -8.255 1.00 41.34 211 VAL A CA 1
ATOM 1688 C C . VAL A 1 211 ? 4.233 -18.176 -6.990 1.00 41.34 211 VAL A C 1
ATOM 1690 O O . VAL A 1 211 ? 3.080 -18.602 -7.040 1.00 41.34 211 VAL A O 1
ATOM 1693 N N . ASN A 1 212 ? 4.859 -18.000 -5.831 1.00 35.22 212 ASN A N 1
ATOM 1694 C CA . ASN A 1 212 ? 4.202 -17.989 -4.555 1.00 35.22 212 ASN A CA 1
ATOM 1695 C C . ASN A 1 212 ? 4.422 -16.631 -3.874 1.00 35.22 212 ASN A C 1
ATOM 1697 O O . ASN A 1 212 ? 5.552 -16.313 -3.513 1.00 35.22 212 ASN A O 1
ATOM 1701 N N . ASP A 1 213 ? 3.340 -15.904 -3.585 1.00 35.88 213 ASP A N 1
ATOM 1702 C CA . ASP A 1 213 ? 3.265 -14.999 -2.432 1.00 35.88 213 ASP A CA 1
ATOM 1703 C C . ASP A 1 213 ? 3.512 -15.835 -1.155 1.00 35.88 213 ASP A C 1
ATOM 1705 O O . ASP A 1 213 ? 2.614 -16.184 -0.394 1.00 35.88 213 ASP A O 1
ATOM 1709 N N . ILE A 1 214 ? 4.769 -16.226 -0.966 1.00 34.69 214 ILE A N 1
ATOM 1710 C CA . ILE A 1 214 ? 5.344 -16.931 0.175 1.00 34.69 214 ILE A CA 1
ATOM 1711 C C . ILE A 1 214 ? 5.930 -15.897 1.147 1.00 34.69 214 ILE A C 1
ATOM 1713 O O . ILE A 1 214 ? 6.652 -16.236 2.068 1.00 34.69 214 ILE A O 1
ATOM 1717 N N . SER A 1 215 ? 5.473 -14.640 1.125 1.00 34.44 215 SER A N 1
ATOM 1718 C CA . SER A 1 215 ? 5.595 -13.781 2.318 1.00 34.44 215 SER A CA 1
ATOM 1719 C C . SER A 1 215 ? 4.696 -14.236 3.484 1.00 34.44 215 SER A C 1
ATOM 1721 O O . SER A 1 215 ? 4.509 -13.504 4.450 1.00 34.44 215 SER A O 1
ATOM 1723 N N . MET A 1 216 ? 4.173 -15.462 3.410 1.00 33.53 216 MET A N 1
ATOM 1724 C CA . MET A 1 216 ? 3.513 -16.188 4.484 1.00 33.53 216 MET A CA 1
ATOM 1725 C C . MET A 1 216 ? 4.190 -17.531 4.823 1.00 33.53 216 MET A C 1
ATOM 1727 O O . MET A 1 216 ? 3.710 -18.266 5.682 1.00 33.53 216 MET A O 1
ATOM 1731 N N . ILE A 1 217 ? 5.317 -17.875 4.185 1.00 31.56 217 ILE A N 1
ATOM 1732 C CA . ILE A 1 217 ? 6.146 -19.019 4.581 1.00 31.56 217 ILE A CA 1
ATOM 1733 C C . ILE A 1 217 ? 7.606 -18.563 4.523 1.00 31.56 217 ILE A C 1
ATOM 1735 O O . ILE A 1 217 ? 8.097 -18.124 3.498 1.00 31.56 217 ILE A O 1
ATOM 1739 N N . GLY A 1 218 ? 8.300 -18.605 5.655 1.00 32.53 218 GLY A N 1
ATOM 1740 C CA . GLY A 1 218 ? 9.660 -18.089 5.765 1.00 32.53 218 GLY A CA 1
ATOM 1741 C C . GLY A 1 218 ? 10.631 -18.598 4.687 1.00 32.53 218 GLY A C 1
ATOM 1742 O O . GLY A 1 218 ? 10.635 -19.778 4.347 1.00 32.53 218 GLY A O 1
ATOM 1743 N N . TYR A 1 219 ? 11.511 -17.676 4.286 1.00 31.81 219 TYR A N 1
ATOM 1744 C CA . TYR A 1 219 ? 12.787 -17.858 3.586 1.00 31.81 219 TYR A CA 1
ATOM 1745 C C . TYR A 1 219 ? 12.728 -18.325 2.122 1.00 31.81 219 TYR A C 1
ATOM 1747 O O . TYR A 1 219 ? 12.402 -19.470 1.811 1.00 31.81 219 TYR A O 1
ATOM 1755 N N . SER A 1 220 ? 13.192 -17.457 1.214 1.00 35.12 220 SER A N 1
ATOM 1756 C CA . SER A 1 220 ? 13.583 -17.855 -0.138 1.00 35.12 220 SER A CA 1
ATOM 1757 C C . SER A 1 220 ? 14.793 -18.793 -0.067 1.00 35.12 220 SER A C 1
ATOM 1759 O O . SER A 1 220 ? 15.781 -18.527 0.619 1.00 35.12 220 SER A O 1
ATOM 1761 N N . LEU A 1 221 ? 14.766 -19.887 -0.833 1.00 33.69 221 LEU A N 1
ATOM 1762 C CA . LEU A 1 221 ? 15.914 -20.789 -1.020 1.00 33.69 221 LEU A CA 1
ATOM 1763 C C . LEU A 1 221 ? 17.159 -20.059 -1.568 1.00 33.69 221 LEU A C 1
ATOM 1765 O O . LEU A 1 221 ? 18.277 -20.557 -1.437 1.00 33.69 221 LEU A O 1
ATOM 1769 N N . LYS A 1 222 ? 16.974 -18.870 -2.154 1.00 35.88 222 LYS A N 1
ATOM 1770 C CA . LYS A 1 222 ? 18.043 -17.978 -2.616 1.00 35.88 222 LYS A CA 1
ATOM 1771 C C . LYS A 1 222 ? 18.706 -17.218 -1.458 1.00 35.88 222 LYS A C 1
ATOM 1773 O O . LYS A 1 222 ? 19.926 -17.058 -1.474 1.00 35.88 222 LYS A O 1
ATOM 1778 N N . ASP A 1 223 ? 17.947 -16.872 -0.417 1.00 35.81 223 ASP A N 1
ATOM 1779 C CA . ASP A 1 223 ? 18.453 -16.180 0.779 1.00 35.81 223 ASP A CA 1
ATOM 1780 C C . ASP A 1 223 ? 19.305 -17.102 1.655 1.00 35.81 223 ASP A C 1
ATOM 1782 O O . ASP A 1 223 ? 20.310 -16.663 2.219 1.00 35.81 223 ASP A O 1
ATOM 1786 N N . ILE A 1 224 ? 18.973 -18.400 1.688 1.00 39.34 224 ILE A N 1
ATOM 1787 C CA . ILE A 1 224 ? 19.780 -19.442 2.347 1.00 39.34 224 ILE A CA 1
ATOM 1788 C C . ILE A 1 224 ? 21.106 -19.669 1.602 1.00 39.34 224 ILE A C 1
ATOM 1790 O O . ILE A 1 224 ? 22.120 -19.976 2.229 1.00 39.34 224 ILE A O 1
ATOM 1794 N N . LEU A 1 225 ? 21.130 -19.492 0.275 1.00 38.56 225 LEU A N 1
ATOM 1795 C CA . LEU A 1 225 ? 22.346 -19.681 -0.521 1.00 38.56 225 LEU A CA 1
ATOM 1796 C C . LEU A 1 225 ? 23.260 -18.448 -0.566 1.00 38.56 225 LEU A C 1
ATOM 1798 O O . LEU A 1 225 ? 24.468 -18.621 -0.718 1.00 38.56 225 LEU A O 1
ATOM 1802 N N . MET A 1 226 ? 22.727 -17.229 -0.438 1.00 38.56 226 MET A N 1
ATOM 1803 C CA . MET A 1 226 ? 23.545 -16.007 -0.501 1.00 38.56 226 MET A CA 1
ATOM 1804 C C . MET A 1 226 ? 24.100 -15.534 0.850 1.00 38.56 226 MET A C 1
ATOM 1806 O O . MET A 1 226 ? 25.112 -14.840 0.852 1.00 38.56 226 MET A O 1
ATOM 1810 N N . HIS A 1 227 ? 23.525 -15.941 1.989 1.00 37.53 227 HIS A N 1
ATOM 1811 C CA . HIS A 1 227 ? 24.034 -15.557 3.321 1.00 37.53 227 HIS A CA 1
ATOM 1812 C C . HIS A 1 227 ? 25.031 -16.549 3.933 1.00 37.53 227 HIS A C 1
ATOM 1814 O O . HIS A 1 227 ? 25.571 -16.308 5.014 1.00 37.53 227 HIS A O 1
ATOM 1820 N N . SER A 1 228 ? 25.325 -17.661 3.258 1.00 38.62 228 SER A N 1
ATOM 1821 C CA . SER A 1 228 ? 26.429 -18.513 3.677 1.00 38.62 228 SER A CA 1
ATOM 1822 C C . SER A 1 228 ? 27.741 -17.912 3.170 1.00 38.62 228 SER A C 1
ATOM 1824 O O . SER A 1 228 ? 28.047 -18.007 1.981 1.00 38.62 228 SER A O 1
ATOM 1826 N N . ASN A 1 229 ? 28.546 -17.357 4.077 1.00 39.62 229 ASN A N 1
ATOM 1827 C CA . ASN A 1 229 ? 29.979 -17.069 3.896 1.00 39.62 229 ASN A CA 1
ATOM 1828 C C . ASN A 1 229 ? 30.800 -18.362 3.654 1.00 39.62 229 ASN A C 1
ATOM 1830 O O . ASN A 1 229 ? 31.877 -18.556 4.205 1.00 39.62 229 ASN A O 1
ATOM 1834 N N . LEU A 1 230 ? 30.282 -19.302 2.860 1.00 39.81 230 LEU A N 1
ATOM 1835 C CA . LEU A 1 230 ? 30.836 -20.640 2.676 1.00 39.81 230 LEU A CA 1
ATOM 1836 C C . LEU A 1 230 ? 31.849 -20.716 1.525 1.00 39.81 230 LEU A C 1
ATOM 1838 O O . LEU A 1 230 ? 32.419 -21.781 1.293 1.00 39.81 230 LEU A O 1
ATOM 1842 N N . PHE A 1 231 ? 32.068 -19.622 0.790 1.00 39.34 231 PHE A N 1
ATOM 1843 C CA . PHE A 1 231 ? 33.018 -19.592 -0.326 1.00 39.34 231 PHE A CA 1
ATOM 1844 C C . PHE A 1 231 ? 34.404 -19.053 0.042 1.00 39.34 231 PHE A C 1
ATOM 1846 O O . PHE A 1 231 ? 35.377 -19.497 -0.568 1.00 39.34 231 PHE A O 1
ATOM 1853 N N . ASP A 1 232 ? 34.522 -18.205 1.067 1.00 41.56 232 ASP A N 1
ATOM 1854 C CA . ASP A 1 232 ? 35.808 -17.591 1.434 1.00 41.56 232 ASP A CA 1
ATOM 1855 C C . ASP A 1 232 ? 36.694 -18.474 2.333 1.00 41.56 232 ASP A C 1
ATOM 1857 O O . ASP A 1 232 ? 37.905 -18.269 2.395 1.00 41.56 232 ASP A O 1
ATOM 1861 N N . GLU A 1 233 ? 36.145 -19.529 2.949 1.00 44.81 233 GLU A N 1
ATOM 1862 C CA . GLU A 1 233 ? 36.895 -20.424 3.852 1.00 44.81 233 GLU A CA 1
ATOM 1863 C C . GLU A 1 233 ? 37.175 -21.832 3.289 1.00 44.81 233 GLU A C 1
ATOM 1865 O O . GLU A 1 233 ? 37.664 -22.714 3.999 1.00 44.81 233 GLU A O 1
ATOM 1870 N N . MET A 1 234 ? 36.904 -22.100 2.005 1.00 37.16 234 MET A N 1
ATOM 1871 C CA . MET A 1 234 ? 37.149 -23.436 1.448 1.00 37.16 234 MET A CA 1
ATOM 1872 C C . MET A 1 234 ? 38.602 -23.638 0.963 1.00 37.16 234 MET A C 1
ATOM 1874 O O . MET A 1 234 ? 39.080 -22.910 0.089 1.00 37.16 234 MET A O 1
ATOM 1878 N N . PRO A 1 235 ? 39.310 -24.700 1.412 1.00 55.09 235 PRO A N 1
ATOM 1879 C CA . PRO A 1 235 ? 40.630 -25.043 0.887 1.00 55.09 235 PRO A CA 1
ATOM 1880 C C . PRO A 1 235 ? 40.564 -25.326 -0.622 1.00 55.09 235 PRO A C 1
ATOM 1882 O O . PRO A 1 235 ? 39.688 -26.065 -1.074 1.00 55.09 235 PRO A O 1
ATOM 1885 N N . LYS A 1 236 ? 41.539 -24.831 -1.404 1.00 46.00 236 LYS A N 1
ATOM 1886 C CA . LYS A 1 236 ? 41.591 -24.901 -2.889 1.00 46.00 236 LYS A CA 1
ATOM 1887 C C . LYS A 1 236 ? 41.279 -26.282 -3.502 1.00 46.00 236 LYS A C 1
ATOM 1889 O O . LYS A 1 236 ? 40.806 -26.363 -4.634 1.00 46.00 236 LYS A O 1
ATOM 1894 N N . ARG A 1 237 ? 41.497 -27.378 -2.763 1.00 44.84 237 ARG A N 1
ATOM 1895 C CA . ARG A 1 237 ? 41.137 -28.750 -3.176 1.00 44.84 237 ARG A CA 1
ATOM 1896 C C . ARG A 1 237 ? 39.625 -28.961 -3.348 1.00 44.84 237 ARG A C 1
ATOM 1898 O O . ARG A 1 237 ? 39.229 -29.686 -4.257 1.00 44.84 237 ARG A O 1
ATOM 1905 N N . ASN A 1 238 ? 38.791 -28.299 -2.548 1.00 46.31 238 ASN A N 1
ATOM 1906 C CA . ASN A 1 238 ? 37.331 -28.400 -2.630 1.00 46.31 238 ASN A CA 1
ATOM 1907 C C . ASN A 1 238 ? 36.768 -27.606 -3.816 1.00 46.31 238 ASN A C 1
ATOM 1909 O O . ASN A 1 238 ? 35.823 -28.062 -4.456 1.00 46.31 238 ASN A O 1
ATOM 1913 N N . LEU A 1 239 ? 37.420 -26.501 -4.196 1.00 46.38 239 LEU A N 1
ATOM 1914 C CA . LEU A 1 239 ? 37.085 -25.732 -5.398 1.00 46.38 239 LEU A CA 1
ATOM 1915 C C . LEU A 1 239 ? 37.335 -26.549 -6.679 1.00 46.38 239 LEU A C 1
ATOM 1917 O O . LEU A 1 239 ? 36.514 -26.558 -7.591 1.00 46.38 239 LEU A O 1
ATOM 1921 N N . ILE A 1 240 ? 38.429 -27.320 -6.716 1.00 48.97 240 ILE A N 1
ATOM 1922 C CA . ILE A 1 240 ? 38.731 -28.261 -7.811 1.00 48.97 240 ILE A CA 1
ATOM 1923 C C . ILE A 1 240 ? 37.706 -29.402 -7.847 1.00 48.97 240 ILE A C 1
ATOM 1925 O O . ILE A 1 240 ? 37.332 -29.868 -8.925 1.00 48.97 240 ILE A O 1
ATOM 1929 N N . HIS A 1 241 ? 37.229 -29.848 -6.683 1.00 48.31 241 HIS A N 1
ATOM 1930 C CA . HIS A 1 241 ? 36.239 -30.915 -6.596 1.00 48.31 241 HIS A CA 1
ATOM 1931 C C . HIS A 1 241 ? 34.848 -30.456 -7.054 1.00 48.31 241 HIS A C 1
ATOM 1933 O O . HIS A 1 241 ? 34.183 -31.207 -7.763 1.00 48.31 241 HIS A O 1
ATOM 1939 N N . LEU A 1 242 ? 34.445 -29.225 -6.725 1.00 43.59 242 LEU A N 1
ATOM 1940 C CA . LEU A 1 242 ? 33.215 -28.590 -7.210 1.00 43.59 242 LEU A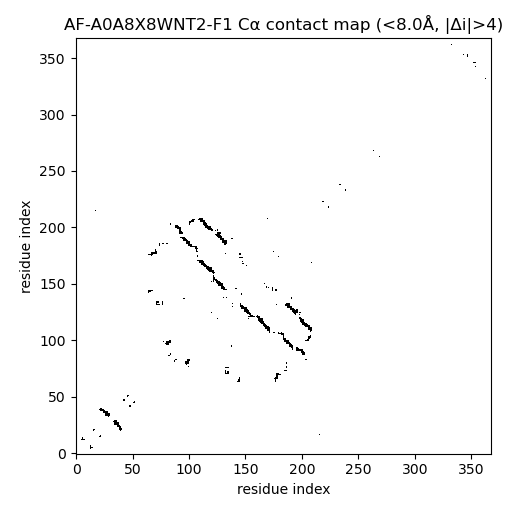 CA 1
ATOM 1941 C C . LEU A 1 242 ? 33.288 -28.266 -8.704 1.00 43.59 242 LEU A C 1
ATOM 1943 O O . LEU A 1 242 ? 32.329 -28.533 -9.421 1.00 43.59 242 LEU A O 1
ATOM 1947 N N . ARG A 1 243 ? 34.444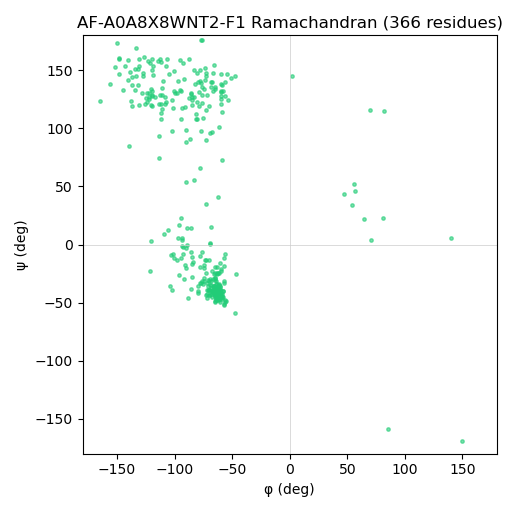 -27.813 -9.208 1.00 46.53 243 ARG A N 1
ATOM 1948 C CA . ARG A 1 243 ? 34.668 -27.628 -10.651 1.00 46.53 243 ARG A CA 1
ATOM 1949 C C . ARG A 1 243 ? 34.601 -28.957 -11.403 1.00 46.53 243 ARG A C 1
ATOM 1951 O O . ARG A 1 243 ? 33.936 -29.035 -12.421 1.00 46.53 243 ARG A O 1
ATOM 1958 N N . ARG A 1 244 ? 35.165 -30.037 -10.844 1.00 50.00 244 ARG A N 1
ATOM 1959 C CA . ARG A 1 244 ? 35.009 -31.400 -11.387 1.00 50.00 244 ARG A CA 1
ATOM 1960 C C . ARG A 1 244 ? 33.581 -31.917 -11.324 1.00 50.00 244 ARG A C 1
ATOM 1962 O O . ARG A 1 244 ? 33.193 -32.652 -12.217 1.00 50.00 244 ARG A O 1
ATOM 1969 N N . VAL A 1 245 ? 32.824 -31.610 -10.273 1.00 51.06 245 VAL A N 1
ATOM 1970 C CA . VAL A 1 245 ? 31.420 -32.033 -10.158 1.00 51.06 245 VAL A CA 1
ATOM 1971 C C . VAL A 1 245 ? 30.550 -31.257 -11.145 1.00 51.06 245 VAL A C 1
ATOM 1973 O O . VAL A 1 245 ? 29.716 -31.875 -11.795 1.00 51.06 245 VAL A O 1
ATOM 1976 N N . SER A 1 246 ? 30.812 -29.962 -11.336 1.00 43.41 246 SER A N 1
ATOM 1977 C CA . SER A 1 246 ? 30.175 -29.133 -12.364 1.00 43.41 246 SER A CA 1
ATOM 1978 C C . SER A 1 246 ? 30.535 -29.604 -13.778 1.00 43.41 246 SER A C 1
ATOM 1980 O O . SER A 1 246 ? 29.642 -29.897 -14.564 1.00 43.41 246 SER A O 1
ATOM 1982 N N . ASP A 1 247 ? 31.818 -29.842 -14.075 1.00 46.25 247 ASP A N 1
ATOM 1983 C CA . ASP A 1 247 ? 32.265 -30.400 -15.362 1.00 46.25 247 ASP A CA 1
ATOM 1984 C C . ASP A 1 247 ? 31.693 -31.802 -15.603 1.00 46.25 247 ASP A C 1
ATOM 1986 O O . ASP A 1 247 ? 31.376 -32.162 -16.732 1.00 46.25 247 ASP A O 1
ATOM 1990 N N . LYS A 1 248 ? 31.533 -32.609 -14.548 1.00 47.47 248 LYS A N 1
ATOM 1991 C CA . LYS A 1 248 ? 30.927 -33.942 -14.633 1.00 47.47 248 LYS A CA 1
ATOM 1992 C C . LYS A 1 248 ? 29.414 -33.872 -14.815 1.00 47.47 248 LYS A C 1
ATOM 1994 O O . LYS A 1 248 ? 28.869 -34.742 -15.476 1.00 47.47 248 LYS A O 1
ATOM 1999 N N . PHE A 1 249 ? 28.751 -32.851 -14.278 1.00 42.31 249 PHE A N 1
ATOM 2000 C CA . PHE A 1 249 ? 27.335 -32.587 -14.516 1.00 42.31 249 PHE A CA 1
ATOM 2001 C C . PHE A 1 249 ? 27.106 -32.075 -15.945 1.00 42.31 249 PHE A C 1
ATOM 2003 O O . PHE A 1 249 ? 26.236 -32.590 -16.639 1.00 42.31 249 PHE A O 1
ATOM 2010 N N . MET A 1 250 ? 27.963 -31.179 -16.443 1.00 42.00 250 MET A N 1
ATOM 2011 C CA . MET A 1 250 ? 27.937 -30.722 -17.838 1.00 42.00 250 MET A CA 1
ATOM 2012 C C . MET A 1 250 ? 28.262 -31.853 -18.823 1.00 42.00 250 MET A C 1
ATOM 2014 O O . MET A 1 250 ? 27.605 -31.972 -19.853 1.00 42.00 250 MET A O 1
ATOM 2018 N N . ARG A 1 251 ? 29.202 -32.747 -18.484 1.00 44.19 251 ARG A N 1
ATOM 2019 C CA . ARG A 1 251 ? 29.454 -33.979 -19.250 1.00 44.19 251 ARG A CA 1
ATOM 2020 C C . ARG A 1 251 ? 28.306 -34.970 -19.152 1.00 44.19 251 ARG A C 1
ATOM 2022 O O . ARG A 1 251 ? 27.961 -35.543 -20.158 1.00 44.19 251 ARG A O 1
ATOM 2029 N N . TYR A 1 252 ? 27.644 -35.119 -18.008 1.00 45.56 252 TYR A N 1
ATOM 2030 C CA . TYR A 1 252 ? 26.465 -35.985 -17.880 1.00 45.56 252 TYR A CA 1
ATOM 2031 C C . TYR A 1 252 ? 25.281 -35.507 -18.739 1.00 45.56 252 TYR A C 1
ATOM 2033 O O . TYR A 1 252 ? 24.510 -36.319 -19.246 1.00 45.56 252 TYR A O 1
ATOM 2041 N N . VAL A 1 253 ? 25.159 -34.192 -18.939 1.00 40.69 253 VAL A N 1
ATOM 2042 C CA . VAL A 1 253 ? 24.184 -33.592 -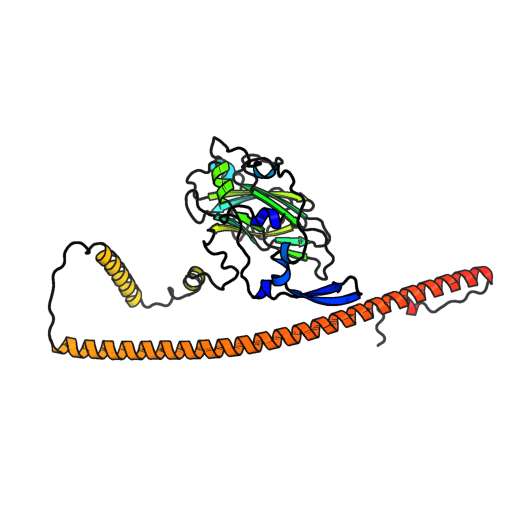19.862 1.00 40.69 253 VAL A CA 1
ATOM 2043 C C . VAL A 1 253 ? 24.600 -33.783 -21.333 1.00 40.69 253 VAL A C 1
ATOM 2045 O O . VAL A 1 253 ? 23.730 -33.901 -22.191 1.00 40.69 253 VAL A O 1
ATOM 2048 N N . SER A 1 254 ? 25.903 -33.885 -21.625 1.00 40.50 254 SER A N 1
ATOM 2049 C CA . SER A 1 254 ? 26.450 -34.113 -22.976 1.00 40.50 254 SER A CA 1
ATOM 2050 C C . SER A 1 254 ? 26.518 -35.604 -23.377 1.00 40.50 254 SER A C 1
ATOM 2052 O O . SER A 1 254 ? 26.162 -35.963 -24.494 1.00 40.50 254 SER A O 1
ATOM 2054 N N . ASP A 1 255 ? 26.860 -36.489 -22.438 1.00 41.62 255 ASP A N 1
ATOM 2055 C CA . ASP A 1 255 ? 27.124 -37.930 -22.600 1.00 41.62 255 ASP A CA 1
ATOM 2056 C C . ASP A 1 255 ? 25.845 -38.790 -22.542 1.00 41.62 255 ASP A C 1
ATOM 2058 O O . ASP A 1 255 ? 25.898 -40.019 -22.479 1.00 41.62 255 ASP A O 1
ATOM 2062 N N . LYS A 1 256 ? 24.655 -38.176 -22.645 1.00 41.22 256 LYS A N 1
ATOM 2063 C CA . LYS A 1 256 ? 23.452 -38.915 -23.072 1.00 41.22 256 LYS A CA 1
ATOM 2064 C C . LYS A 1 256 ? 23.516 -39.338 -24.552 1.00 41.22 256 LYS A C 1
ATOM 2066 O O . LYS A 1 256 ? 22.589 -39.987 -25.031 1.00 41.22 256 LYS A O 1
ATOM 2071 N N . GLY A 1 257 ? 24.613 -39.037 -25.250 1.00 36.34 257 GLY A N 1
ATOM 2072 C CA . GLY A 1 257 ? 25.083 -39.774 -26.417 1.00 36.34 257 GLY A CA 1
ATOM 2073 C C . GLY A 1 257 ? 26.378 -40.531 -26.101 1.00 36.34 257 GLY A C 1
ATOM 2074 O O . GLY A 1 257 ? 27.405 -39.903 -25.891 1.00 36.34 257 GLY A O 1
ATOM 2075 N N . MET A 1 258 ? 26.317 -41.866 -26.175 1.00 31.08 258 MET A N 1
ATOM 2076 C CA . MET A 1 258 ? 27.435 -42.834 -26.186 1.00 31.08 258 MET A CA 1
ATOM 2077 C C . MET A 1 258 ? 28.050 -43.221 -24.824 1.00 31.08 258 MET A C 1
ATOM 2079 O O . MET A 1 258 ? 28.709 -42.440 -24.150 1.00 31.08 258 MET A O 1
ATOM 2083 N N . ALA A 1 259 ? 27.891 -44.498 -24.460 1.00 35.97 259 ALA A N 1
ATOM 2084 C CA . ALA A 1 259 ? 28.507 -45.138 -23.297 1.00 35.97 259 ALA A CA 1
ATOM 2085 C C . ALA A 1 259 ? 29.583 -46.153 -23.726 1.00 35.97 259 ALA A C 1
ATOM 2087 O O . ALA A 1 259 ? 29.329 -46.923 -24.650 1.00 35.97 259 ALA A O 1
ATOM 2088 N N . SER A 1 260 ? 30.714 -46.220 -23.003 1.00 34.00 260 SER A N 1
ATOM 2089 C CA . SER A 1 260 ? 31.484 -47.466 -22.800 1.00 34.00 260 SER A CA 1
ATOM 2090 C C . SER A 1 260 ? 32.523 -47.382 -21.659 1.00 34.00 260 SER A C 1
ATOM 2092 O O . SER A 1 260 ? 33.397 -46.518 -21.653 1.00 34.00 260 SER A O 1
ATOM 2094 N N . ASP A 1 261 ? 32.363 -48.323 -20.728 1.00 36.72 261 ASP A N 1
ATOM 2095 C CA . ASP A 1 261 ? 33.215 -49.021 -19.742 1.00 36.72 261 ASP A CA 1
ATOM 2096 C C . ASP A 1 261 ? 34.720 -48.729 -19.533 1.00 36.72 261 ASP A C 1
ATOM 2098 O O . ASP A 1 261 ? 35.501 -48.596 -20.471 1.00 36.72 261 ASP A O 1
ATOM 2102 N N . ALA A 1 262 ? 35.150 -48.832 -18.258 1.00 35.06 262 ALA A N 1
ATOM 2103 C CA . ALA A 1 262 ? 36.478 -49.334 -17.862 1.00 35.06 262 ALA A CA 1
ATOM 2104 C C . ALA A 1 262 ? 36.513 -49.886 -16.411 1.00 35.06 262 ALA A C 1
ATOM 2106 O O . ALA A 1 262 ? 35.959 -49.315 -15.467 1.00 35.06 262 ALA A O 1
ATOM 2107 N N . GLU A 1 263 ? 37.207 -51.013 -16.251 1.00 36.50 263 GLU A N 1
ATOM 2108 C CA . GLU A 1 263 ? 37.306 -51.899 -15.082 1.00 36.50 263 GLU A CA 1
ATOM 2109 C C . GLU A 1 263 ? 38.424 -51.472 -14.091 1.00 36.50 263 GLU A C 1
ATOM 2111 O O . GLU A 1 263 ? 39.332 -50.723 -14.443 1.00 36.50 263 GLU A O 1
ATOM 2116 N N . SER A 1 264 ? 38.390 -51.887 -12.812 1.00 40.22 264 SER A N 1
ATOM 2117 C CA . SER A 1 264 ? 39.508 -51.648 -11.855 1.00 40.22 264 SER A CA 1
ATOM 2118 C C . SER A 1 264 ? 39.573 -52.732 -10.765 1.00 40.22 264 SER A C 1
ATOM 2120 O O . SER A 1 264 ? 38.563 -53.322 -10.395 1.00 40.22 264 SER A O 1
ATOM 2122 N N . THR A 1 265 ? 40.754 -52.985 -10.215 1.00 47.19 265 THR A N 1
ATOM 2123 C CA . THR A 1 265 ? 41.113 -54.164 -9.404 1.00 47.19 265 THR A CA 1
ATOM 2124 C C . THR A 1 265 ? 40.404 -54.323 -8.038 1.00 47.19 265 THR A C 1
ATOM 2126 O O . THR A 1 265 ? 39.952 -53.366 -7.406 1.00 47.19 265 THR A O 1
ATOM 2129 N N . SER A 1 266 ? 40.318 -55.583 -7.577 1.00 47.47 266 SER A N 1
ATOM 2130 C CA . SER A 1 266 ? 39.438 -56.094 -6.502 1.00 47.47 266 SER A CA 1
ATOM 2131 C C . SER A 1 266 ? 39.735 -55.585 -5.071 1.00 47.47 266 SER A C 1
ATOM 2133 O O . SER A 1 266 ? 38.809 -55.205 -4.354 1.00 47.47 266 SER A O 1
ATOM 2135 N N . ASN A 1 267 ? 41.001 -55.464 -4.646 1.00 47.94 267 ASN A N 1
ATOM 2136 C CA . ASN A 1 267 ? 41.325 -55.087 -3.252 1.00 47.94 267 ASN A CA 1
ATOM 2137 C C . ASN A 1 267 ? 41.113 -53.592 -2.935 1.00 47.94 267 ASN A C 1
ATOM 2139 O O . ASN A 1 267 ? 40.673 -53.245 -1.838 1.00 47.94 267 ASN A O 1
ATOM 2143 N N . GLY A 1 268 ? 41.347 -52.693 -3.899 1.00 53.53 268 GLY A N 1
ATOM 2144 C CA . GLY A 1 268 ? 41.038 -51.263 -3.743 1.00 53.53 268 GLY A CA 1
ATOM 2145 C C . GLY A 1 268 ? 39.531 -50.989 -3.719 1.00 53.53 268 GLY A C 1
ATOM 2146 O O . GLY A 1 268 ? 39.071 -50.095 -3.008 1.00 53.53 268 GLY A O 1
ATOM 2147 N N . ARG A 1 269 ? 38.746 -51.808 -4.436 1.00 50.38 269 ARG A N 1
ATOM 2148 C CA . ARG A 1 269 ? 37.277 -51.742 -4.449 1.00 50.38 269 ARG A CA 1
ATOM 2149 C C . ARG A 1 269 ? 36.671 -52.055 -3.079 1.00 50.38 269 ARG A C 1
ATOM 2151 O O . ARG A 1 269 ? 35.711 -51.389 -2.704 1.00 50.38 269 ARG A O 1
ATOM 2158 N N . VAL A 1 270 ? 37.217 -53.008 -2.317 1.00 50.97 270 VAL A N 1
ATOM 2159 C CA . VAL A 1 270 ? 36.706 -53.354 -0.973 1.00 50.97 270 VAL A CA 1
ATOM 2160 C C . VAL A 1 270 ? 37.023 -52.255 0.046 1.00 50.97 270 VAL A C 1
ATOM 2162 O O . VAL A 1 270 ? 36.114 -51.800 0.737 1.00 50.97 270 VAL A O 1
ATOM 2165 N N . SER A 1 271 ? 38.258 -51.740 0.061 1.00 55.25 271 SER A N 1
ATOM 2166 C CA . SER A 1 271 ? 38.662 -50.646 0.961 1.00 55.25 271 SER A CA 1
ATOM 2167 C C . SER A 1 271 ? 37.894 -49.346 0.680 1.00 55.25 271 SER A C 1
ATOM 2169 O O . SER A 1 271 ? 37.274 -48.788 1.582 1.00 55.25 271 SER A O 1
ATOM 2171 N N . ASN A 1 272 ? 37.777 -48.927 -0.589 1.00 62.38 272 ASN A N 1
ATOM 2172 C CA . ASN A 1 272 ? 36.950 -47.765 -0.945 1.00 62.38 272 ASN A CA 1
ATOM 2173 C C . ASN A 1 272 ? 35.466 -47.979 -0.632 1.00 62.38 272 ASN A C 1
ATOM 2175 O O . ASN A 1 272 ? 34.771 -47.030 -0.269 1.00 62.38 272 ASN A O 1
ATOM 2179 N N . ARG A 1 273 ? 34.956 -49.209 -0.764 1.00 66.38 273 ARG A N 1
ATOM 2180 C CA . ARG A 1 273 ? 33.571 -49.536 -0.408 1.00 66.38 273 ARG A CA 1
ATOM 2181 C C . ARG A 1 273 ? 33.348 -49.420 1.096 1.00 66.38 273 ARG A C 1
ATOM 2183 O O . ARG A 1 273 ? 32.304 -48.914 1.502 1.00 66.38 273 ARG A O 1
ATOM 2190 N N . GLU A 1 274 ? 34.303 -49.841 1.917 1.00 61.69 274 GLU A N 1
ATOM 2191 C CA . GLU A 1 274 ? 34.241 -49.661 3.367 1.00 61.69 274 GLU A CA 1
ATOM 2192 C C . GLU A 1 274 ? 34.390 -48.196 3.780 1.00 61.69 274 GLU A C 1
ATOM 2194 O O . GLU A 1 274 ? 33.586 -47.712 4.576 1.00 61.69 274 GLU A O 1
ATOM 2199 N N . SER A 1 275 ? 35.326 -47.450 3.192 1.00 65.44 275 SER A N 1
ATOM 2200 C CA . SER A 1 275 ? 35.470 -46.010 3.437 1.00 65.44 275 SER A CA 1
ATOM 2201 C C . SER A 1 275 ? 34.221 -45.232 3.015 1.00 65.44 275 SER A C 1
ATOM 2203 O O . SER A 1 275 ? 33.762 -44.360 3.748 1.00 65.44 275 SER A O 1
ATOM 2205 N N . ALA A 1 276 ? 33.606 -45.583 1.881 1.00 61.72 276 ALA A N 1
ATOM 2206 C CA . ALA A 1 276 ? 32.350 -44.986 1.435 1.00 61.72 276 ALA A CA 1
ATOM 2207 C C . ALA A 1 276 ? 31.180 -45.329 2.368 1.00 61.72 276 ALA A C 1
ATOM 2209 O O . ALA A 1 276 ? 30.318 -44.480 2.594 1.00 61.72 276 ALA A O 1
ATOM 2210 N N . LYS A 1 277 ? 31.144 -46.541 2.939 1.00 70.88 277 LYS A N 1
ATOM 2211 C CA . LYS A 1 277 ? 30.157 -46.911 3.964 1.00 70.88 277 LYS A CA 1
ATOM 2212 C C . LYS A 1 277 ? 30.352 -46.093 5.241 1.00 70.88 277 LYS A C 1
ATOM 2214 O O . LYS A 1 277 ? 29.389 -45.478 5.678 1.00 70.88 277 LYS A O 1
ATOM 2219 N N . ARG A 1 278 ? 31.579 -46.008 5.771 1.00 68.94 278 ARG A N 1
ATOM 2220 C CA . ARG A 1 278 ? 31.904 -45.208 6.971 1.00 68.94 278 ARG A CA 1
ATOM 2221 C C . ARG A 1 278 ? 31.601 -43.720 6.774 1.00 68.94 278 ARG A C 1
ATOM 2223 O O . ARG A 1 278 ? 31.068 -43.056 7.651 1.00 68.94 278 ARG A O 1
ATOM 2230 N N . LEU A 1 279 ? 31.874 -43.186 5.585 1.00 73.50 279 LEU A N 1
ATOM 2231 C CA . LEU A 1 279 ? 31.529 -41.803 5.265 1.00 73.50 279 LEU A CA 1
ATOM 2232 C C . LEU A 1 279 ? 30.010 -41.590 5.220 1.00 73.50 279 LEU A C 1
ATOM 2234 O O . LEU A 1 279 ? 29.520 -40.565 5.689 1.00 73.50 279 LEU A O 1
ATOM 2238 N N . ARG A 1 280 ? 29.254 -42.541 4.654 1.00 71.31 280 ARG A N 1
ATOM 2239 C CA . ARG A 1 280 ? 27.785 -42.481 4.634 1.00 71.31 280 ARG A CA 1
ATOM 2240 C C . ARG A 1 280 ? 27.207 -42.551 6.042 1.00 71.31 280 ARG A C 1
ATOM 2242 O O . ARG A 1 280 ? 26.324 -41.755 6.336 1.00 71.31 280 ARG A O 1
ATOM 2249 N N . THR A 1 281 ? 27.720 -43.433 6.900 1.00 72.88 281 THR A N 1
ATOM 2250 C CA . THR A 1 281 ? 27.273 -43.525 8.296 1.00 72.88 281 THR A CA 1
ATOM 2251 C C . THR A 1 281 ? 27.579 -42.239 9.056 1.00 72.88 281 THR A C 1
ATOM 2253 O O . THR A 1 281 ? 26.668 -41.679 9.650 1.00 72.88 281 THR A O 1
ATOM 2256 N N . ASN A 1 282 ? 28.785 -41.677 8.923 1.00 78.25 282 ASN A N 1
ATOM 2257 C CA . ASN A 1 282 ? 29.148 -40.427 9.603 1.00 78.25 282 ASN A CA 1
ATOM 2258 C C . ASN A 1 282 ? 28.315 -39.231 9.109 1.00 78.25 282 ASN A C 1
ATOM 2260 O O . ASN A 1 282 ? 27.902 -38.384 9.896 1.00 78.25 282 ASN A O 1
ATOM 2264 N N . LYS A 1 283 ? 28.019 -39.157 7.803 1.00 74.38 283 LYS A N 1
ATOM 2265 C CA . LYS A 1 283 ? 27.116 -38.128 7.260 1.00 74.38 283 LYS A CA 1
ATOM 2266 C C . LYS A 1 283 ? 25.688 -38.300 7.774 1.00 74.38 283 LYS A C 1
ATOM 2268 O O . LYS A 1 283 ? 25.047 -37.310 8.105 1.00 74.38 283 LYS A O 1
ATOM 2273 N N . GLN A 1 284 ? 25.192 -39.534 7.853 1.00 75.50 284 GLN A N 1
ATOM 2274 C CA . GLN A 1 284 ? 23.875 -39.819 8.423 1.00 75.50 284 GLN A CA 1
ATOM 2275 C C . GLN A 1 284 ? 23.813 -39.473 9.914 1.00 75.50 284 GLN A C 1
ATOM 2277 O O . GLN A 1 284 ? 22.801 -38.946 10.364 1.00 75.50 284 GLN A O 1
ATOM 2282 N N . GLU A 1 285 ? 24.881 -39.718 10.671 1.00 85.06 285 GLU A N 1
ATOM 2283 C CA . GLU A 1 285 ? 24.984 -39.309 12.073 1.00 85.06 285 GLU A CA 1
ATOM 2284 C C . GLU A 1 285 ? 24.969 -37.790 12.224 1.00 85.06 285 GLU A C 1
ATOM 2286 O O . GLU A 1 285 ? 24.177 -37.282 13.014 1.00 85.06 285 GLU A O 1
ATOM 2291 N N . ARG A 1 286 ? 25.732 -37.055 11.403 1.00 81.38 286 ARG A N 1
ATOM 2292 C CA . ARG A 1 286 ? 25.712 -35.586 11.433 1.00 81.38 286 ARG A CA 1
ATOM 2293 C C . ARG A 1 286 ? 24.340 -35.015 11.078 1.00 81.38 286 ARG A C 1
ATOM 2295 O O . ARG A 1 286 ? 23.889 -34.072 11.714 1.00 81.38 286 ARG A O 1
ATOM 2302 N N . VAL A 1 287 ? 23.646 -35.598 10.099 1.00 80.00 287 VAL A N 1
ATOM 2303 C CA . VAL A 1 287 ? 22.266 -35.198 9.769 1.00 80.00 287 VAL A CA 1
ATOM 2304 C C . VAL A 1 287 ? 21.319 -35.469 10.940 1.00 80.00 287 VAL A C 1
ATOM 2306 O O . VAL A 1 287 ? 20.488 -34.627 11.255 1.00 80.00 287 VAL A O 1
ATOM 2309 N N . ARG A 1 288 ? 21.451 -36.609 11.629 1.00 84.44 288 ARG A N 1
ATOM 2310 C CA . ARG A 1 288 ? 20.638 -36.911 12.821 1.00 84.44 288 ARG A CA 1
ATOM 2311 C C . ARG A 1 288 ? 20.904 -35.945 13.972 1.00 84.44 288 ARG A C 1
ATOM 2313 O O . ARG A 1 288 ? 19.968 -35.607 14.684 1.00 84.44 288 ARG A O 1
ATOM 2320 N N . GLU A 1 289 ? 22.151 -35.534 14.167 1.00 88.81 289 GLU A N 1
ATOM 2321 C CA . GLU A 1 289 ? 22.529 -34.535 15.170 1.00 88.81 289 GLU A CA 1
ATOM 2322 C C . GLU A 1 289 ? 21.889 -33.176 14.863 1.0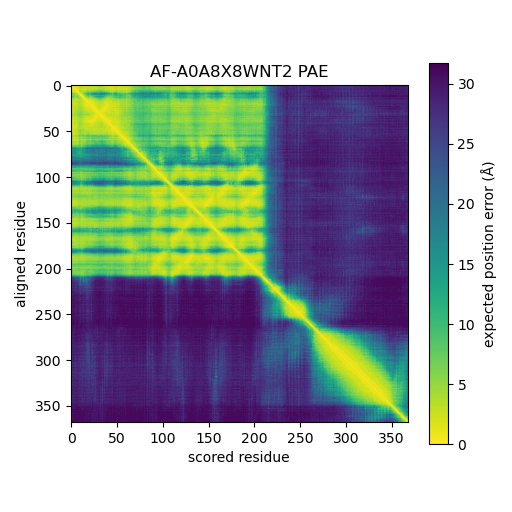0 88.81 289 GLU A C 1
ATOM 2324 O O . GLU A 1 289 ? 21.200 -32.629 15.719 1.00 88.81 289 GLU A O 1
ATOM 2329 N N . LEU A 1 290 ? 21.987 -32.714 13.612 1.00 82.75 290 LEU A N 1
ATOM 2330 C CA . LEU A 1 290 ? 21.352 -31.470 13.167 1.00 82.75 290 LEU A CA 1
ATOM 2331 C C . LEU A 1 290 ? 19.822 -31.501 13.316 1.00 82.75 290 LEU A C 1
ATOM 2333 O O . LEU A 1 290 ? 19.235 -30.512 13.736 1.00 82.75 290 LEU A O 1
ATOM 2337 N N . ILE A 1 291 ? 19.169 -32.639 13.050 1.00 85.56 291 ILE A N 1
ATOM 2338 C CA . ILE A 1 291 ? 17.718 -32.798 13.267 1.00 85.56 291 ILE A CA 1
ATOM 2339 C C . ILE A 1 291 ? 17.351 -32.654 14.754 1.00 85.56 291 ILE A C 1
ATOM 2341 O O . ILE A 1 291 ? 16.301 -32.099 15.081 1.00 85.56 291 ILE A O 1
ATOM 2345 N N . ARG A 1 292 ? 18.194 -33.144 15.675 1.00 91.19 292 ARG A N 1
ATOM 2346 C CA . ARG A 1 292 ? 17.960 -32.977 17.120 1.00 91.19 292 ARG A CA 1
ATOM 2347 C C . ARG A 1 292 ? 18.153 -31.530 17.555 1.00 91.19 292 ARG A C 1
ATOM 2349 O O . ARG A 1 292 ? 17.332 -31.029 18.315 1.00 91.19 292 ARG A O 1
ATOM 2356 N N . GLU A 1 293 ? 19.205 -30.872 17.075 1.00 86.19 293 GLU A N 1
ATOM 2357 C CA . GLU A 1 293 ? 19.447 -29.451 17.351 1.00 86.19 293 GLU A CA 1
ATOM 2358 C C . GLU A 1 293 ? 18.300 -28.582 16.824 1.00 86.19 293 GLU A C 1
ATOM 2360 O O . GLU A 1 293 ? 17.804 -27.717 17.541 1.00 86.19 293 GLU A O 1
ATOM 2365 N N . GLU A 1 294 ? 17.799 -28.863 15.618 1.00 83.06 294 GLU A N 1
ATOM 2366 C CA . GLU A 1 294 ? 16.641 -28.168 15.052 1.00 83.06 294 GLU A CA 1
ATOM 2367 C C . GLU A 1 294 ? 15.383 -28.361 15.916 1.00 83.06 294 GLU A C 1
ATOM 2369 O O . GLU A 1 294 ? 14.641 -27.407 16.152 1.00 83.06 294 GLU A O 1
ATOM 2374 N N . ALA A 1 295 ? 15.145 -29.575 16.423 1.00 88.06 295 ALA A N 1
ATOM 2375 C CA . ALA A 1 295 ? 14.015 -29.851 17.307 1.00 88.06 295 ALA A CA 1
ATOM 2376 C C . ALA A 1 295 ? 14.115 -29.084 18.639 1.00 88.06 295 ALA A C 1
ATOM 2378 O O . ALA A 1 295 ? 13.121 -28.509 19.083 1.00 88.06 295 ALA A O 1
ATOM 2379 N N . LEU A 1 296 ? 15.310 -29.024 19.240 1.00 89.38 296 LEU A N 1
ATOM 2380 C CA . LEU A 1 296 ? 15.562 -28.265 20.470 1.00 89.38 296 LEU A CA 1
ATOM 2381 C C . LEU A 1 296 ? 15.354 -26.762 20.257 1.00 89.38 296 LEU A C 1
ATOM 2383 O O . LEU A 1 296 ? 14.624 -26.127 21.015 1.00 89.38 296 LEU A O 1
ATOM 2387 N N . LEU A 1 297 ? 15.925 -26.205 19.186 1.00 84.62 297 LEU A N 1
ATOM 2388 C CA . LEU A 1 297 ? 15.770 -24.789 18.853 1.00 84.62 297 LEU A CA 1
ATOM 2389 C C . LEU A 1 297 ? 14.310 -24.426 18.565 1.00 84.62 297 LEU A C 1
ATOM 2391 O O . LEU A 1 297 ? 13.859 -23.341 18.930 1.00 84.62 297 LEU A O 1
ATOM 2395 N N . LYS A 1 298 ? 13.537 -25.324 17.944 1.00 83.62 298 LYS A N 1
ATOM 2396 C CA . LYS A 1 298 ? 12.092 -25.124 17.758 1.00 83.62 298 LYS A CA 1
ATOM 2397 C C . LYS A 1 298 ? 11.347 -25.057 19.091 1.00 83.62 298 LYS A C 1
ATOM 2399 O O . LYS A 1 298 ? 10.508 -24.175 19.255 1.00 83.62 298 LYS A O 1
ATOM 2404 N N . GLU A 1 299 ? 11.668 -25.929 20.046 1.00 91.56 299 GLU A N 1
ATOM 2405 C CA . GLU A 1 299 ? 11.050 -25.908 21.379 1.00 91.56 299 GLU A CA 1
ATOM 2406 C C . GLU A 1 299 ? 11.415 -24.638 22.168 1.00 91.56 299 GLU A C 1
ATOM 2408 O O . GLU A 1 299 ? 10.556 -24.022 22.804 1.00 91.56 299 GLU A O 1
ATOM 2413 N N . GLU A 1 300 ? 12.676 -24.205 22.107 1.00 85.50 300 GLU A N 1
ATOM 2414 C CA . GLU A 1 300 ? 13.121 -22.960 22.741 1.00 85.50 300 GLU A CA 1
ATOM 2415 C C . GLU A 1 300 ? 12.450 -21.728 22.126 1.00 85.50 300 GLU A C 1
ATOM 2417 O O . GLU A 1 300 ? 11.973 -20.855 22.856 1.00 85.50 300 GLU A O 1
ATOM 2422 N N . ASN A 1 301 ? 12.338 -21.679 20.797 1.00 82.50 301 ASN A N 1
ATOM 2423 C CA . ASN A 1 301 ? 11.642 -20.603 20.099 1.00 82.50 301 ASN A CA 1
ATOM 2424 C C . ASN A 1 301 ? 10.155 -20.548 20.462 1.00 82.50 301 ASN A C 1
ATOM 2426 O O . ASN A 1 301 ? 9.615 -19.458 20.649 1.00 82.50 301 ASN A O 1
ATOM 2430 N N . GLU A 1 302 ? 9.499 -21.697 20.624 1.00 87.88 302 GLU A N 1
ATOM 2431 C CA . GLU A 1 302 ? 8.105 -21.756 21.067 1.00 87.88 302 GLU A CA 1
ATOM 2432 C C . GLU A 1 302 ? 7.945 -21.220 22.502 1.00 87.88 302 GLU A C 1
ATOM 2434 O O . GLU A 1 302 ? 7.081 -20.382 22.773 1.00 87.88 302 GLU A O 1
ATOM 2439 N N . LYS A 1 303 ? 8.851 -21.588 23.419 1.00 85.44 303 LYS A N 1
ATOM 2440 C CA . LYS A 1 303 ? 8.881 -21.018 24.780 1.00 85.44 303 LYS A CA 1
ATOM 2441 C C . LYS A 1 303 ? 9.115 -19.506 24.766 1.00 85.44 303 LYS A C 1
ATOM 2443 O O . LYS A 1 303 ? 8.492 -18.778 25.544 1.00 85.44 303 LYS A O 1
ATOM 2448 N N . LEU A 1 304 ? 10.000 -19.007 23.902 1.00 84.44 304 LEU A N 1
ATOM 2449 C CA . LEU A 1 304 ? 10.242 -17.570 23.752 1.00 84.44 304 LEU A CA 1
ATOM 2450 C C . LEU A 1 304 ? 9.008 -16.843 23.214 1.00 84.44 304 LEU A C 1
ATOM 2452 O O . LEU A 1 304 ? 8.638 -15.806 23.767 1.00 84.44 304 LEU A O 1
ATOM 2456 N N . ARG A 1 305 ? 8.324 -17.408 22.213 1.00 80.00 305 ARG A N 1
ATOM 2457 C CA . ARG A 1 305 ? 7.062 -16.872 21.682 1.00 80.00 305 ARG A CA 1
ATOM 2458 C C . ARG A 1 305 ? 6.006 -16.733 22.775 1.00 80.00 305 ARG A C 1
ATOM 2460 O O . ARG A 1 305 ? 5.449 -15.649 22.944 1.00 80.00 305 ARG A O 1
ATOM 2467 N N . GLN A 1 306 ? 5.806 -17.769 23.587 1.00 82.81 306 GLN A N 1
ATOM 2468 C CA . GLN A 1 306 ? 4.855 -17.737 24.706 1.00 82.81 306 GLN A CA 1
ATOM 2469 C C . GLN A 1 306 ? 5.222 -16.680 25.761 1.00 82.81 306 GLN A C 1
ATOM 2471 O O . GLN A 1 306 ? 4.348 -15.980 26.283 1.00 82.81 306 GLN A O 1
ATOM 2476 N N . ARG A 1 307 ? 6.519 -16.510 26.061 1.00 80.00 307 ARG A N 1
ATOM 2477 C CA . ARG A 1 307 ? 7.001 -15.459 26.976 1.00 80.00 307 ARG A CA 1
ATOM 2478 C C . ARG A 1 307 ? 6.743 -14.060 26.423 1.00 80.00 307 ARG A C 1
ATOM 2480 O O . ARG A 1 307 ? 6.280 -13.204 27.177 1.00 80.00 307 ARG A O 1
ATOM 2487 N N . ILE A 1 308 ? 7.012 -13.834 25.138 1.00 79.56 308 ILE A N 1
ATOM 2488 C CA . ILE A 1 308 ? 6.745 -12.559 24.461 1.00 79.56 308 ILE A CA 1
ATOM 2489 C C . ILE A 1 308 ? 5.250 -12.253 24.522 1.00 79.56 308 ILE A C 1
ATOM 2491 O O . ILE A 1 308 ? 4.868 -11.186 24.986 1.00 79.56 308 ILE A O 1
ATOM 2495 N N . GLU A 1 309 ? 4.395 -13.206 24.156 1.00 79.25 309 GLU A N 1
ATOM 2496 C CA . GLU A 1 309 ? 2.945 -13.016 24.161 1.00 79.25 309 GLU A CA 1
ATOM 2497 C C . GLU A 1 309 ? 2.406 -12.698 25.570 1.00 79.25 309 GLU A C 1
ATOM 2499 O O . GLU A 1 309 ? 1.589 -11.791 25.755 1.00 79.25 309 GLU A O 1
ATOM 2504 N N . ALA A 1 310 ? 2.906 -13.389 26.600 1.00 79.94 310 ALA A N 1
ATOM 2505 C CA . ALA A 1 310 ? 2.560 -13.102 27.989 1.00 79.94 310 ALA A CA 1
ATOM 2506 C C . ALA A 1 310 ? 2.982 -11.687 28.425 1.00 79.94 310 ALA A C 1
ATOM 2508 O O . ALA A 1 310 ? 2.226 -11.007 29.124 1.00 79.94 310 ALA A O 1
ATOM 2509 N N . VAL A 1 311 ? 4.169 -11.233 28.013 1.00 72.25 311 VAL A N 1
ATOM 2510 C CA . VAL A 1 311 ? 4.670 -9.879 28.291 1.00 72.25 311 VAL A CA 1
ATOM 2511 C C . VAL A 1 311 ? 3.843 -8.832 27.540 1.00 72.25 311 VAL A C 1
ATOM 2513 O O . VAL A 1 311 ? 3.394 -7.867 28.158 1.00 72.25 311 VAL A O 1
ATOM 2516 N N . THR A 1 312 ? 3.538 -9.054 26.262 1.00 74.19 312 THR A N 1
ATOM 2517 C CA . THR A 1 312 ? 2.700 -8.170 25.440 1.00 74.19 312 THR A CA 1
ATOM 2518 C C . THR A 1 312 ? 1.307 -7.990 26.042 1.00 74.19 312 THR A C 1
ATOM 2520 O O . THR A 1 312 ? 0.850 -6.856 26.192 1.00 74.19 312 THR A O 1
ATOM 2523 N N . ARG A 1 313 ? 0.657 -9.074 26.496 1.00 73.94 313 ARG A N 1
ATOM 2524 C CA . ARG A 1 313 ? -0.638 -8.996 27.201 1.00 73.94 313 ARG A CA 1
ATOM 2525 C C . ARG A 1 313 ? -0.562 -8.136 28.464 1.00 73.94 313 ARG A C 1
ATOM 2527 O O . ARG A 1 313 ? -1.431 -7.297 28.692 1.00 73.94 313 ARG A O 1
ATOM 2534 N N . LYS A 1 314 ? 0.486 -8.305 29.278 1.00 71.88 314 LYS A N 1
ATOM 2535 C CA . LYS A 1 314 ? 0.687 -7.495 30.494 1.00 71.88 314 LYS A CA 1
ATOM 2536 C C . LYS A 1 314 ? 0.922 -6.019 30.170 1.00 71.88 314 LYS A C 1
ATOM 2538 O O . LYS A 1 314 ? 0.367 -5.158 30.853 1.00 71.88 314 LYS A O 1
ATOM 2543 N N . HIS A 1 315 ? 1.709 -5.723 29.135 1.00 67.19 315 HIS A N 1
ATOM 2544 C CA . HIS A 1 315 ? 1.908 -4.351 28.672 1.00 67.19 315 HIS A CA 1
ATOM 2545 C C . HIS A 1 315 ? 0.595 -3.726 28.215 1.00 67.19 315 HIS A C 1
ATOM 2547 O O . HIS A 1 315 ? 0.274 -2.636 28.677 1.00 67.19 315 HIS A O 1
ATOM 2553 N N . PHE A 1 316 ? -0.202 -4.434 27.415 1.00 76.62 316 PHE A N 1
ATOM 2554 C CA . PHE A 1 316 ? -1.501 -3.952 26.950 1.00 76.62 316 PHE A CA 1
ATOM 2555 C C . PHE A 1 316 ? -2.434 -3.568 28.110 1.00 76.62 316 PHE A C 1
ATOM 2557 O O . PHE A 1 316 ? -2.933 -2.445 28.153 1.00 76.62 316 PHE A O 1
ATOM 2564 N N . VAL A 1 317 ? -2.593 -4.442 29.112 1.00 75.31 317 VAL A N 1
ATOM 2565 C CA . VAL A 1 317 ? -3.415 -4.146 30.304 1.00 75.31 317 VAL A CA 1
ATOM 2566 C C . VAL A 1 317 ? -2.907 -2.901 31.038 1.00 75.31 317 VAL A C 1
ATOM 2568 O O . VAL A 1 317 ? -3.696 -2.039 31.436 1.00 75.31 317 VAL A O 1
ATOM 2571 N N . ARG A 1 318 ? -1.584 -2.763 31.186 1.00 72.44 318 ARG A N 1
ATOM 2572 C CA . ARG A 1 318 ? -0.977 -1.589 31.824 1.00 72.44 318 ARG A CA 1
ATOM 2573 C C . ARG A 1 318 ? -1.195 -0.315 31.009 1.00 72.44 318 ARG A C 1
ATOM 2575 O O . ARG A 1 318 ? -1.414 0.745 31.588 1.00 72.44 318 ARG A O 1
ATOM 2582 N N . GLU A 1 319 ? -1.173 -0.400 29.684 1.00 70.12 319 GLU A N 1
ATOM 2583 C CA . GLU A 1 319 ? -1.480 0.731 28.812 1.00 70.12 319 GLU A CA 1
ATOM 2584 C C . GLU A 1 319 ? -2.945 1.161 28.905 1.00 70.12 319 GLU A C 1
ATOM 2586 O O . GLU A 1 319 ? -3.211 2.361 28.988 1.00 70.12 319 GLU A O 1
ATOM 2591 N N . CYS A 1 320 ? -3.884 0.213 28.967 1.00 77.62 320 CYS A N 1
ATOM 2592 C CA . CYS A 1 320 ? -5.295 0.509 29.214 1.00 77.62 320 CYS A CA 1
ATOM 2593 C C . CYS A 1 320 ? -5.480 1.242 30.549 1.00 77.62 320 CYS A C 1
ATOM 2595 O O . CYS A 1 320 ? -6.139 2.281 30.592 1.00 77.62 320 CYS A O 1
ATOM 2597 N N . TYR A 1 321 ? -4.841 0.760 31.620 1.00 77.81 321 TYR A N 1
ATOM 2598 C CA . TYR A 1 321 ? -4.896 1.413 32.928 1.00 77.81 321 TYR A CA 1
ATOM 2599 C C . TYR A 1 321 ? -4.291 2.825 32.897 1.00 77.81 321 TYR A C 1
ATOM 2601 O O . TYR A 1 321 ? -4.903 3.779 33.376 1.00 77.81 321 TYR A O 1
ATOM 2609 N N . ASN A 1 322 ? -3.134 2.992 32.249 1.00 84.62 322 ASN A N 1
ATOM 2610 C CA . ASN A 1 322 ? -2.503 4.300 32.074 1.00 84.62 322 ASN A CA 1
ATOM 2611 C C . ASN A 1 322 ? -3.391 5.277 31.287 1.00 84.62 322 ASN A C 1
ATOM 2613 O O . ASN A 1 322 ? -3.399 6.471 31.585 1.00 84.62 322 ASN A O 1
ATOM 2617 N N . ASN A 1 323 ? -4.150 4.799 30.299 1.00 81.00 323 ASN A N 1
ATOM 2618 C CA . ASN A 1 323 ? -5.091 5.635 29.554 1.00 81.00 323 ASN A CA 1
ATOM 2619 C C . ASN A 1 323 ? -6.268 6.089 30.428 1.00 81.00 323 ASN A C 1
ATOM 2621 O O . ASN A 1 323 ? -6.621 7.267 30.389 1.00 81.00 323 ASN A O 1
ATOM 2625 N N . VAL A 1 324 ? -6.828 5.197 31.255 1.00 88.81 324 VAL A N 1
ATOM 2626 C CA . VAL A 1 324 ? -7.882 5.555 32.221 1.00 88.81 324 VAL A CA 1
ATOM 2627 C C . VAL A 1 324 ? -7.368 6.589 33.222 1.00 88.81 324 VAL A C 1
ATOM 2629 O O . VAL A 1 324 ? -8.037 7.594 33.456 1.00 88.81 324 VAL A O 1
ATOM 2632 N N . LEU A 1 325 ? -6.162 6.395 33.764 1.00 88.50 325 LEU A N 1
ATOM 2633 C CA . LEU A 1 325 ? -5.548 7.361 34.675 1.00 88.50 325 LEU A CA 1
ATOM 2634 C C . LEU A 1 325 ? -5.354 8.727 34.012 1.00 88.50 325 LEU A C 1
ATOM 2636 O O . LEU A 1 325 ? -5.736 9.740 34.590 1.00 88.50 325 LEU A O 1
ATOM 2640 N N . ARG A 1 326 ? -4.834 8.775 32.779 1.00 85.44 326 ARG A N 1
ATOM 2641 C CA . ARG A 1 326 ? -4.686 10.035 32.030 1.00 85.44 326 ARG A CA 1
ATOM 2642 C C . ARG A 1 326 ? -6.024 10.735 31.795 1.00 85.44 326 ARG A C 1
ATOM 2644 O O . ARG A 1 326 ? -6.089 11.951 31.944 1.00 85.44 326 ARG A O 1
ATOM 2651 N N . ALA A 1 327 ? -7.081 9.987 31.477 1.00 85.75 327 ALA A N 1
ATOM 2652 C CA . ALA A 1 327 ? -8.422 10.546 31.319 1.00 85.75 327 ALA A CA 1
ATOM 2653 C C . ALA A 1 327 ? -8.957 11.130 32.638 1.00 85.75 327 ALA A C 1
ATOM 2655 O O . ALA A 1 327 ? -9.488 12.237 32.646 1.00 85.75 327 ALA A O 1
ATOM 2656 N N . ARG A 1 328 ? -8.750 10.436 33.767 1.00 85.81 328 ARG A N 1
ATOM 2657 C CA . ARG A 1 328 ? -9.123 10.940 35.100 1.00 85.81 328 ARG A CA 1
ATOM 2658 C C . ARG A 1 328 ? -8.337 12.182 35.502 1.00 85.81 328 ARG A C 1
ATOM 2660 O O . ARG A 1 328 ? -8.924 13.109 36.049 1.00 85.81 328 ARG A O 1
ATOM 2667 N N . MET A 1 329 ? -7.039 12.231 35.202 1.00 85.69 329 MET A N 1
ATOM 2668 C CA . MET A 1 329 ? -6.238 13.435 35.435 1.00 85.69 329 MET A CA 1
ATOM 2669 C C . MET A 1 329 ? -6.756 14.624 34.618 1.00 85.69 329 MET A C 1
ATOM 2671 O O . MET A 1 329 ? -6.832 15.726 35.151 1.00 85.69 329 MET A O 1
ATOM 2675 N N . ALA A 1 330 ? -7.147 14.409 33.357 1.00 85.06 330 ALA A N 1
ATOM 2676 C CA . ALA A 1 330 ? -7.721 15.463 32.521 1.00 85.06 330 ALA A CA 1
ATOM 2677 C C . ALA A 1 330 ? -9.067 15.968 33.074 1.00 85.06 330 ALA A C 1
ATOM 2679 O O . ALA A 1 330 ? -9.247 17.171 33.223 1.00 85.06 330 ALA A O 1
ATOM 2680 N N . GLU A 1 331 ? -9.966 15.060 33.473 1.00 91.12 331 GLU A N 1
ATOM 2681 C CA . GLU A 1 331 ? -11.255 15.413 34.091 1.00 91.12 331 GLU A CA 1
ATOM 2682 C C . GLU A 1 331 ? -11.066 16.248 35.370 1.00 91.12 331 GLU A C 1
ATOM 2684 O O . GLU A 1 331 ? -11.742 17.258 35.569 1.00 91.12 331 GLU A O 1
ATOM 2689 N N . LEU A 1 332 ? -10.132 15.846 36.238 1.00 89.44 332 LEU A N 1
ATOM 2690 C CA . LEU A 1 332 ? -9.814 16.578 37.467 1.00 89.44 332 LEU A CA 1
ATOM 2691 C C . LEU A 1 332 ? -9.215 17.956 37.170 1.00 89.44 332 LEU A C 1
ATOM 2693 O O . LEU A 1 332 ? -9.592 18.931 37.819 1.00 89.44 332 LEU A O 1
ATOM 2697 N N . ALA A 1 333 ? -8.331 18.052 36.176 1.00 84.56 333 ALA A N 1
ATOM 2698 C CA . ALA A 1 333 ? -7.759 19.323 35.749 1.00 84.56 333 ALA A CA 1
ATOM 2699 C C . ALA A 1 333 ? -8.834 20.280 35.207 1.00 84.56 333 ALA A C 1
AT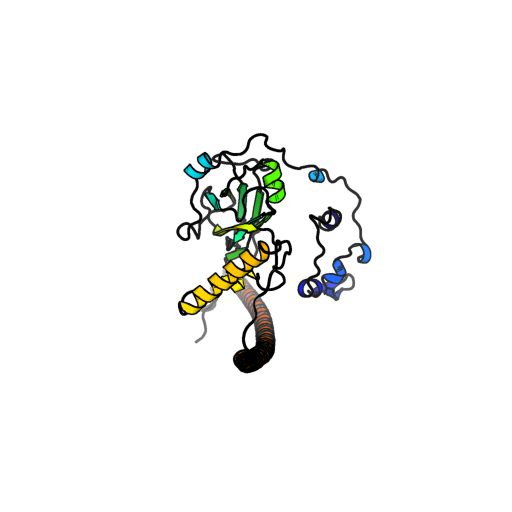OM 2701 O O . ALA A 1 333 ? -8.818 21.468 35.532 1.00 84.56 333 ALA A O 1
ATOM 2702 N N . ASP A 1 334 ? -9.798 19.775 34.436 1.00 86.62 334 ASP A N 1
ATOM 2703 C CA . ASP A 1 334 ? -10.897 20.583 33.904 1.00 86.62 334 ASP A CA 1
ATOM 2704 C C . ASP A 1 334 ? -11.870 21.023 35.006 1.00 86.62 334 ASP A C 1
ATOM 2706 O O . ASP A 1 334 ? -12.282 22.185 35.033 1.00 86.62 334 ASP A O 1
ATOM 2710 N N . ARG A 1 335 ? -12.169 20.152 35.982 1.00 90.94 335 ARG A N 1
ATOM 2711 C CA . ARG A 1 335 ? -12.948 20.536 37.175 1.00 90.94 335 ARG A CA 1
ATOM 2712 C C . ARG A 1 335 ? -12.253 21.614 37.994 1.00 90.94 335 ARG A C 1
ATOM 2714 O O . ARG A 1 335 ? -12.913 22.545 38.445 1.00 90.94 335 ARG A O 1
ATOM 2721 N N . LEU A 1 336 ? -10.938 21.508 38.176 1.00 86.88 336 LEU A N 1
ATOM 2722 C CA . LEU A 1 336 ? -10.163 22.501 38.914 1.00 86.88 336 LEU A CA 1
ATOM 2723 C C . LEU A 1 336 ? -10.177 23.851 38.191 1.00 86.88 336 LEU A C 1
ATOM 2725 O O . LEU A 1 336 ? -10.424 24.876 38.822 1.00 86.88 336 LEU A O 1
ATOM 2729 N N . LYS A 1 337 ? -10.010 23.861 36.862 1.00 84.31 337 LYS A N 1
ATOM 2730 C CA . LYS A 1 337 ? -10.158 25.079 36.048 1.00 84.31 337 LYS A CA 1
ATOM 2731 C C . LYS A 1 337 ? -11.554 25.687 36.168 1.00 84.31 337 LYS A C 1
ATOM 2733 O O . LYS A 1 337 ? -11.668 26.901 36.313 1.00 84.31 337 LYS A O 1
ATOM 2738 N N . TRP A 1 338 ? -12.600 24.862 36.138 1.00 89.06 338 TRP A N 1
ATOM 2739 C CA . TRP A 1 338 ? -13.979 25.325 36.292 1.00 89.06 338 TRP A CA 1
ATOM 2740 C C . TRP A 1 338 ? -14.237 25.940 37.672 1.00 89.06 338 TRP A C 1
ATOM 2742 O O . TRP A 1 338 ? -14.765 27.046 37.755 1.00 89.06 338 TRP A O 1
ATOM 2752 N N . LEU A 1 339 ? -13.800 25.277 38.749 1.00 85.94 339 LEU A N 1
ATOM 2753 C CA . LEU A 1 339 ? -13.893 25.814 40.111 1.00 85.94 339 LEU A CA 1
ATOM 2754 C C . LEU A 1 339 ? -13.133 27.136 40.246 1.00 85.94 339 LEU A C 1
ATOM 2756 O O . LEU A 1 339 ? -13.630 28.068 40.874 1.00 85.94 339 LEU A O 1
ATOM 2760 N N . ASN A 1 340 ? -11.960 27.240 39.621 1.00 80.88 340 ASN A N 1
ATOM 2761 C CA . ASN A 1 340 ? -11.179 28.471 39.634 1.00 80.88 340 ASN A CA 1
ATOM 2762 C C . ASN A 1 340 ? -11.896 29.610 38.883 1.00 80.88 340 ASN A C 1
ATOM 2764 O O . ASN A 1 340 ? -11.942 30.736 39.369 1.00 80.88 340 ASN A O 1
ATOM 2768 N N . SER A 1 341 ? -12.531 29.314 37.743 1.00 81.88 341 SER A N 1
ATOM 2769 C CA . SER A 1 341 ? -13.364 30.286 37.020 1.00 81.88 341 SER A CA 1
ATOM 2770 C C . SER A 1 341 ? -14.548 30.759 37.865 1.00 81.88 341 SER A C 1
ATOM 2772 O O . SER A 1 341 ? -14.800 31.958 37.948 1.00 81.88 341 SER A O 1
ATOM 2774 N N . LEU A 1 342 ? -15.244 29.837 38.540 1.00 84.75 342 LEU A N 1
ATOM 2775 C CA . LEU A 1 342 ? -16.347 30.188 39.436 1.00 84.75 342 LEU A CA 1
ATOM 2776 C C . LEU A 1 342 ? -15.898 31.084 40.588 1.00 84.75 342 LEU A C 1
ATOM 2778 O O . LEU A 1 342 ? -16.595 32.035 40.931 1.00 84.75 342 LEU A O 1
ATOM 2782 N N . LEU A 1 343 ? -14.744 30.798 41.190 1.00 79.75 343 LEU A N 1
ATOM 2783 C CA . LEU A 1 343 ? -14.200 31.625 42.263 1.00 79.75 343 LEU A CA 1
ATOM 2784 C C . LEU A 1 343 ? -13.848 33.031 41.780 1.00 79.75 343 LEU A C 1
ATOM 2786 O O . LEU A 1 343 ? -14.152 33.999 42.477 1.00 79.75 343 LEU A O 1
ATOM 2790 N N . GLN A 1 344 ? -13.284 33.162 40.576 1.00 79.56 344 GLN A N 1
ATOM 2791 C CA . GLN A 1 344 ? -13.071 34.476 39.968 1.00 79.56 344 GLN A CA 1
ATOM 2792 C C . GLN A 1 344 ? -14.390 35.230 39.768 1.00 79.56 344 GLN A C 1
ATOM 2794 O O . GLN A 1 344 ? -14.450 36.431 40.030 1.00 79.56 344 GLN A O 1
ATOM 2799 N N . ASP A 1 345 ? -15.455 34.552 39.345 1.00 80.69 345 ASP A N 1
ATOM 2800 C CA . ASP A 1 345 ? -16.760 35.189 39.151 1.00 80.69 345 ASP A CA 1
ATOM 2801 C C . ASP A 1 345 ? -17.431 35.581 40.478 1.00 80.69 345 ASP A C 1
ATOM 2803 O O . ASP A 1 345 ? -17.961 36.686 40.592 1.00 80.69 345 ASP A O 1
ATOM 2807 N N . ILE A 1 346 ? -17.332 34.751 41.522 1.00 77.88 346 ILE A N 1
ATOM 2808 C CA . ILE A 1 346 ? -17.816 35.085 42.874 1.00 77.88 346 ILE A CA 1
ATOM 2809 C C . ILE A 1 346 ? -17.033 36.265 43.464 1.00 77.88 346 ILE A C 1
ATOM 2811 O O . ILE A 1 346 ? -17.626 37.145 44.092 1.00 77.88 346 ILE A O 1
ATOM 2815 N N . SER A 1 347 ? -15.717 36.325 43.241 1.00 74.38 347 SER A N 1
ATOM 2816 C CA . SER A 1 347 ? -14.875 37.440 43.688 1.00 74.38 347 SER A CA 1
ATOM 2817 C C . SER A 1 347 ? -15.296 38.764 43.038 1.00 74.38 347 SER A C 1
ATOM 2819 O O . SER A 1 347 ? -15.439 39.769 43.735 1.00 74.38 347 SER A O 1
ATOM 2821 N N . LYS A 1 348 ? -15.616 38.759 41.734 1.00 74.69 348 LYS A N 1
ATOM 2822 C CA . LYS A 1 348 ? -16.156 39.939 41.030 1.00 74.69 348 LYS A CA 1
ATOM 2823 C C . LYS A 1 348 ? -17.489 40.418 41.612 1.00 74.69 348 LYS A C 1
ATOM 2825 O O . LYS A 1 348 ? -17.730 41.619 41.651 1.00 74.69 348 LYS A O 1
ATOM 2830 N N . VAL A 1 349 ? -18.355 39.499 42.047 1.00 77.12 349 VAL A N 1
ATOM 2831 C CA . VAL A 1 349 ? -19.685 39.827 42.593 1.00 77.12 349 VAL A CA 1
ATOM 2832 C C . VAL A 1 349 ? -19.615 40.303 44.049 1.00 77.12 349 VAL A C 1
ATOM 2834 O O . VAL A 1 349 ? -20.379 41.178 44.445 1.00 77.12 349 VAL A O 1
ATOM 2837 N N . THR A 1 350 ? -18.713 39.738 44.854 1.00 74.44 350 THR A N 1
ATOM 2838 C CA . THR A 1 350 ? -18.639 39.994 46.306 1.00 74.44 350 THR A CA 1
ATOM 2839 C C . THR A 1 350 ? -17.595 41.037 46.708 1.00 74.44 350 THR A C 1
ATOM 2841 O O . THR A 1 350 ? -17.615 41.502 47.845 1.00 74.44 350 THR A O 1
ATOM 2844 N N . GLY A 1 351 ? -16.677 41.409 45.809 1.00 66.00 351 GLY A N 1
ATOM 2845 C CA . GLY A 1 351 ? -15.589 42.355 46.086 1.00 66.00 351 GLY A CA 1
ATOM 2846 C C . GLY A 1 351 ? -14.501 41.816 47.026 1.00 66.00 351 GLY A C 1
ATOM 2847 O O . GLY A 1 351 ? -13.577 42.548 47.374 1.00 66.00 351 GLY A O 1
ATOM 2848 N N . LEU A 1 352 ? -14.591 40.546 47.436 1.00 60.16 352 LEU A N 1
ATOM 2849 C CA . LEU A 1 352 ? -13.599 39.857 48.257 1.00 60.16 352 LEU A CA 1
ATOM 2850 C C . LEU A 1 352 ? -12.620 39.115 47.339 1.00 60.16 352 LEU A C 1
ATOM 2852 O O . LEU A 1 352 ? -13.010 38.221 46.584 1.00 60.16 352 LEU A O 1
ATOM 2856 N N . ALA A 1 353 ? -11.342 39.490 47.387 1.00 55.84 353 ALA A N 1
ATOM 2857 C CA . ALA A 1 353 ? -10.278 38.785 46.681 1.00 55.84 353 ALA A CA 1
ATOM 2858 C C . ALA A 1 353 ? -9.958 37.478 47.423 1.00 55.84 353 ALA A C 1
ATOM 2860 O O . ALA A 1 353 ? -9.408 37.500 48.522 1.00 55.84 353 ALA A O 1
ATOM 2861 N N . ILE A 1 354 ? -10.329 36.337 46.839 1.00 60.50 354 ILE A N 1
ATOM 2862 C CA . ILE A 1 354 ? -9.944 35.012 47.338 1.00 60.50 354 ILE A CA 1
ATOM 2863 C C . ILE A 1 354 ? -8.810 34.518 46.436 1.00 60.50 354 ILE A C 1
ATOM 2865 O O . ILE A 1 354 ? -9.056 34.038 45.330 1.00 60.50 354 ILE A O 1
ATOM 2869 N N . GLU A 1 355 ? -7.564 34.680 46.880 1.00 58.31 355 GLU A N 1
ATOM 2870 C CA . GLU A 1 355 ? -6.387 34.161 46.176 1.00 58.31 355 GLU A CA 1
ATOM 2871 C C . GLU A 1 355 ? -6.142 32.693 46.559 1.00 58.31 355 GLU A C 1
ATOM 2873 O O . GLU A 1 355 ? -5.996 32.360 47.736 1.00 58.31 355 GLU A O 1
ATOM 2878 N N . ILE A 1 356 ? -6.084 31.804 45.561 1.00 57.50 356 ILE A N 1
ATOM 2879 C CA . ILE A 1 356 ? -5.619 30.421 45.735 1.00 57.50 356 ILE A CA 1
ATOM 2880 C C . ILE A 1 356 ? -4.124 30.365 45.374 1.00 57.50 356 ILE A C 1
ATOM 2882 O O . ILE A 1 356 ? -3.756 30.863 44.307 1.00 57.50 356 ILE A O 1
ATOM 2886 N N . PRO A 1 357 ? -3.260 29.733 46.195 1.00 51.59 357 PRO A N 1
ATOM 2887 C CA . PRO A 1 357 ? -1.836 29.582 45.897 1.00 51.59 357 PRO A CA 1
ATOM 2888 C C . PRO A 1 357 ? -1.590 28.898 44.541 1.00 51.59 357 PRO A C 1
ATOM 2890 O O . PRO A 1 357 ? -2.109 27.814 44.266 1.00 51.59 357 PRO A O 1
ATOM 2893 N N . GLY A 1 358 ? -0.767 29.526 43.696 1.00 50.91 358 GLY A N 1
ATOM 2894 C CA . GLY A 1 358 ? -0.534 29.145 42.295 1.00 50.91 358 GLY A CA 1
ATOM 2895 C C . GLY A 1 358 ? 0.217 27.827 42.052 1.00 50.91 358 GLY A C 1
ATOM 2896 O O . GLY A 1 358 ? 0.422 27.451 40.900 1.00 50.91 358 GLY A O 1
ATOM 2897 N N . GLU A 1 359 ? 0.604 27.097 43.098 1.00 51.91 359 GLU A N 1
ATOM 2898 C CA . GLU A 1 359 ? 1.357 25.835 42.991 1.00 51.91 359 GLU A CA 1
ATOM 2899 C C . GLU A 1 359 ? 0.514 24.653 42.473 1.00 51.91 359 GLU A C 1
ATOM 2901 O O . GLU A 1 359 ? 1.065 23.649 42.027 1.00 51.91 359 GLU A O 1
ATOM 2906 N N . LEU A 1 360 ? -0.819 24.784 42.436 1.00 46.88 360 LEU A N 1
ATOM 2907 C CA . LEU A 1 360 ? -1.741 23.762 41.914 1.00 46.88 360 LEU A CA 1
ATOM 2908 C C . LEU A 1 360 ? -2.028 23.879 40.401 1.00 46.88 360 LEU A C 1
ATOM 2910 O O . LEU A 1 360 ? -2.797 23.087 39.857 1.00 46.88 360 LEU A O 1
ATOM 2914 N N . LEU A 1 361 ? -1.438 24.863 39.710 1.00 50.19 361 LEU A N 1
ATOM 2915 C CA . LEU A 1 361 ? -1.738 25.183 38.305 1.00 50.19 361 LEU A CA 1
ATOM 2916 C C . LEU A 1 361 ? -0.815 24.513 37.274 1.00 50.19 361 LEU A C 1
ATOM 2918 O O . LEU A 1 361 ? -1.034 24.691 36.074 1.00 50.19 361 LEU A O 1
ATOM 2922 N N . GLN A 1 362 ? 0.187 23.730 37.690 1.00 47.56 362 GLN A N 1
ATOM 2923 C CA . GLN A 1 362 ? 1.066 23.029 36.749 1.00 47.56 362 GLN A CA 1
ATOM 2924 C C . GLN A 1 362 ? 0.692 21.546 36.605 1.00 47.56 362 GLN A C 1
ATOM 2926 O O . GLN A 1 362 ? 0.806 20.785 37.566 1.00 47.56 362 GLN A O 1
ATOM 2931 N N . PRO A 1 363 ? 0.294 21.083 35.404 1.00 40.38 363 PRO A N 1
ATOM 2932 C CA . PRO A 1 363 ? 0.149 19.660 35.140 1.00 40.38 363 PRO A CA 1
ATOM 2933 C C . PRO A 1 363 ? 1.548 19.033 35.048 1.00 40.38 363 PRO A C 1
ATOM 2935 O O . PRO A 1 363 ? 2.145 18.997 33.975 1.00 40.38 363 PRO A O 1
ATOM 2938 N N . GLY A 1 364 ? 2.083 18.562 36.178 1.00 51.09 364 GLY A N 1
ATOM 2939 C CA . GLY A 1 364 ? 3.344 17.814 36.213 1.00 51.09 364 GLY A CA 1
ATOM 2940 C C . GLY A 1 364 ? 4.298 18.105 37.371 1.00 51.09 364 GLY A C 1
ATOM 2941 O O . GLY A 1 364 ? 5.394 17.549 37.356 1.00 51.09 364 GLY A O 1
ATOM 2942 N N . SER A 1 365 ? 3.935 18.917 38.370 1.00 42.69 365 SER A N 1
ATOM 2943 C CA . SER A 1 365 ? 4.725 19.000 39.603 1.00 42.69 365 SER A CA 1
ATOM 2944 C C . SER A 1 365 ? 4.628 17.670 40.355 1.00 42.69 365 SER A C 1
ATOM 2946 O O . SER A 1 365 ? 3.661 17.361 41.047 1.00 42.69 365 SER A O 1
ATOM 2948 N N . VAL A 1 366 ? 5.641 16.836 40.146 1.00 41.06 366 VAL A N 1
ATOM 2949 C CA . VAL A 1 366 ? 5.926 15.660 40.961 1.00 41.06 366 VAL A CA 1
ATOM 2950 C C . VAL A 1 366 ? 6.130 16.159 42.393 1.00 41.06 366 VAL A C 1
ATOM 2952 O O . VAL A 1 366 ? 7.066 16.916 42.647 1.00 41.06 366 VAL A O 1
ATOM 2955 N N . CYS A 1 367 ? 5.237 15.780 43.313 1.00 29.34 367 CYS A N 1
ATOM 2956 C CA . CYS A 1 367 ? 5.554 15.847 44.739 1.00 29.34 367 CYS A CA 1
ATOM 2957 C C . CYS A 1 367 ? 6.793 14.971 44.998 1.00 29.34 367 CYS A C 1
ATOM 2959 O O . CYS A 1 367 ? 6.851 13.880 44.422 1.00 29.34 367 CYS A O 1
ATOM 2961 N N . PRO A 1 368 ? 7.758 15.441 45.810 1.00 42.69 368 PRO A N 1
ATOM 2962 C CA . PRO A 1 368 ? 9.011 14.737 46.074 1.00 42.69 368 PRO A CA 1
ATOM 2963 C C . PRO A 1 368 ? 8.823 13.345 46.686 1.00 42.69 368 PRO A C 1
ATOM 2965 O O . PRO A 1 368 ? 7.812 13.130 47.398 1.00 42.69 368 PRO A O 1
#

InterPro domains:
  IPR004827 Basic-leucine zipper domain [PF00170] (270-311)
  IPR004827 Basic-leucine zipper domain [PS50217] (269-314)
  IPR004827 Basic-leucine zipper domain [SM00338] (264-324)
  IPR008922 Di-copper centre-containing domain superfamily [G3DSA:1.10.1280.10] (1-65)
  IPR008922 Di-copper centre-containing domain superfamily [SSF48056] (1-68)
  IPR022739 Polyphenol oxidase, central domain [PF12142] (15-66)
  IPR022740 Polyphenol oxidase, C-terminal [PF12143] (89-207)
  IPR045314 G-box binding factor 1-like, bZIP domain, plant [cd14702] (269-315)
  IPR046347 Basic-leucine zipper domain superfamily [SSF57959] (269-314)
  IPR050316 Tyrosinase and Hemocyanin [PTHR11474] (1-193)

Mean predicted aligned error: 19.57 Å

Solvent-accessible surface area (backbone atoms only — not comparable to full-atom values): 21752 Å² total; per-residue (Å²): 104,71,71,61,44,67,73,40,64,68,95,80,32,77,85,86,79,49,65,69,62,36,64,38,67,51,77,48,68,48,98,85,69,46,84,43,81,48,40,46,57,71,57,77,44,51,66,82,72,73,51,83,78,81,93,70,90,65,78,68,81,76,64,69,52,63,63,44,90,63,50,62,64,60,79,64,52,56,74,78,30,43,67,80,44,85,86,59,41,70,35,68,32,73,51,75,45,42,34,45,36,60,46,78,56,71,45,96,56,61,28,26,42,38,37,35,55,34,36,33,45,27,85,40,58,34,30,32,40,36,31,44,55,64,86,61,96,75,83,81,71,75,75,41,31,34,46,66,50,70,53,75,44,72,57,52,95,60,93,56,66,56,47,73,46,70,47,79,37,77,36,46,68,40,45,64,18,33,35,61,62,77,48,55,58,46,41,38,35,40,38,51,74,31,61,20,74,49,30,33,38,47,44,74,47,44,43,67,55,56,96,56,88,41,94,83,49,88,77,58,78,64,58,66,62,70,70,53,80,68,74,87,76,58,60,72,70,56,57,52,50,51,50,50,49,49,53,48,49,57,43,57,70,60,49,80,61,78,87,85,90,87,87,82,67,71,72,63,53,53,51,53,50,50,52,52,48,53,52,50,50,52,51,52,49,51,52,54,51,51,54,50,53,52,52,50,52,52,55,51,49,51,54,50,50,55,51,50,52,55,49,50,53,53,50,50,55,51,50,54,50,51,51,53,51,51,52,51,53,49,54,52,52,53,50,51,52,50,52,52,51,50,49,54,53,50,25,70,76,68,74,51,88,80,84,74,79,74,83,81,75,58,97,74,76,75,77,131

Nearest PDB structures (foldseek):
  4z14-assembly5_C  TM=8.345E-01  e=1.064E-17  Coreopsis grandiflora
  4z11-assembly4_D  TM=8.560E-01  e=2.922E-17  Coreopsis grandiflora
  4z14-assembly7_G  TM=8.233E-01  e=1.003E-17  Coreopsis grandiflora
  4z14-assembly1_D  TM=8.308E-01  e=2.304E-17  Coreopsis grandiflora
  4z14-assembly2_B  TM=8.416E-01  e=1.017E-16  Coreopsis grandiflora